Protein AF-A0A0C9X9T3-F1 (afdb_monomer_lite)

Foldseek 3Di:
DVVVVVVVVVPPPPDDDDDDDDDDDDDDDDDDDDDDDDDDDDDDDDDDDDDDPPPPPDDDDDPDPDPDDDDDDDDDDDDDDDDDDDDDDDDDDDDDDDDDDDDDDDDDDPPDDDPVNVVVVVVVVCVVQVVVVVVDPDDDDPPDPDDDRPDDDPVVVPPPPPVLVVLLPDDDPDPVSVVVSVVSVVVVVVVVVVVVVVVVVVVVVVVVVVVVVVVVVVVVVVVVCVVVVVPPPVDPVPDDDPDDPVVVVVVVVVVVVVVVVVVVL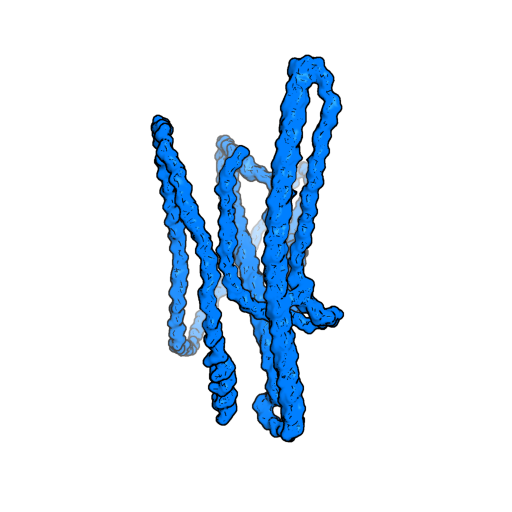VVLLVVLVVVLVVQQVVLVVVQVVLVVVQVVLVVVLVVLQVVLVVVVVVCVVVVHDDDDDRDDRDDRDDRDDGDDSVVSSPPPDDPPPPDDDPPPVDPPPPCPPPVPPPPPPDDD

Sequence (380 aa):
MLRRLQDLEEAESDSEDAEEPESHPAKERESVVRADTPRPSTSTSNLTTRHTHSTNLIPIPTITRTTRSAAHTTIPSDSSTSATTHSTDHASSPPTSTPTQSTTTPPTQSTKPTHLDILKDTVAALKKMNLTYLTTPTTTASSDPMPKTTTRTRAQVTAIPNTTAAALTIQPITSNELLLLTALREAESRNARAEVHAFELQASNILNEAYTERLWKALEAREEKRGKKKGIKLVGDGLPKLLSGDNFYELAQAKEKEVHEVLKQKEARKEGRVAYDAAIEEWAVADQERKDERDAIKANNTQTKAAWDKRKAAAVKKKKKFTEPKPKATPLPKAIPRPKLKDFLDGGGGVVSAGEAEDNAGSDGDEVGSEGSVSDDDDA

Structure (mmCIF, N/CA/C/O backbone):
data_AF-A0A0C9X9T3-F1
#
_entry.id   AF-A0A0C9X9T3-F1
#
loop_
_atom_site.group_PDB
_atom_site.id
_atom_site.type_symbol
_atom_site.label_atom_id
_atom_site.label_alt_id
_atom_site.label_comp_id
_atom_site.label_asym_id
_atom_site.label_entity_id
_atom_site.label_seq_id
_atom_site.pdbx_PDB_ins_code
_atom_site.Cartn_x
_atom_site.Cartn_y
_atom_site.Cartn_z
_atom_site.occupancy
_atom_site.B_iso_or_equiv
_atom_site.auth_seq_id
_atom_site.auth_comp_id
_atom_site.auth_asym_id
_atom_site.auth_atom_id
_atom_site.pdbx_PDB_model_num
ATOM 1 N N . MET A 1 1 ? -16.160 -24.684 43.772 1.00 45.44 1 MET A N 1
ATOM 2 C CA . MET A 1 1 ? -16.306 -25.976 43.065 1.00 45.44 1 MET A CA 1
ATOM 3 C C . MET A 1 1 ? -16.172 -25.847 41.548 1.00 45.44 1 MET A C 1
ATOM 5 O O . MET A 1 1 ? -15.545 -26.716 40.975 1.00 45.44 1 MET A O 1
ATOM 9 N N . LEU A 1 2 ? -16.609 -24.754 40.905 1.00 43.16 2 LEU A N 1
ATOM 10 C CA . LEU A 1 2 ? -16.445 -24.558 39.449 1.00 43.16 2 LEU A CA 1
ATOM 11 C C . LEU A 1 2 ? -15.025 -24.220 38.933 1.00 43.16 2 LEU A C 1
ATOM 13 O O . LEU A 1 2 ? -14.828 -24.209 37.731 1.00 43.16 2 LEU A O 1
ATOM 17 N N . ARG A 1 3 ? -14.028 -23.975 39.796 1.00 45.69 3 ARG A N 1
ATOM 18 C CA . ARG A 1 3 ? -12.616 -23.819 39.368 1.00 45.69 3 ARG A CA 1
ATOM 19 C C . ARG A 1 3 ? -11.818 -25.124 39.351 1.00 45.69 3 ARG A C 1
ATOM 21 O O . ARG A 1 3 ? -10.667 -25.103 38.970 1.00 45.69 3 ARG A O 1
ATOM 28 N N . ARG A 1 4 ? -12.407 -26.243 39.786 1.00 50.09 4 ARG A N 1
ATOM 29 C CA . ARG A 1 4 ? -11.709 -27.538 39.877 1.00 50.09 4 ARG A CA 1
ATOM 30 C C . ARG A 1 4 ? -11.967 -28.467 38.689 1.00 50.09 4 ARG A C 1
ATOM 32 O O . ARG A 1 4 ? -11.434 -29.564 38.678 1.00 50.09 4 ARG A O 1
ATOM 39 N N . LEU A 1 5 ? -12.803 -28.044 37.741 1.00 50.81 5 LEU A N 1
ATOM 40 C CA . LEU A 1 5 ? -13.131 -28.813 36.537 1.00 50.81 5 LEU A CA 1
ATOM 41 C C . LEU A 1 5 ? -12.386 -28.327 35.290 1.00 50.81 5 LEU A C 1
ATOM 43 O O . LEU A 1 5 ? -12.499 -28.969 34.261 1.00 50.81 5 LEU A O 1
ATOM 47 N N . GLN A 1 6 ? -11.622 -27.234 35.378 1.00 52.91 6 GLN A N 1
ATOM 48 C CA . GLN A 1 6 ? -10.831 -26.739 34.247 1.00 52.91 6 GLN A CA 1
ATOM 49 C C . GLN A 1 6 ? -9.397 -27.297 34.253 1.00 52.91 6 GLN A C 1
ATOM 51 O O . GLN A 1 6 ? -8.801 -27.447 33.198 1.00 52.91 6 GLN A O 1
ATOM 56 N N . ASP A 1 7 ? -8.898 -27.725 35.417 1.00 50.00 7 ASP A N 1
ATOM 57 C CA . ASP A 1 7 ? -7.556 -28.313 35.564 1.00 50.00 7 ASP A CA 1
ATOM 58 C C . ASP A 1 7 ? -7.515 -29.830 35.260 1.00 50.00 7 ASP A C 1
ATOM 60 O O . ASP A 1 7 ? -6.483 -30.464 35.446 1.00 50.00 7 ASP A O 1
ATOM 64 N N . LEU A 1 8 ? -8.634 -30.440 34.841 1.00 51.25 8 LEU A N 1
ATOM 65 C CA . LEU A 1 8 ? -8.698 -31.869 34.482 1.00 51.25 8 LEU A CA 1
ATOM 66 C C . LEU A 1 8 ? -8.760 -32.125 32.970 1.00 51.25 8 LEU A C 1
ATOM 68 O O . LEU A 1 8 ? -8.665 -33.277 32.569 1.00 51.25 8 LEU A O 1
ATOM 72 N N . GLU A 1 9 ? -8.875 -31.084 32.141 1.00 52.53 9 GLU A N 1
ATOM 73 C CA . GLU A 1 9 ? -8.876 -31.219 30.674 1.00 52.53 9 GLU A CA 1
ATOM 74 C C . GLU A 1 9 ? -7.477 -30.986 30.060 1.00 52.53 9 GLU A C 1
ATOM 76 O O . GLU A 1 9 ? -7.233 -31.351 28.918 1.00 52.53 9 GLU A O 1
ATOM 81 N N . GLU A 1 10 ? -6.512 -30.467 30.833 1.00 53.28 10 GLU A N 1
ATOM 82 C CA . GLU A 1 10 ? -5.105 -30.307 30.407 1.00 53.28 10 GLU A CA 1
ATOM 83 C C . GLU A 1 10 ? -4.209 -31.525 30.722 1.00 53.28 10 GLU A C 1
ATOM 85 O O . GLU A 1 10 ? -3.011 -31.489 30.457 1.00 53.28 10 GLU A O 1
ATOM 90 N N . ALA A 1 11 ? -4.757 -32.621 31.262 1.00 51.03 11 ALA A N 1
ATOM 91 C CA . ALA A 1 11 ? -3.974 -33.798 31.665 1.00 51.03 11 ALA A CA 1
ATOM 92 C C . ALA A 1 11 ? -4.025 -34.986 30.678 1.00 51.03 11 ALA A C 1
ATOM 94 O O . ALA A 1 11 ? -3.514 -36.053 31.008 1.00 51.03 11 ALA A O 1
ATOM 95 N N . GLU A 1 12 ? -4.619 -34.833 29.488 1.00 52.59 12 GLU A N 1
ATOM 96 C CA . GLU A 1 12 ? -4.870 -35.958 28.562 1.00 52.59 12 GLU A CA 1
ATOM 97 C C . GLU A 1 12 ? -4.310 -35.745 27.138 1.00 52.59 12 GLU A C 1
ATOM 99 O O . GLU A 1 12 ? -4.824 -36.279 26.161 1.00 52.59 12 GLU A O 1
ATOM 104 N N . SER A 1 13 ? -3.235 -34.966 26.977 1.00 51.59 13 SER A N 1
ATOM 105 C CA . SER A 1 13 ? -2.533 -34.830 25.681 1.00 51.59 13 SER A CA 1
ATOM 106 C C . SER A 1 13 ? -1.012 -34.899 25.800 1.00 51.59 13 SER A C 1
ATOM 108 O O . SER A 1 13 ? -0.296 -34.253 25.043 1.00 51.59 13 SER A O 1
ATOM 110 N N . ASP A 1 14 ? -0.529 -35.708 26.743 1.00 53.06 14 ASP A N 1
ATOM 111 C CA . ASP A 1 14 ? 0.896 -35.999 26.924 1.00 53.06 14 ASP A CA 1
ATOM 112 C C . ASP A 1 14 ? 1.107 -37.522 27.009 1.00 53.06 14 ASP A C 1
ATOM 114 O O . ASP A 1 14 ? 1.503 -38.082 28.029 1.00 53.06 14 ASP A O 1
ATOM 118 N N . SER A 1 15 ? 0.728 -38.227 25.939 1.00 51.47 15 SER A N 1
ATOM 119 C CA . SER A 1 15 ? 1.136 -39.614 25.700 1.00 51.47 15 SER A CA 1
ATOM 120 C C . SER A 1 15 ? 0.941 -39.980 24.230 1.00 51.47 15 SER A C 1
ATOM 122 O O . SER A 1 15 ? -0.170 -40.300 23.818 1.00 51.47 15 SER A O 1
ATOM 124 N N . GLU A 1 16 ? 2.012 -39.904 23.445 1.00 52.75 16 GLU A N 1
ATOM 125 C CA . GLU A 1 16 ? 2.523 -41.018 22.629 1.00 52.75 16 GLU A CA 1
ATOM 126 C C . GLU A 1 16 ? 3.689 -40.514 21.769 1.00 52.75 16 GLU A C 1
ATOM 128 O O . GLU A 1 16 ? 3.560 -40.181 20.592 1.00 52.75 16 GLU A O 1
ATOM 133 N N . ASP A 1 17 ? 4.861 -40.492 22.410 1.00 52.31 17 ASP A N 1
ATOM 134 C CA . ASP A 1 17 ? 6.128 -40.829 21.770 1.00 52.31 17 ASP A CA 1
ATOM 135 C C . ASP A 1 17 ? 5.973 -42.181 21.057 1.00 52.31 17 ASP A C 1
ATOM 137 O O . ASP A 1 17 ? 6.019 -43.247 21.677 1.00 52.31 17 ASP A O 1
ATOM 141 N N . ALA A 1 18 ? 5.793 -42.139 19.740 1.00 53.62 18 ALA A N 1
ATOM 142 C CA . ALA A 1 18 ? 6.139 -43.245 18.865 1.00 53.62 18 ALA A CA 1
ATOM 143 C C . ALA A 1 18 ? 7.440 -42.870 18.155 1.00 53.62 18 ALA A C 1
ATOM 145 O O . ALA A 1 18 ? 7.449 -42.134 17.169 1.00 53.62 18 ALA A O 1
ATOM 146 N N . GLU A 1 19 ? 8.547 -43.368 18.701 1.00 51.28 19 GLU A N 1
ATOM 147 C CA . GLU A 1 19 ? 9.823 -43.407 18.005 1.00 51.28 19 GLU A CA 1
ATOM 148 C C . GLU A 1 19 ? 9.677 -44.179 16.685 1.00 51.28 19 GLU A C 1
ATOM 150 O O . GLU A 1 19 ? 9.478 -45.396 16.685 1.00 51.28 19 GLU A O 1
ATOM 155 N N . GLU A 1 20 ? 9.827 -43.485 15.555 1.00 49.00 20 GLU A N 1
ATOM 156 C CA . GLU A 1 20 ? 10.223 -44.122 14.300 1.00 49.00 20 GLU A CA 1
ATOM 157 C C . GLU A 1 20 ? 11.736 -43.941 14.091 1.00 49.00 20 GLU A C 1
ATOM 159 O O . GLU A 1 20 ? 12.229 -42.808 14.067 1.00 49.00 20 GLU A O 1
ATOM 164 N N . PRO A 1 21 ? 12.498 -45.042 13.951 1.00 57.84 21 PRO A N 1
ATOM 165 C CA . PRO A 1 21 ? 13.944 -44.992 13.825 1.00 57.84 21 PRO A CA 1
ATOM 166 C C . PRO A 1 21 ? 14.412 -44.565 12.428 1.00 57.84 21 PRO A C 1
ATOM 168 O O . PRO A 1 21 ? 13.879 -44.964 11.395 1.00 57.84 21 PRO A O 1
ATOM 171 N N . GLU A 1 22 ? 15.491 -43.786 12.464 1.00 49.12 22 GLU A N 1
ATOM 172 C CA . GLU A 1 22 ? 16.482 -43.481 11.433 1.00 49.12 22 GLU A CA 1
ATOM 173 C C . GLU A 1 22 ? 16.422 -44.286 10.119 1.00 49.12 22 GLU A C 1
ATOM 175 O O . GLU A 1 22 ? 16.664 -45.491 10.062 1.00 49.12 22 GLU A O 1
ATOM 180 N N . SER A 1 23 ? 16.292 -43.555 9.011 1.00 52.53 23 SER A N 1
ATOM 181 C CA . SER A 1 23 ? 16.689 -44.012 7.678 1.00 52.53 23 SER A CA 1
ATOM 182 C C . SER A 1 23 ? 17.373 -42.860 6.935 1.00 52.53 23 SER A C 1
ATOM 184 O O . SER A 1 23 ? 16.796 -42.203 6.067 1.00 52.53 23 SER A O 1
ATOM 186 N N . HIS A 1 24 ? 18.634 -42.605 7.287 1.00 47.59 24 HIS A N 1
ATOM 187 C CA . HIS A 1 24 ? 19.547 -41.779 6.499 1.00 47.59 24 HIS A CA 1
ATOM 188 C C . HIS A 1 24 ? 20.000 -42.542 5.240 1.00 47.59 24 HIS A C 1
ATOM 190 O O . HIS A 1 24 ? 20.699 -43.549 5.371 1.00 47.59 24 HIS A O 1
ATOM 196 N N . PRO A 1 25 ? 19.719 -42.071 4.010 1.00 55.81 25 PRO A N 1
ATOM 197 C CA . PRO A 1 25 ? 20.450 -42.552 2.851 1.00 55.81 25 PRO A CA 1
ATOM 198 C C . PRO A 1 25 ? 21.830 -41.889 2.818 1.00 55.81 25 PRO A C 1
ATOM 200 O O . PRO A 1 25 ? 21.976 -40.684 2.594 1.00 55.81 25 PRO A O 1
ATOM 203 N N . ALA A 1 26 ? 22.850 -42.715 3.041 1.00 46.88 26 ALA A N 1
ATOM 204 C CA . ALA A 1 26 ? 24.244 -42.417 2.767 1.00 46.88 26 ALA A CA 1
ATOM 205 C C . ALA A 1 26 ? 24.399 -41.878 1.334 1.00 46.88 26 ALA A C 1
ATOM 207 O O . ALA A 1 26 ? 24.248 -42.614 0.360 1.00 46.88 26 ALA A O 1
ATOM 208 N N . LYS A 1 27 ? 24.715 -40.586 1.199 1.00 47.72 27 LYS A N 1
ATOM 209 C CA . LYS A 1 27 ? 25.276 -40.041 -0.039 1.00 47.72 27 LYS A CA 1
ATOM 210 C C . LYS A 1 27 ? 26.790 -40.081 0.066 1.00 47.72 27 LYS A C 1
ATOM 212 O O . LYS A 1 27 ? 27.410 -39.329 0.819 1.00 47.72 27 LYS A O 1
ATOM 217 N N . GLU A 1 28 ? 27.336 -41.021 -0.689 1.00 48.41 28 GLU A N 1
ATOM 218 C CA . GLU A 1 28 ? 28.743 -41.203 -0.995 1.00 48.41 28 GLU A CA 1
ATOM 219 C C . GLU A 1 28 ? 29.396 -39.865 -1.359 1.00 48.41 28 GLU A C 1
ATOM 221 O O . GLU A 1 28 ? 28.999 -39.166 -2.292 1.00 48.41 28 GLU A O 1
ATOM 226 N N . ARG A 1 29 ? 30.429 -39.505 -0.596 1.00 40.56 29 ARG A N 1
ATOM 227 C CA . ARG A 1 29 ? 31.401 -38.495 -0.996 1.00 40.56 29 ARG A CA 1
ATOM 228 C C . ARG A 1 29 ? 32.352 -39.151 -1.990 1.00 40.56 29 ARG A C 1
ATOM 230 O O . ARG A 1 29 ? 33.344 -39.751 -1.584 1.00 40.56 29 ARG A O 1
ATOM 237 N N . GLU A 1 30 ? 32.064 -39.025 -3.282 1.00 49.84 30 GLU A N 1
ATOM 238 C CA . GLU A 1 30 ? 33.071 -39.251 -4.317 1.00 49.84 30 GLU A CA 1
ATOM 239 C C . GLU A 1 30 ? 34.133 -38.148 -4.235 1.00 49.84 30 GLU A C 1
ATOM 241 O O . GLU A 1 30 ? 33.939 -36.990 -4.609 1.00 49.84 30 GLU A O 1
ATOM 246 N N . SER A 1 31 ? 35.288 -38.534 -3.706 1.00 48.62 31 SER A N 1
ATOM 247 C CA . SER A 1 31 ? 36.536 -37.792 -3.765 1.00 48.62 31 SER A CA 1
ATOM 248 C C . SER A 1 31 ? 37.074 -37.796 -5.198 1.00 48.62 31 SER A C 1
ATOM 250 O O . SER A 1 31 ? 37.817 -38.698 -5.586 1.00 48.62 31 SER A O 1
ATOM 252 N N . VAL A 1 32 ? 36.740 -36.776 -5.988 1.00 49.03 32 VAL A N 1
ATOM 253 C CA . VAL A 1 32 ? 37.445 -36.509 -7.248 1.00 49.03 32 VAL A CA 1
ATOM 254 C C . VAL A 1 32 ? 38.650 -35.620 -6.961 1.00 49.03 32 VAL A C 1
ATOM 256 O O . VAL A 1 32 ? 38.563 -34.402 -6.826 1.00 49.03 32 VAL A O 1
ATOM 259 N N . VAL A 1 33 ? 39.797 -36.289 -6.884 1.00 52.94 33 VAL A N 1
ATOM 260 C CA . VAL A 1 33 ? 41.137 -35.725 -7.035 1.00 52.94 33 VAL A CA 1
ATOM 261 C C . VAL A 1 33 ? 41.185 -34.945 -8.351 1.00 52.94 33 VAL A C 1
ATOM 263 O O . VAL A 1 33 ? 41.043 -35.531 -9.425 1.00 52.94 33 VAL A O 1
ATOM 266 N N . ARG A 1 34 ? 41.409 -33.628 -8.294 1.00 41.62 34 ARG A N 1
ATOM 267 C CA . ARG A 1 34 ? 41.775 -32.849 -9.481 1.00 41.62 34 ARG A CA 1
ATOM 268 C C . ARG A 1 34 ? 43.044 -32.055 -9.217 1.00 41.62 34 ARG A C 1
ATOM 270 O O . ARG A 1 34 ? 43.148 -31.308 -8.253 1.00 41.62 34 ARG A O 1
ATOM 277 N N . ALA A 1 35 ? 44.007 -32.343 -10.079 1.00 42.47 35 ALA A N 1
ATOM 278 C CA . ALA A 1 35 ? 45.406 -31.997 -10.004 1.00 42.47 35 ALA A CA 1
ATOM 279 C C . ALA A 1 35 ? 45.691 -30.492 -10.071 1.00 42.47 35 ALA A C 1
ATOM 281 O O . ALA A 1 35 ? 45.046 -29.745 -10.811 1.00 42.47 35 ALA A O 1
ATOM 282 N N . ASP A 1 36 ? 46.749 -30.126 -9.350 1.00 44.91 36 ASP A N 1
ATOM 283 C CA . ASP A 1 36 ? 47.575 -28.940 -9.532 1.00 44.91 36 ASP A CA 1
ATOM 284 C C . ASP A 1 36 ? 47.832 -28.620 -11.010 1.00 44.91 36 ASP A C 1
ATOM 286 O O . ASP A 1 36 ? 48.373 -29.431 -11.764 1.00 44.91 36 ASP A O 1
ATOM 290 N N . THR A 1 37 ? 47.538 -27.381 -11.399 1.00 50.34 37 THR A N 1
ATOM 291 C CA . THR A 1 37 ? 48.242 -26.703 -12.493 1.00 50.34 37 THR A CA 1
ATOM 292 C C . THR A 1 37 ? 48.520 -25.254 -12.082 1.00 50.34 37 THR A C 1
ATOM 294 O O . THR A 1 37 ? 47.595 -24.557 -11.665 1.00 50.34 37 THR A O 1
ATOM 297 N N . PRO A 1 38 ? 49.770 -24.762 -12.191 1.00 60.28 38 PRO A N 1
ATOM 298 C CA . PRO A 1 38 ? 50.110 -23.395 -11.824 1.00 60.28 38 PRO A CA 1
ATOM 299 C C . PRO A 1 38 ? 49.896 -22.459 -13.019 1.00 60.28 38 PRO A C 1
ATOM 301 O O . PRO A 1 38 ? 50.297 -22.760 -14.147 1.00 60.28 38 PRO A O 1
ATOM 304 N N . ARG A 1 39 ? 49.307 -21.284 -12.785 1.00 40.28 39 ARG A N 1
ATOM 305 C CA . ARG A 1 39 ? 49.291 -20.184 -13.762 1.00 40.28 39 ARG A CA 1
ATOM 306 C C . ARG A 1 39 ? 49.306 -18.816 -13.070 1.00 40.28 39 ARG A C 1
ATOM 308 O O . ARG A 1 39 ? 49.062 -18.747 -11.871 1.00 40.28 39 ARG A O 1
ATOM 315 N N . PRO A 1 40 ? 49.733 -17.755 -13.776 1.00 52.91 40 PRO A N 1
ATOM 316 C CA . PRO A 1 40 ? 50.806 -16.901 -13.310 1.00 52.91 40 PRO A CA 1
ATOM 317 C C . PRO A 1 40 ? 50.300 -15.580 -12.744 1.00 52.91 40 PRO A C 1
ATOM 319 O O . PRO A 1 40 ? 49.290 -15.025 -13.171 1.00 52.91 40 PRO A O 1
ATOM 322 N N . SER A 1 41 ? 51.096 -15.058 -11.822 1.00 43.97 41 SER A N 1
ATOM 323 C CA . SER A 1 41 ? 50.983 -13.747 -11.210 1.00 43.97 41 SER A CA 1
ATOM 324 C C . SER A 1 41 ? 50.971 -12.631 -12.258 1.00 43.97 41 SER A C 1
ATOM 326 O O . SER A 1 41 ? 51.980 -12.375 -12.914 1.00 43.97 41 SER A O 1
ATOM 328 N N . THR A 1 42 ? 49.864 -11.899 -12.351 1.00 43.34 42 THR A N 1
ATOM 329 C CA . THR A 1 42 ? 49.872 -10.523 -12.854 1.00 43.34 42 THR A CA 1
ATOM 330 C C . THR A 1 42 ? 49.521 -9.591 -11.710 1.00 43.34 42 THR A C 1
ATOM 332 O O . THR A 1 42 ? 48.378 -9.488 -11.276 1.00 43.34 42 THR A O 1
ATOM 335 N N . SER A 1 43 ? 50.573 -8.943 -11.219 1.00 41.47 43 SER A N 1
ATOM 336 C CA . SER A 1 43 ? 50.545 -7.780 -10.347 1.00 41.47 43 SER A CA 1
ATOM 337 C C . SER A 1 43 ? 49.691 -6.680 -10.982 1.00 41.47 43 SER A C 1
ATOM 339 O O . SER A 1 43 ? 49.951 -6.262 -12.110 1.00 41.47 43 SER A O 1
ATOM 341 N N . THR A 1 44 ? 48.659 -6.210 -10.285 1.00 36.53 44 THR A N 1
ATOM 342 C CA . THR A 1 44 ? 48.014 -4.929 -10.586 1.00 36.53 44 THR A CA 1
ATOM 343 C C . THR A 1 44 ? 47.760 -4.212 -9.270 1.00 36.53 44 THR A C 1
ATOM 345 O O . THR A 1 44 ? 47.099 -4.703 -8.362 1.00 36.53 44 THR A O 1
ATOM 348 N N . SER A 1 45 ? 48.415 -3.069 -9.168 1.00 38.69 45 SER A N 1
ATOM 349 C CA . SER A 1 45 ? 48.530 -2.183 -8.025 1.00 38.69 45 SER A CA 1
ATOM 350 C C . SER A 1 45 ? 47.231 -1.435 -7.713 1.00 38.69 45 SER A C 1
ATOM 352 O O . SER A 1 45 ? 46.696 -0.746 -8.573 1.00 38.69 45 SER A O 1
ATOM 354 N N . ASN A 1 46 ? 46.819 -1.537 -6.448 1.00 40.53 46 ASN A N 1
ATOM 355 C CA . ASN A 1 46 ? 46.336 -0.490 -5.539 1.00 40.53 46 ASN A CA 1
ATOM 356 C C . ASN A 1 46 ? 45.494 0.673 -6.102 1.00 40.53 46 ASN A C 1
ATOM 358 O O . ASN A 1 46 ? 46.032 1.573 -6.741 1.00 40.53 46 ASN A O 1
ATOM 362 N N . LEU A 1 47 ? 44.252 0.785 -5.612 1.00 34.50 47 LEU A N 1
ATOM 363 C CA . LEU A 1 47 ? 43.701 2.059 -5.131 1.00 34.50 47 LEU A CA 1
ATOM 364 C C . LEU A 1 47 ? 42.648 1.796 -4.033 1.00 34.50 47 LEU A C 1
ATOM 366 O O . LEU A 1 47 ? 41.462 1.617 -4.290 1.00 34.50 47 LEU A O 1
ATOM 370 N N . THR A 1 48 ? 43.100 1.733 -2.779 1.00 34.66 48 THR A N 1
ATOM 371 C CA . THR A 1 48 ? 42.229 1.661 -1.597 1.00 34.66 48 THR A CA 1
ATOM 372 C C . THR A 1 48 ? 41.623 3.039 -1.336 1.00 34.66 48 THR A C 1
ATOM 374 O O . THR A 1 48 ? 42.224 3.873 -0.658 1.00 34.66 48 THR A O 1
ATOM 377 N N . THR A 1 49 ? 40.418 3.288 -1.843 1.00 46.28 49 THR A N 1
ATOM 378 C CA . THR A 1 49 ? 39.594 4.420 -1.401 1.00 46.28 49 THR A CA 1
ATOM 379 C C . THR A 1 49 ? 38.934 4.043 -0.079 1.00 46.28 49 THR A C 1
ATOM 381 O O . THR A 1 49 ? 37.957 3.301 -0.041 1.00 46.28 49 THR A O 1
ATOM 384 N N . ARG A 1 50 ? 39.485 4.541 1.033 1.00 33.31 50 ARG A N 1
ATOM 385 C CA . ARG A 1 50 ? 38.834 4.486 2.348 1.00 33.31 50 ARG A CA 1
ATOM 386 C C . ARG A 1 50 ? 37.545 5.314 2.303 1.00 33.31 50 ARG A C 1
ATOM 388 O O . ARG A 1 50 ? 37.597 6.537 2.397 1.00 33.31 50 ARG A O 1
ATOM 395 N N . HIS A 1 51 ? 36.395 4.658 2.187 1.00 34.50 51 HIS A N 1
ATOM 396 C CA . HIS A 1 51 ? 35.112 5.242 2.566 1.00 34.50 51 HIS A CA 1
ATOM 397 C C . HIS A 1 51 ? 34.962 5.139 4.085 1.00 34.50 51 HIS A C 1
ATOM 399 O O . HIS A 1 51 ? 34.755 4.067 4.646 1.00 34.50 51 HIS A O 1
ATOM 405 N N . THR A 1 52 ? 35.118 6.267 4.772 1.00 48.72 52 THR A N 1
ATOM 406 C CA . THR A 1 52 ? 34.716 6.399 6.170 1.00 48.72 52 THR A CA 1
ATOM 407 C C . THR A 1 52 ? 33.195 6.488 6.212 1.00 48.72 52 THR A C 1
ATOM 409 O O . THR A 1 52 ? 32.627 7.534 5.896 1.00 48.72 52 THR A O 1
ATOM 412 N N . HIS A 1 53 ? 32.530 5.401 6.598 1.00 37.59 53 HIS A N 1
ATOM 413 C CA . HIS A 1 53 ? 31.129 5.442 7.001 1.00 37.59 53 HIS A CA 1
ATOM 414 C C . HIS A 1 53 ? 31.025 6.259 8.292 1.00 37.59 53 HIS A C 1
ATOM 416 O O . HIS A 1 53 ? 31.268 5.766 9.389 1.00 37.59 53 HIS A O 1
ATOM 422 N N . SER A 1 54 ? 30.720 7.548 8.143 1.00 42.28 54 SER A N 1
ATOM 423 C CA . SER A 1 54 ? 30.342 8.421 9.249 1.00 42.28 54 SER A CA 1
ATOM 424 C C . SER A 1 54 ? 28.894 8.112 9.621 1.00 42.28 54 SER A C 1
ATOM 426 O O . SER A 1 54 ? 27.953 8.705 9.094 1.00 42.28 54 SER A O 1
ATOM 428 N N . THR A 1 55 ? 28.704 7.130 10.496 1.00 41.41 55 THR A N 1
ATOM 429 C CA . THR A 1 55 ? 27.435 6.903 11.189 1.00 41.41 55 THR A CA 1
ATOM 430 C C . THR A 1 55 ? 27.236 8.017 12.211 1.00 41.41 55 THR A C 1
ATOM 432 O O . THR A 1 55 ? 27.565 7.872 13.388 1.00 41.41 55 THR A O 1
ATOM 435 N N . ASN A 1 56 ? 26.697 9.148 11.755 1.00 43.12 56 ASN A N 1
ATOM 436 C CA . ASN A 1 56 ? 26.072 10.127 12.636 1.00 43.12 56 ASN A CA 1
ATOM 437 C C . ASN A 1 56 ? 24.785 9.504 13.193 1.00 43.12 56 ASN A C 1
ATOM 439 O O . ASN A 1 56 ? 23.706 9.645 12.621 1.00 43.12 56 ASN A O 1
ATOM 443 N N . LEU A 1 57 ? 24.922 8.778 14.302 1.00 40.91 57 LEU A N 1
ATOM 444 C CA . LEU A 1 57 ? 23.809 8.394 15.160 1.00 40.91 57 LEU A CA 1
ATOM 445 C C . LEU A 1 57 ? 23.185 9.679 15.708 1.00 40.91 57 LEU A C 1
ATOM 447 O O . LEU A 1 57 ? 23.756 10.344 16.571 1.00 40.91 57 LEU A O 1
ATOM 451 N N . ILE A 1 58 ? 22.023 10.041 15.171 1.00 43.94 58 ILE A N 1
ATOM 452 C CA . ILE A 1 58 ? 21.164 11.073 15.744 1.00 43.94 58 ILE A CA 1
ATOM 453 C C . ILE A 1 58 ? 20.684 10.528 17.100 1.00 43.94 58 ILE A C 1
ATOM 455 O O . ILE A 1 58 ? 20.034 9.481 17.123 1.00 43.94 58 ILE A O 1
ATOM 459 N N . PRO A 1 59 ? 21.009 11.174 18.234 1.00 46.53 59 PRO A N 1
ATOM 460 C CA . PRO A 1 59 ? 20.555 10.711 19.536 1.00 46.53 59 PRO A CA 1
ATOM 461 C C . PRO A 1 59 ? 19.031 10.832 19.615 1.00 46.53 59 PRO A C 1
ATOM 463 O O . PRO A 1 59 ? 18.468 11.924 19.537 1.00 46.53 59 PRO A O 1
ATOM 466 N N . ILE A 1 60 ? 18.365 9.688 19.763 1.00 50.41 60 ILE A N 1
ATOM 467 C CA . ILE A 1 60 ? 16.935 9.610 20.054 1.00 50.41 60 ILE A CA 1
ATOM 468 C C . ILE A 1 60 ? 16.724 10.212 21.454 1.00 50.41 60 ILE A C 1
ATOM 470 O O . ILE A 1 60 ? 17.391 9.780 22.398 1.00 50.41 60 ILE A O 1
ATOM 474 N N . PRO A 1 61 ? 15.835 11.205 21.632 1.00 46.16 61 PRO A N 1
ATOM 475 C CA . PRO A 1 61 ? 15.560 11.757 22.948 1.00 46.16 61 PRO A CA 1
ATOM 476 C C . PRO A 1 61 ? 14.860 10.704 23.814 1.00 46.16 61 PRO A C 1
ATOM 478 O O . PRO A 1 61 ? 13.712 10.332 23.575 1.00 46.16 61 PRO A O 1
ATOM 481 N N . THR A 1 62 ? 15.557 10.235 24.848 1.00 46.94 62 THR A N 1
ATOM 482 C CA . THR A 1 62 ? 14.984 9.422 25.923 1.00 46.94 62 THR A CA 1
ATOM 483 C C . THR A 1 62 ? 13.915 10.238 26.648 1.00 46.94 62 THR A C 1
ATOM 485 O O . THR A 1 62 ? 14.225 11.145 27.419 1.00 46.94 62 THR A O 1
ATOM 488 N N . ILE A 1 63 ? 12.642 9.921 26.409 1.00 43.94 63 ILE A N 1
ATOM 489 C CA . ILE A 1 63 ? 11.517 10.522 27.128 1.00 43.94 63 ILE A CA 1
ATOM 490 C C . ILE A 1 63 ? 11.436 9.855 28.506 1.00 43.94 63 ILE A C 1
ATOM 492 O O . ILE A 1 63 ? 10.807 8.810 28.680 1.00 43.94 63 ILE A O 1
ATOM 496 N N . THR A 1 64 ? 12.086 10.443 29.510 1.00 41.16 64 THR A N 1
ATOM 497 C CA . THR A 1 64 ? 11.890 10.063 30.911 1.00 41.16 64 THR A CA 1
ATOM 498 C C . THR A 1 64 ? 10.495 10.494 31.361 1.00 41.16 64 THR A C 1
ATOM 500 O O . THR A 1 64 ? 10.188 11.667 31.569 1.00 41.16 64 THR A O 1
ATOM 503 N N . ARG A 1 65 ? 9.612 9.505 31.500 1.00 35.81 65 ARG A N 1
ATOM 504 C CA . ARG A 1 65 ? 8.259 9.652 32.038 1.00 35.81 65 ARG A CA 1
ATOM 505 C C . ARG A 1 65 ? 8.334 9.939 33.543 1.00 35.81 65 ARG A C 1
ATOM 507 O O . ARG A 1 65 ? 8.295 9.026 34.361 1.00 35.81 65 ARG A O 1
ATOM 514 N N . THR A 1 66 ? 8.432 11.216 33.908 1.00 40.31 66 THR A N 1
ATOM 515 C CA . THR A 1 66 ? 8.297 11.686 35.294 1.00 40.31 66 THR A CA 1
ATOM 516 C C . THR A 1 66 ? 6.858 11.485 35.765 1.00 40.31 66 THR A C 1
ATOM 518 O O . THR A 1 66 ? 5.947 12.220 35.384 1.00 40.31 66 THR A O 1
ATOM 521 N N . THR A 1 67 ? 6.634 10.486 36.615 1.00 45.59 67 THR A N 1
ATOM 522 C CA . THR A 1 67 ? 5.386 10.324 37.366 1.00 45.59 67 THR A CA 1
ATOM 523 C C . THR A 1 67 ? 5.323 11.394 38.453 1.00 45.59 67 THR A C 1
ATOM 525 O O . THR A 1 67 ? 5.870 11.230 39.544 1.00 45.59 67 THR A O 1
ATOM 528 N N . ARG A 1 68 ? 4.687 12.530 38.147 1.00 37.41 68 ARG A N 1
ATOM 529 C CA . ARG A 1 68 ? 4.440 13.589 39.128 1.00 37.41 68 ARG A CA 1
ATOM 530 C C . ARG A 1 68 ? 3.296 13.157 40.045 1.00 37.41 68 ARG A C 1
ATOM 532 O O . ARG A 1 68 ? 2.136 13.133 39.646 1.00 37.41 68 ARG A O 1
ATOM 539 N N . SER A 1 69 ? 3.677 12.789 41.263 1.00 39.94 69 SER A N 1
ATOM 540 C CA . SER A 1 69 ? 2.803 12.565 42.410 1.00 39.94 69 SER A CA 1
ATOM 541 C C . SER A 1 69 ? 1.932 13.800 42.671 1.00 39.94 69 SER A C 1
ATOM 543 O O . SER A 1 69 ? 2.432 14.928 42.706 1.00 39.94 69 SER A O 1
ATOM 545 N N . ALA A 1 70 ? 0.626 13.582 42.808 1.00 39.44 70 ALA A N 1
ATOM 546 C CA . ALA A 1 70 ? -0.361 14.612 43.090 1.00 39.44 70 ALA A CA 1
ATOM 547 C C . ALA A 1 70 ? -0.281 15.020 44.569 1.00 39.44 70 ALA A C 1
ATOM 549 O O . ALA A 1 70 ? -0.794 14.326 45.443 1.00 39.44 70 ALA A O 1
ATOM 550 N N . ALA A 1 71 ? 0.350 16.161 44.844 1.00 40.53 71 ALA A N 1
ATOM 551 C CA . ALA A 1 71 ? 0.194 16.860 46.112 1.00 40.53 71 ALA A CA 1
ATOM 552 C C . ALA A 1 71 ? -0.915 17.912 45.969 1.00 40.53 71 ALA A C 1
ATOM 554 O O . ALA A 1 71 ? -0.828 18.827 45.147 1.00 40.53 71 ALA A O 1
ATOM 555 N N . HIS A 1 72 ? -1.963 17.742 46.775 1.00 45.25 72 HIS A N 1
ATOM 556 C CA . HIS A 1 72 ? -3.022 18.710 47.039 1.00 45.25 72 HIS A CA 1
ATOM 557 C C . HIS A 1 72 ? -2.436 20.111 47.276 1.00 45.25 72 HIS A C 1
ATOM 559 O O . HIS A 1 72 ? -1.669 20.309 48.214 1.00 45.25 72 HIS A O 1
ATOM 565 N N . THR A 1 73 ? -2.825 21.088 46.455 1.00 41.81 73 THR A N 1
ATOM 566 C CA . THR A 1 73 ? -2.625 22.511 46.753 1.00 41.81 73 THR A CA 1
ATOM 567 C C . THR A 1 73 ? -3.990 23.142 46.978 1.00 41.81 73 THR A C 1
ATOM 569 O O . THR A 1 73 ? -4.771 23.338 46.049 1.00 41.81 73 THR A O 1
ATOM 572 N N . THR A 1 74 ? -4.274 23.395 48.250 1.00 43.41 74 THR A N 1
ATOM 573 C CA . THR A 1 74 ? -5.382 24.208 48.744 1.00 43.41 74 THR A CA 1
ATOM 574 C C . THR A 1 74 ? -5.191 25.647 48.269 1.00 43.41 74 THR A C 1
ATOM 576 O O . THR A 1 74 ? -4.159 26.254 48.544 1.00 43.41 74 THR A O 1
ATOM 579 N N . ILE A 1 75 ? -6.175 26.183 47.549 1.00 44.97 75 ILE A N 1
ATOM 580 C CA . ILE A 1 75 ? -6.227 27.589 47.135 1.00 44.97 75 ILE A CA 1
ATOM 581 C C . ILE A 1 75 ? -6.854 28.388 48.288 1.00 44.97 75 ILE A C 1
ATOM 583 O O . ILE A 1 75 ? -7.996 28.088 48.646 1.00 44.97 75 ILE A O 1
ATOM 587 N N . PRO A 1 76 ? -6.168 29.382 48.880 1.00 53.84 76 PRO A N 1
ATOM 588 C CA . PRO A 1 76 ? -6.807 30.310 49.796 1.00 53.84 76 PRO A CA 1
ATOM 589 C C . PRO A 1 76 ? -7.593 31.362 49.008 1.00 53.84 76 PRO A C 1
ATOM 591 O O . PRO A 1 76 ? -7.115 31.944 48.034 1.00 53.84 76 PRO A O 1
ATOM 594 N N . SER A 1 77 ? -8.832 31.570 49.440 1.00 46.47 77 SER A N 1
ATOM 595 C CA . SER A 1 77 ? -9.651 32.720 49.086 1.00 46.47 77 SER A CA 1
ATOM 596 C C . SER A 1 77 ? -9.100 33.951 49.792 1.00 46.47 77 SER A C 1
ATOM 598 O O . SER A 1 77 ? -9.007 33.925 51.012 1.00 46.47 77 SER A O 1
ATOM 600 N N . ASP A 1 78 ? -8.816 35.022 49.053 1.00 39.41 78 ASP A N 1
ATOM 601 C CA . ASP A 1 78 ? -8.686 36.350 49.645 1.00 39.41 78 ASP A CA 1
ATOM 602 C C . ASP A 1 78 ? -9.422 37.400 48.813 1.00 39.41 78 ASP A C 1
ATOM 604 O O . ASP A 1 78 ? -9.196 37.623 47.623 1.00 39.41 78 ASP A O 1
ATOM 608 N N . SER A 1 79 ? -10.354 38.020 49.517 1.00 48.75 79 SER A N 1
ATOM 609 C CA . SER A 1 79 ? -11.052 39.267 49.267 1.00 48.75 79 SER A CA 1
ATOM 610 C C . SER A 1 79 ? -10.135 40.481 49.445 1.00 48.75 79 SER A C 1
ATOM 612 O O . SER A 1 79 ? -9.493 40.574 50.488 1.00 48.75 79 SER A O 1
ATOM 614 N N . SER A 1 80 ? -10.174 41.467 48.536 1.00 38.25 80 SER A N 1
ATOM 615 C CA . SER A 1 80 ? -10.243 42.906 48.889 1.00 38.25 80 SER A CA 1
ATOM 616 C C . SER A 1 80 ? -10.084 43.876 47.703 1.00 38.25 80 SER A C 1
ATOM 618 O O . SER A 1 80 ? -9.045 43.924 47.061 1.00 38.25 80 SER A O 1
ATOM 620 N N . THR A 1 81 ? -11.139 44.674 47.504 1.00 39.50 81 THR A N 1
ATOM 621 C CA . THR A 1 81 ? -11.211 46.155 47.559 1.00 39.50 81 THR A CA 1
ATOM 622 C C . THR A 1 81 ? -10.349 47.092 46.680 1.00 39.50 81 THR A C 1
ATOM 624 O O . THR A 1 81 ? -9.127 47.028 46.664 1.00 39.50 81 THR A O 1
ATOM 627 N N . SER A 1 82 ? -11.064 48.112 46.159 1.00 37.12 82 SER A N 1
ATOM 628 C CA . SER A 1 82 ? -10.658 49.513 45.871 1.00 37.12 82 SER A CA 1
ATOM 629 C C . SER A 1 82 ? -10.044 49.798 44.486 1.00 37.12 82 SER A C 1
ATOM 631 O O . SER A 1 82 ? -8.952 49.352 44.177 1.00 37.12 82 SER A O 1
ATOM 633 N N . ALA A 1 83 ? -10.782 50.413 43.548 1.00 41.94 83 ALA A N 1
ATOM 634 C CA . ALA A 1 83 ? -11.041 51.859 43.368 1.00 41.94 83 ALA A CA 1
ATOM 635 C C . ALA A 1 83 ? -9.876 52.633 42.714 1.00 41.94 83 ALA A C 1
ATOM 637 O O . ALA A 1 83 ? -8.778 52.634 43.256 1.00 41.94 83 ALA A O 1
ATOM 638 N N . THR A 1 84 ? -10.138 53.339 41.598 1.00 38.81 84 THR A N 1
ATOM 639 C CA . THR A 1 84 ? -9.774 54.760 41.342 1.00 38.81 84 THR A CA 1
ATOM 640 C C . THR A 1 84 ? -10.070 55.162 39.884 1.00 38.81 84 THR A C 1
ATOM 642 O O . THR A 1 84 ? -9.717 54.479 38.929 1.00 38.81 84 THR A O 1
ATOM 645 N N . THR A 1 85 ? -10.768 56.289 39.763 1.00 56.50 85 THR A N 1
ATOM 646 C CA . THR A 1 85 ? -11.221 57.060 38.591 1.00 56.50 85 THR A CA 1
ATOM 647 C C . THR A 1 85 ? -10.117 57.892 37.925 1.00 56.50 85 THR A C 1
ATOM 649 O O . THR A 1 85 ? -9.258 58.338 38.663 1.00 56.50 85 THR A O 1
ATOM 652 N N . HIS A 1 86 ? -10.224 58.201 36.618 1.00 45.53 86 HIS A N 1
ATOM 653 C CA . HIS A 1 86 ? -9.872 59.461 35.891 1.00 45.53 86 HIS A CA 1
ATOM 654 C C . HIS A 1 86 ? -10.184 59.189 34.392 1.00 45.53 86 HIS A C 1
ATOM 656 O O . HIS A 1 86 ? -9.667 58.217 33.857 1.00 45.53 86 HIS A O 1
ATOM 662 N N . SER A 1 87 ? -11.140 59.787 33.664 1.00 42.44 87 SER A N 1
ATOM 663 C CA . SER A 1 87 ? -11.516 61.184 33.364 1.00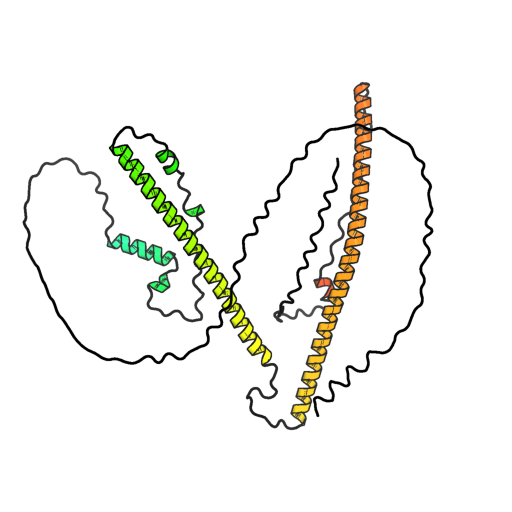 42.44 87 SER A CA 1
ATOM 664 C C . SER A 1 87 ? -10.400 62.019 32.736 1.00 42.44 87 SER A C 1
ATOM 666 O O . SER A 1 87 ? -9.528 62.473 33.468 1.00 42.44 87 SER A O 1
ATOM 668 N N . THR A 1 88 ? -10.454 62.256 31.415 1.00 49.47 88 THR A N 1
ATOM 669 C CA . THR A 1 88 ? -10.065 63.529 30.766 1.00 49.47 88 THR A CA 1
ATOM 670 C C . THR A 1 88 ? -10.660 63.604 29.348 1.00 49.47 88 THR A C 1
ATOM 672 O O . THR A 1 88 ? -10.236 62.883 28.446 1.00 49.47 88 THR A O 1
ATOM 675 N N . ASP A 1 89 ? -11.635 64.497 29.173 1.00 46.75 89 ASP A N 1
ATOM 676 C CA . ASP A 1 89 ? -12.107 65.028 27.891 1.00 46.75 89 ASP A CA 1
ATOM 677 C C . ASP A 1 89 ? -11.101 66.037 27.316 1.00 46.75 89 ASP A C 1
ATOM 679 O O . ASP A 1 89 ? -10.546 66.841 28.062 1.00 46.75 89 ASP A O 1
ATOM 683 N N . HIS A 1 90 ? -10.956 66.096 25.989 1.00 48.78 90 HIS A N 1
ATOM 684 C CA . HIS A 1 90 ? -10.513 67.314 25.304 1.00 48.78 90 HIS A CA 1
ATOM 685 C C . HIS A 1 90 ? -11.167 67.444 23.924 1.00 48.78 90 HIS A C 1
ATOM 687 O O . HIS A 1 90 ? -10.865 66.709 22.986 1.00 48.78 90 HIS A O 1
ATOM 693 N N . ALA A 1 91 ? -12.047 68.439 23.813 1.00 52.28 91 ALA A N 1
ATOM 694 C CA . ALA A 1 91 ? -12.519 69.021 22.566 1.00 52.28 91 ALA A CA 1
ATOM 695 C C . ALA A 1 91 ? -11.632 70.222 22.194 1.00 52.28 91 ALA A C 1
ATOM 697 O O . ALA A 1 91 ? -11.316 71.029 23.068 1.00 52.28 91 ALA A O 1
ATOM 698 N N . SER A 1 92 ? -11.282 70.389 20.912 1.00 45.88 92 SER A N 1
ATOM 699 C CA . SER A 1 92 ? -11.041 71.720 20.337 1.00 45.88 92 SER A CA 1
ATOM 700 C C . SER A 1 92 ? -11.127 71.733 18.803 1.00 45.88 92 SER A C 1
ATOM 702 O O . SER A 1 92 ? -10.665 70.825 18.119 1.00 45.88 92 SER A O 1
ATOM 704 N N . SER A 1 93 ? -11.778 72.790 18.332 1.00 44.97 93 SER A N 1
ATOM 705 C CA . SER A 1 93 ? -12.334 73.149 17.018 1.00 44.97 93 SER A CA 1
ATOM 706 C C . SER A 1 93 ? -11.313 73.550 15.908 1.00 44.97 93 SER A C 1
ATOM 708 O O . SER A 1 93 ? -10.109 73.523 16.157 1.00 44.97 93 SER A O 1
ATOM 710 N N . PRO A 1 94 ? -11.772 73.898 14.672 1.00 71.75 94 PRO A N 1
ATOM 711 C CA . PRO A 1 94 ? -11.043 73.798 13.392 1.00 71.75 94 PRO A CA 1
ATOM 712 C C . PRO A 1 94 ? -10.479 75.146 12.882 1.00 71.75 94 PRO A C 1
ATOM 714 O O . PRO A 1 94 ? -10.572 76.155 13.581 1.00 71.75 94 PRO A O 1
ATOM 717 N N . PRO A 1 95 ? -9.965 75.208 11.631 1.00 60.09 95 PRO A N 1
ATOM 718 C CA . PRO A 1 95 ? -10.528 76.224 10.728 1.00 60.09 95 PRO A CA 1
ATOM 719 C C . PRO A 1 95 ? -10.670 75.853 9.234 1.00 60.09 95 PRO A C 1
ATOM 721 O O . PRO A 1 95 ? -9.936 75.058 8.652 1.00 60.09 95 PRO A O 1
ATOM 724 N N . THR A 1 96 ? -11.640 76.547 8.637 1.00 46.28 96 THR A N 1
ATOM 725 C CA . THR A 1 96 ? -12.068 76.650 7.235 1.00 46.28 96 THR A CA 1
ATOM 726 C C . THR A 1 96 ? -11.120 77.504 6.383 1.00 46.28 96 THR A C 1
ATOM 728 O O . THR A 1 96 ? -10.702 78.569 6.830 1.00 46.28 96 THR A O 1
ATOM 731 N N . SER A 1 97 ? -10.865 77.123 5.121 1.00 38.31 97 SER A N 1
ATOM 732 C CA . SER A 1 97 ? -10.425 78.026 4.034 1.00 38.31 97 SER A CA 1
ATOM 733 C C . SER A 1 97 ? -10.694 77.415 2.644 1.00 38.31 97 SER A C 1
ATOM 735 O O . SER A 1 97 ? -10.254 76.311 2.344 1.00 38.31 97 SER A O 1
ATOM 737 N N . THR A 1 98 ? -11.374 78.178 1.788 1.00 39.06 98 THR A N 1
ATOM 738 C CA . THR A 1 98 ? -11.603 78.019 0.328 1.00 39.06 98 THR A CA 1
ATOM 739 C C . THR A 1 98 ? -11.467 79.429 -0.285 1.00 39.06 98 THR A C 1
ATOM 741 O O . THR A 1 98 ? -11.617 80.376 0.490 1.00 39.06 98 THR A O 1
ATOM 744 N N . PRO A 1 99 ? -11.358 79.669 -1.615 1.00 60.59 99 PRO A N 1
ATOM 745 C CA . PRO A 1 99 ? -10.975 78.822 -2.761 1.00 60.59 99 PRO A CA 1
ATOM 746 C C . PRO A 1 99 ? -9.942 79.508 -3.712 1.00 60.59 99 PRO A C 1
ATOM 748 O O . PRO A 1 99 ? -9.730 80.716 -3.662 1.00 60.59 99 PRO A O 1
ATOM 751 N N . THR A 1 100 ? -9.355 78.792 -4.680 1.00 40.12 100 THR A N 1
ATOM 752 C CA . THR A 1 100 ? -8.860 79.398 -5.941 1.00 40.12 100 THR A CA 1
ATOM 753 C C . THR A 1 100 ? -9.018 78.392 -7.078 1.00 40.12 100 THR A C 1
ATOM 755 O O . THR A 1 100 ? -8.534 77.266 -7.004 1.00 40.12 100 THR A O 1
ATOM 758 N N . GLN A 1 101 ? -9.768 78.798 -8.101 1.00 44.59 101 GLN A N 1
ATOM 759 C CA . GLN A 1 101 ? -10.063 78.034 -9.309 1.00 44.59 101 GLN A CA 1
ATOM 760 C C . GLN A 1 101 ? -8.922 78.205 -10.319 1.00 44.59 101 GLN A C 1
ATOM 762 O O . GLN A 1 101 ? -8.471 79.325 -10.551 1.00 44.59 101 GLN A O 1
ATOM 767 N N . SER A 1 102 ? -8.512 77.119 -10.975 1.00 36.78 102 SER A N 1
ATOM 768 C CA . SER A 1 102 ? -8.008 77.143 -12.354 1.00 36.78 102 SER A CA 1
ATOM 769 C C . SER A 1 102 ? -8.205 75.766 -12.992 1.00 36.78 102 SER A C 1
ATOM 771 O O . SER A 1 102 ? -7.740 74.739 -12.508 1.00 36.78 102 SER A O 1
ATOM 773 N N . THR A 1 103 ? -8.991 75.796 -14.056 1.00 43.41 103 THR A N 1
ATOM 774 C CA . THR A 1 103 ? -9.541 74.729 -14.890 1.00 43.41 103 THR A CA 1
ATOM 775 C C . THR A 1 103 ? -8.473 74.042 -15.741 1.00 43.41 103 THR A C 1
ATOM 777 O O . THR A 1 103 ? -7.798 74.748 -16.479 1.00 43.41 103 THR A O 1
ATOM 780 N N . THR A 1 104 ? -8.372 72.702 -15.733 1.00 43.97 104 THR A N 1
ATOM 781 C CA . THR A 1 104 ? -7.889 71.869 -16.868 1.00 43.97 104 THR A CA 1
ATOM 782 C C . THR A 1 104 ? -8.268 70.384 -16.648 1.00 43.97 104 THR A C 1
ATOM 784 O O . THR A 1 104 ? -7.727 69.733 -15.765 1.00 43.97 104 THR A O 1
ATOM 787 N N . THR A 1 105 ? -9.231 69.899 -17.453 1.00 45.03 105 THR A N 1
ATOM 788 C CA . THR A 1 105 ? -9.618 68.504 -17.829 1.00 45.03 105 THR A CA 1
ATOM 789 C C . THR A 1 105 ? -9.659 67.362 -16.781 1.00 45.03 105 THR A C 1
ATOM 791 O O . THR A 1 105 ? -8.619 67.001 -16.234 1.00 45.03 105 THR A O 1
ATOM 794 N N . PRO A 1 106 ? -10.814 66.676 -16.577 1.00 51.16 106 PRO A N 1
ATOM 795 C CA . PRO A 1 106 ? -10.914 65.544 -15.653 1.00 51.16 106 PRO A CA 1
ATOM 796 C C . PRO A 1 106 ? -10.394 64.223 -16.264 1.00 51.16 106 PRO A C 1
ATOM 798 O O . PRO A 1 106 ? -10.889 63.800 -17.311 1.00 51.16 106 PRO A O 1
ATOM 801 N N . PRO A 1 107 ? -9.459 63.516 -15.604 1.00 57.16 107 PRO A N 1
ATOM 802 C CA . PRO A 1 107 ? -9.229 62.094 -15.833 1.00 57.16 107 PRO A CA 1
ATOM 803 C C . PRO A 1 107 ? -10.379 61.279 -15.223 1.00 57.16 107 PRO A C 1
ATOM 805 O O . PRO A 1 107 ? -10.913 61.638 -14.172 1.00 57.16 107 PRO A O 1
ATOM 808 N N . THR A 1 108 ? -10.753 60.177 -15.874 1.00 51.75 108 THR A N 1
ATOM 809 C CA . THR A 1 108 ? -11.721 59.182 -15.392 1.00 51.75 108 THR A CA 1
ATOM 810 C C . THR A 1 108 ? -11.461 58.867 -13.918 1.00 51.75 108 THR A C 1
ATOM 812 O O . THR A 1 108 ? -10.457 58.242 -13.574 1.00 51.75 108 THR A O 1
ATOM 815 N N . GLN A 1 109 ? -12.337 59.353 -13.034 1.00 48.59 109 GLN A N 1
ATOM 816 C CA . GLN A 1 109 ? -12.216 59.140 -11.598 1.00 48.59 109 GLN A CA 1
ATOM 817 C C . GLN A 1 109 ? -12.432 57.655 -11.319 1.00 48.59 109 GLN A C 1
ATOM 819 O O . GLN A 1 109 ? -13.554 57.158 -11.342 1.00 48.59 109 GLN A O 1
ATOM 824 N N . SER A 1 110 ? -11.331 56.948 -11.077 1.00 50.16 110 SER A N 1
ATOM 825 C CA . SER A 1 110 ? -11.334 55.638 -10.439 1.00 50.16 110 SER A CA 1
ATOM 826 C C . SER A 1 110 ? -12.023 55.789 -9.083 1.00 50.16 110 SER A C 1
ATOM 828 O O . SER A 1 110 ? -11.459 56.347 -8.137 1.00 50.16 110 SER A O 1
ATOM 830 N N . THR A 1 111 ? -13.291 55.386 -9.014 1.00 70.88 111 THR A N 1
ATOM 831 C CA . THR A 1 111 ? -14.072 55.353 -7.780 1.00 70.88 111 THR A CA 1
ATOM 832 C C . THR A 1 111 ? -13.400 54.379 -6.831 1.00 70.88 111 THR A C 1
ATOM 834 O O . THR A 1 111 ? -13.447 53.165 -7.027 1.00 70.88 111 THR A O 1
ATOM 837 N N . LYS A 1 112 ? -12.731 54.930 -5.816 1.00 78.69 112 LYS A N 1
ATOM 838 C CA . LYS A 1 112 ? -12.147 54.147 -4.732 1.00 78.69 112 LYS A CA 1
ATOM 839 C C . LYS A 1 112 ? -13.267 53.306 -4.103 1.00 78.69 112 LYS A C 1
ATOM 841 O O . LYS A 1 112 ? -14.311 53.880 -3.785 1.00 78.69 112 LYS A O 1
ATOM 846 N N . PRO A 1 113 ? -13.078 51.986 -3.939 1.00 80.06 113 PRO A N 1
ATOM 847 C CA . PRO A 1 113 ? -14.079 51.134 -3.309 1.00 80.06 113 PRO A CA 1
ATOM 848 C C . PRO A 1 113 ? -14.398 51.682 -1.919 1.00 80.06 113 PRO A C 1
ATOM 850 O O . PRO A 1 113 ? -13.492 52.069 -1.172 1.00 80.06 113 PRO A O 1
ATOM 853 N N . THR A 1 114 ? -15.684 51.763 -1.578 1.00 89.94 114 THR A N 1
ATOM 854 C CA . THR A 1 114 ? -16.063 52.222 -0.242 1.00 89.94 114 THR A CA 1
ATOM 855 C C . THR A 1 114 ? -15.706 51.149 0.787 1.00 89.94 114 THR A C 1
ATOM 857 O O . THR A 1 114 ? -15.681 49.957 0.485 1.00 89.94 114 THR A O 1
ATOM 860 N N . HIS A 1 115 ? -15.434 51.551 2.031 1.00 84.94 115 HIS A N 1
ATOM 861 C CA . HIS A 1 115 ? -15.119 50.621 3.128 1.00 84.94 115 HIS A CA 1
ATOM 862 C C . HIS A 1 115 ? -16.187 49.522 3.298 1.00 84.94 115 HIS A C 1
ATOM 864 O O . HIS A 1 115 ? -15.882 48.387 3.659 1.00 84.94 115 HIS A O 1
ATOM 870 N N . LEU A 1 116 ? -17.443 49.850 2.984 1.00 90.12 116 LEU A N 1
ATOM 871 C CA . LEU A 1 116 ? -18.560 48.914 3.016 1.00 90.12 116 LEU A CA 1
ATOM 872 C C . LEU A 1 116 ? -18.434 47.809 1.953 1.00 90.12 116 LEU A C 1
ATOM 874 O O . LEU A 1 116 ? -18.789 46.665 2.227 1.00 90.12 116 LEU A O 1
ATOM 878 N N . ASP A 1 117 ? -17.921 48.131 0.766 1.00 84.50 117 ASP A N 1
ATOM 879 C CA . ASP A 1 117 ? -17.724 47.159 -0.315 1.00 84.50 117 ASP A CA 1
ATOM 880 C C . ASP A 1 117 ? -16.588 46.191 0.031 1.00 84.50 117 ASP A C 1
ATOM 882 O O . ASP A 1 117 ? -16.739 44.982 -0.123 1.00 84.50 117 ASP A O 1
ATOM 886 N N . ILE A 1 118 ? -15.508 46.702 0.638 1.00 84.00 118 ILE A N 1
ATOM 887 C CA . ILE A 1 118 ? -14.404 45.875 1.152 1.00 84.00 118 ILE A CA 1
ATOM 888 C C . ILE A 1 118 ? -14.918 44.896 2.219 1.00 84.00 118 ILE A C 1
ATOM 890 O O . ILE A 1 118 ? -14.575 43.716 2.191 1.00 84.00 118 ILE A O 1
ATOM 894 N N . LEU A 1 119 ? -15.775 45.356 3.140 1.00 84.44 119 LEU A N 1
ATOM 895 C CA . LEU A 1 119 ? -16.383 44.493 4.159 1.00 84.44 119 LEU A CA 1
ATOM 896 C C . LEU A 1 119 ? -17.317 43.433 3.561 1.00 84.44 119 LEU A C 1
ATOM 898 O O . LEU A 1 119 ? -17.344 42.299 4.032 1.00 84.44 119 LEU A O 1
ATOM 902 N N . LYS A 1 120 ? -18.085 43.770 2.522 1.00 86.88 120 LYS A N 1
ATOM 903 C CA . LYS A 1 120 ? -18.950 42.794 1.844 1.00 86.88 120 LYS A CA 1
ATOM 904 C C . LYS A 1 120 ? -18.133 41.719 1.135 1.00 86.88 120 LYS A C 1
ATOM 906 O O . LYS A 1 120 ? -18.467 40.540 1.257 1.00 86.88 120 LYS A O 1
ATOM 911 N N . ASP A 1 121 ? -17.054 42.108 0.464 1.00 81.06 121 ASP A N 1
ATOM 912 C CA . ASP A 1 121 ? -16.167 41.176 -0.231 1.00 81.06 121 ASP A CA 1
ATO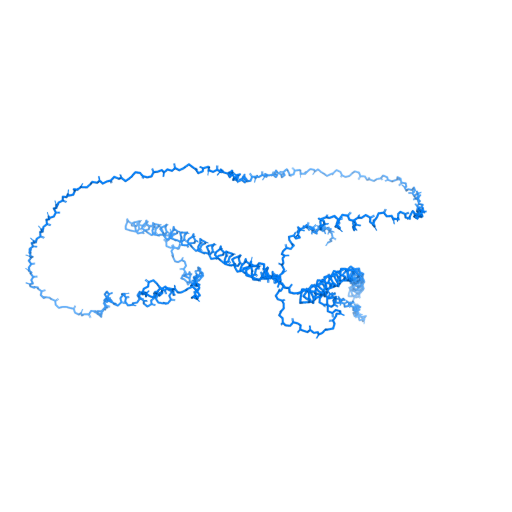M 913 C C . ASP A 1 121 ? -15.409 40.272 0.742 1.00 81.06 121 ASP A C 1
ATOM 915 O O . ASP A 1 121 ? -15.316 39.065 0.507 1.00 81.06 121 ASP A O 1
ATOM 919 N N . THR A 1 122 ? -14.931 40.799 1.875 1.00 75.31 122 THR A N 1
ATOM 920 C CA . THR A 1 122 ? -14.281 39.964 2.896 1.00 75.31 122 THR A CA 1
ATOM 921 C C . THR A 1 122 ? -15.261 38.977 3.523 1.00 75.31 122 THR A C 1
ATOM 923 O O . THR A 1 122 ? -14.925 37.802 3.662 1.00 75.31 122 THR A O 1
ATOM 926 N N . VAL A 1 123 ? -16.498 39.395 3.817 1.00 79.62 123 VAL A N 1
ATOM 927 C CA . VAL A 1 123 ? -17.554 38.495 4.312 1.00 79.62 123 VAL A CA 1
ATOM 928 C C . VAL A 1 123 ? -17.916 37.435 3.267 1.00 79.62 123 VAL A C 1
ATOM 930 O O . VAL A 1 123 ? -18.089 36.268 3.617 1.00 79.62 123 VAL A O 1
ATOM 933 N N . ALA A 1 124 ? -18.005 37.793 1.984 1.00 79.12 124 ALA A N 1
ATOM 934 C CA . ALA A 1 124 ? -18.255 36.835 0.907 1.00 79.12 124 ALA A CA 1
ATOM 935 C C . ALA A 1 124 ? -17.098 35.830 0.746 1.00 79.12 124 ALA A C 1
ATOM 937 O O . ALA A 1 124 ? -17.339 34.631 0.578 1.00 79.12 124 ALA A O 1
ATOM 938 N N . ALA A 1 125 ? -15.848 36.286 0.866 1.00 72.88 125 ALA A N 1
ATOM 939 C CA . ALA A 1 125 ? -14.666 35.427 0.852 1.00 72.88 125 ALA A CA 1
ATOM 940 C C . ALA A 1 125 ? -14.622 34.484 2.070 1.00 72.88 125 ALA A C 1
ATOM 942 O O . ALA A 1 125 ? -14.374 33.290 1.905 1.00 72.88 125 ALA A O 1
ATOM 943 N N 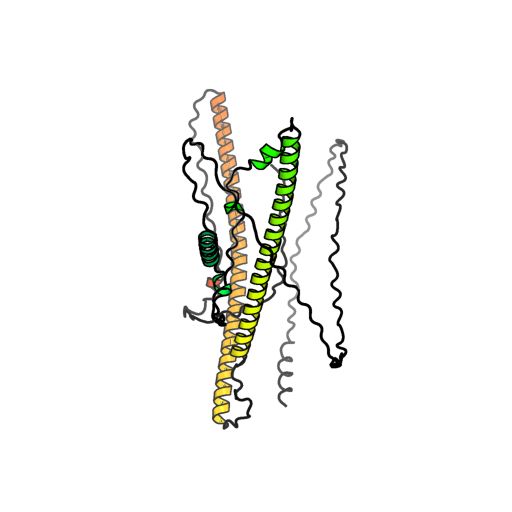. LEU A 1 126 ? -14.952 34.978 3.268 1.00 67.56 126 LEU A N 1
ATOM 944 C CA . LEU A 1 126 ? -15.074 34.181 4.497 1.00 67.56 126 LEU A CA 1
ATOM 945 C C . LEU A 1 126 ? -16.167 33.112 4.387 1.00 67.56 126 LEU A C 1
ATOM 947 O O . LEU A 1 126 ? -15.930 31.957 4.742 1.00 67.56 126 LEU A O 1
ATOM 951 N N . LYS A 1 127 ? -17.331 33.461 3.819 1.00 74.69 127 LYS A N 1
ATOM 952 C CA . LYS A 1 127 ? -18.405 32.496 3.526 1.00 74.69 127 LYS A CA 1
ATOM 953 C C . LYS A 1 127 ? -17.932 31.372 2.604 1.00 74.69 127 LYS A C 1
ATOM 955 O O . LYS A 1 127 ? -18.335 30.228 2.782 1.00 74.69 127 LYS A O 1
ATOM 960 N N . LYS A 1 128 ? -17.047 31.678 1.652 1.00 74.12 128 LYS A N 1
ATOM 961 C CA . LYS A 1 128 ? -16.467 30.691 0.731 1.00 74.12 128 LYS A CA 1
ATOM 962 C C . LYS A 1 128 ? -15.431 29.775 1.397 1.00 74.12 128 LYS A C 1
ATOM 964 O O . LYS A 1 128 ? -15.206 28.675 0.907 1.00 74.12 128 LYS A O 1
ATOM 969 N N . MET A 1 129 ? -14.814 30.198 2.501 1.00 64.88 129 MET A N 1
ATOM 970 C CA . MET A 1 129 ? -13.799 29.424 3.231 1.00 64.88 129 MET A CA 1
ATOM 971 C C . MET A 1 129 ? -14.381 28.445 4.268 1.00 64.88 129 MET A C 1
ATOM 973 O O . MET A 1 129 ? -13.639 27.958 5.113 1.00 64.88 129 MET A O 1
ATOM 977 N N . ASN A 1 130 ? -15.686 28.143 4.226 1.00 63.38 130 ASN A N 1
ATOM 978 C CA . ASN A 1 130 ? -16.386 27.316 5.224 1.00 63.38 130 ASN A CA 1
ATOM 979 C C . ASN A 1 130 ? -16.240 27.817 6.675 1.00 63.38 130 ASN A C 1
ATOM 981 O O . ASN A 1 130 ? -16.542 27.077 7.600 1.00 63.38 130 ASN A O 1
ATOM 985 N N . LEU A 1 131 ? -15.833 29.072 6.897 1.00 65.62 131 LEU A N 1
ATOM 986 C CA . LEU A 1 131 ? -15.686 29.688 8.226 1.00 65.62 131 LEU A CA 1
ATOM 987 C C . LEU A 1 131 ? -16.995 30.319 8.731 1.00 65.62 131 LEU A C 1
ATOM 989 O O . LEU A 1 131 ? -16.995 31.084 9.694 1.00 65.62 131 LEU A O 1
ATOM 993 N N . THR A 1 132 ? -18.128 30.020 8.086 1.00 66.88 132 THR A N 1
ATOM 994 C CA . THR A 1 132 ? -19.447 30.566 8.443 1.00 66.88 132 THR A CA 1
ATOM 995 C C . THR A 1 132 ? -19.804 30.312 9.902 1.00 66.88 132 THR A C 1
ATOM 997 O O . THR A 1 132 ? -20.397 31.192 10.527 1.00 66.88 132 THR A O 1
ATOM 1000 N N . TYR A 1 133 ? -19.348 29.184 10.455 1.00 67.94 133 TYR A N 1
ATOM 1001 C CA . TYR A 1 133 ? -19.546 28.801 11.852 1.00 67.94 133 TYR A CA 1
ATOM 1002 C C . TYR A 1 133 ? -18.972 29.809 12.864 1.00 67.94 133 TYR A C 1
ATOM 1004 O O . TYR A 1 133 ? -19.459 29.866 13.985 1.00 67.94 133 TYR A O 1
ATOM 1012 N N . LEU A 1 134 ? -17.993 30.646 12.490 1.00 69.06 134 LEU A N 1
ATOM 1013 C CA . LEU A 1 134 ? -17.460 31.694 13.376 1.00 69.06 134 LEU A CA 1
ATOM 1014 C C . LEU A 1 134 ? -18.351 32.942 13.447 1.00 69.06 134 LEU A C 1
ATOM 1016 O O . LEU A 1 134 ? -18.235 33.731 14.380 1.00 69.06 134 LEU A O 1
ATOM 1020 N N . THR A 1 135 ? -19.208 33.152 12.445 1.00 73.38 135 THR A N 1
ATOM 1021 C CA . THR A 1 135 ? -20.034 34.370 12.319 1.00 73.38 135 THR A CA 1
ATOM 1022 C C . THR A 1 135 ? -21.508 34.132 12.618 1.00 73.38 135 THR A C 1
ATOM 1024 O O . THR A 1 135 ? -22.242 35.080 12.890 1.00 73.38 135 THR A O 1
ATOM 1027 N N . THR A 1 136 ? -21.960 32.878 12.571 1.00 74.56 136 THR A N 1
ATOM 1028 C CA . THR A 1 136 ? -23.326 32.509 12.933 1.00 74.56 136 THR A CA 1
ATOM 1029 C C . THR A 1 136 ? -23.391 32.153 14.418 1.00 74.56 136 THR A C 1
ATOM 1031 O O . THR A 1 136 ? -22.642 31.280 14.844 1.00 74.56 136 THR A O 1
ATOM 1034 N N . PRO A 1 137 ? -24.311 32.735 15.206 1.00 79.19 137 PRO A N 1
ATOM 1035 C CA . PRO A 1 137 ? -24.475 32.416 16.631 1.00 79.19 137 PRO A CA 1
ATOM 1036 C C . PRO A 1 137 ? -25.044 31.007 16.893 1.00 79.19 137 PRO A C 1
ATOM 1038 O O . PRO A 1 137 ? -25.385 30.673 18.025 1.00 79.19 137 PRO A O 1
ATOM 1041 N N . THR A 1 138 ? -25.188 30.179 15.859 1.00 76.50 138 THR A N 1
ATOM 1042 C CA . THR A 1 138 ? -25.722 28.824 15.959 1.00 76.50 138 THR A CA 1
ATOM 1043 C C . THR A 1 138 ? -24.682 27.899 16.579 1.00 76.50 138 THR A C 1
ATOM 1045 O O . THR A 1 138 ? -23.611 27.684 16.018 1.00 76.50 138 THR A O 1
ATOM 1048 N N . THR A 1 139 ? -25.008 27.345 17.743 1.00 69.75 139 THR A N 1
ATOM 1049 C CA . THR A 1 139 ? -24.192 26.345 18.434 1.00 69.75 139 THR A CA 1
ATOM 1050 C C . THR A 1 139 ? -24.125 25.069 17.593 1.00 69.75 139 THR A C 1
ATOM 1052 O O . THR A 1 139 ? -25.159 24.470 17.310 1.00 69.75 139 THR A O 1
ATOM 1055 N N . THR A 1 140 ? -22.922 24.662 17.186 1.00 65.75 140 THR A N 1
ATOM 1056 C CA . THR A 1 140 ? -22.672 23.397 16.475 1.00 65.75 140 THR A CA 1
ATOM 1057 C C . THR A 1 140 ? -23.146 22.205 17.304 1.00 65.75 140 THR A C 1
ATOM 1059 O O . THR A 1 140 ? -22.808 22.094 18.486 1.00 65.75 140 THR A O 1
ATOM 1062 N N . ALA A 1 141 ? -23.919 21.312 16.688 1.00 76.31 141 ALA A N 1
ATOM 1063 C CA . ALA A 1 141 ? -24.357 20.061 17.292 1.00 76.31 141 ALA A CA 1
ATOM 1064 C C . ALA A 1 141 ? -23.302 18.963 17.085 1.00 76.31 141 ALA A C 1
ATOM 1066 O O . ALA A 1 141 ? -22.552 18.973 16.115 1.00 76.31 141 ALA A O 1
ATOM 1067 N N . SER A 1 142 ? -23.282 17.960 17.969 1.00 71.06 142 SER A N 1
ATOM 1068 C CA . SER A 1 142 ? -22.390 16.787 17.869 1.00 71.06 142 SER A CA 1
ATOM 1069 C C . SER A 1 142 ? -22.534 15.999 16.557 1.00 71.06 142 SER A C 1
ATOM 1071 O O . SER A 1 142 ? -21.666 15.191 16.238 1.00 71.06 142 SER A O 1
ATOM 1073 N N . SER A 1 143 ? -23.645 16.179 15.841 1.00 74.44 143 SER A N 1
ATOM 1074 C CA . SER A 1 143 ? -23.931 15.545 14.553 1.00 74.44 143 SER A CA 1
ATOM 1075 C C . SER A 1 143 ? -23.393 16.319 13.349 1.00 74.44 143 SER A C 1
ATOM 1077 O O . SER A 1 143 ? -23.458 15.803 12.235 1.00 74.44 143 SER A O 1
ATOM 1079 N N . ASP A 1 144 ? -22.918 17.553 13.533 1.00 75.69 144 ASP A N 1
ATOM 1080 C CA . ASP A 1 144 ? -22.445 18.365 12.418 1.00 75.69 144 ASP A CA 1
ATOM 1081 C C . ASP A 1 144 ? -21.079 17.847 11.937 1.00 75.69 144 ASP A C 1
ATOM 1083 O O . ASP A 1 144 ? -20.178 17.621 12.753 1.00 75.69 144 ASP A O 1
ATOM 1087 N N . PRO A 1 145 ? -20.891 17.633 10.621 1.00 68.69 145 PRO A N 1
ATOM 1088 C CA . PRO A 1 145 ? -19.627 17.142 10.097 1.00 68.69 145 PRO A CA 1
ATOM 1089 C C . PRO A 1 145 ? -18.522 18.155 10.393 1.00 68.69 145 PRO A C 1
ATOM 1091 O O . PRO A 1 145 ? -18.668 19.349 10.119 1.00 68.69 145 PRO A O 1
ATOM 1094 N N . MET A 1 146 ? -17.399 17.669 10.926 1.00 70.44 146 MET A N 1
ATOM 1095 C CA . MET A 1 146 ? -16.245 18.512 11.225 1.00 70.44 146 MET A CA 1
ATOM 1096 C C . MET A 1 146 ? -15.823 19.274 9.953 1.00 70.44 146 MET A C 1
ATOM 1098 O O . MET A 1 146 ? -15.708 18.657 8.885 1.00 70.44 146 MET A O 1
ATOM 1102 N N . PRO A 1 147 ? -15.642 20.607 10.014 1.00 70.00 147 PRO A N 1
ATOM 1103 C CA . PRO A 1 147 ? -15.323 21.397 8.835 1.00 70.00 147 PRO A CA 1
ATOM 1104 C C . PRO A 1 147 ? -13.989 20.930 8.252 1.00 70.00 147 PRO A C 1
ATOM 1106 O O . PRO A 1 147 ? -12.936 21.096 8.860 1.00 70.00 147 PRO A O 1
ATOM 1109 N N . LYS A 1 148 ? -14.033 20.354 7.047 1.00 66.50 148 LYS A N 1
ATOM 1110 C CA . LYS A 1 148 ? -12.829 19.945 6.321 1.00 66.50 148 LYS A CA 1
ATOM 1111 C C . LYS A 1 148 ? -12.103 21.191 5.844 1.00 66.50 148 LYS A C 1
ATOM 1113 O O . LYS A 1 148 ? -12.549 21.874 4.915 1.00 66.50 148 LYS A O 1
ATOM 1118 N N . THR A 1 149 ? -10.980 21.498 6.475 1.00 62.47 149 THR A N 1
ATOM 1119 C CA . THR A 1 149 ? -10.108 22.591 6.057 1.00 62.47 149 THR A CA 1
ATOM 1120 C C . THR A 1 149 ? -9.457 22.226 4.726 1.00 62.47 149 THR A C 1
ATOM 1122 O O . THR A 1 149 ? -8.440 21.538 4.674 1.00 62.47 149 THR A O 1
ATOM 1125 N N . THR A 1 150 ? -10.052 22.672 3.617 1.00 61.75 150 THR A N 1
ATOM 1126 C CA . THR A 1 150 ? -9.420 22.561 2.297 1.00 61.75 150 THR A CA 1
ATOM 1127 C C . THR A 1 150 ? -8.206 23.472 2.284 1.00 61.75 150 THR A C 1
ATOM 1129 O O . THR A 1 150 ? -8.330 24.687 2.119 1.00 61.75 150 THR A O 1
ATOM 1132 N N . THR A 1 151 ? -7.022 22.895 2.472 1.00 62.12 151 THR A N 1
ATOM 1133 C CA . THR A 1 151 ? -5.803 23.684 2.371 1.00 62.12 151 THR A CA 1
ATOM 1134 C C . THR A 1 151 ? -5.449 23.860 0.903 1.00 62.12 151 THR A C 1
ATOM 1136 O O . THR A 1 151 ? -5.220 22.887 0.186 1.00 62.12 151 THR A O 1
ATOM 1139 N N . ARG A 1 152 ? -5.428 25.108 0.426 1.00 62.25 152 ARG A N 1
ATOM 1140 C CA . ARG A 1 152 ? -4.967 25.408 -0.931 1.00 62.25 152 ARG A CA 1
ATOM 1141 C C . ARG A 1 152 ? -3.489 25.058 -1.049 1.00 62.25 152 ARG A C 1
ATOM 1143 O O . ARG A 1 152 ? -2.651 25.624 -0.357 1.00 62.25 152 ARG A O 1
ATOM 1150 N N . THR A 1 153 ? -3.167 24.149 -1.957 1.00 58.62 153 THR A N 1
ATOM 1151 C CA . THR A 1 153 ? -1.789 23.812 -2.306 1.00 58.62 153 THR A CA 1
ATOM 1152 C C . THR A 1 153 ? -1.094 25.001 -2.971 1.00 58.62 153 THR A C 1
ATOM 1154 O O . THR A 1 153 ? -1.667 25.670 -3.834 1.00 58.62 153 THR A O 1
ATOM 1157 N N . ARG A 1 154 ? 0.176 25.228 -2.600 1.00 55.62 154 ARG A N 1
ATOM 1158 C CA . ARG A 1 154 ? 1.069 26.304 -3.087 1.00 55.62 154 ARG A CA 1
ATOM 1159 C C . ARG A 1 154 ? 1.008 26.527 -4.604 1.00 55.62 154 ARG A C 1
ATOM 1161 O O . ARG A 1 154 ? 1.041 27.667 -5.056 1.00 55.62 154 ARG A O 1
ATOM 1168 N N . ALA A 1 155 ? 0.844 25.449 -5.372 1.00 60.44 155 ALA A N 1
ATOM 1169 C CA . ALA A 1 155 ? 0.746 25.473 -6.830 1.00 60.44 155 ALA A CA 1
ATOM 1170 C C . ALA A 1 155 ? -0.363 26.399 -7.371 1.00 60.44 155 ALA A C 1
ATOM 1172 O O . ALA A 1 155 ? -0.235 26.913 -8.477 1.00 60.44 155 ALA A O 1
ATOM 1173 N N . GLN A 1 156 ? -1.429 26.650 -6.602 1.00 61.97 156 GLN A N 1
ATOM 1174 C CA . GLN A 1 156 ? -2.512 27.549 -7.016 1.00 61.97 156 GLN A CA 1
ATOM 1175 C C . GLN A 1 156 ? -2.202 29.037 -6.784 1.00 61.97 156 GLN A C 1
ATOM 1177 O O . GLN A 1 156 ? -2.898 29.886 -7.336 1.00 61.97 156 GLN A O 1
ATOM 1182 N N . VAL A 1 157 ? -1.185 29.367 -5.980 1.00 58.16 157 VAL A N 1
ATOM 1183 C CA . VAL A 1 157 ? -0.819 30.756 -5.641 1.00 58.16 157 VAL A CA 1
ATOM 1184 C C . VAL A 1 157 ? 0.368 31.251 -6.478 1.00 58.16 157 VAL A C 1
ATOM 1186 O O . VAL A 1 157 ? 0.475 32.441 -6.752 1.00 58.16 157 VAL A O 1
ATOM 1189 N N . THR A 1 158 ? 1.230 30.356 -6.967 1.00 53.19 158 THR A N 1
ATOM 1190 C CA . THR A 1 158 ? 2.499 30.711 -7.634 1.00 53.19 158 THR A CA 1
ATOM 1191 C C . THR A 1 158 ? 2.440 30.782 -9.166 1.00 53.19 158 THR A C 1
ATOM 1193 O O . THR A 1 158 ? 3.475 30.694 -9.817 1.00 53.19 158 THR A O 1
ATOM 1196 N N . ALA A 1 159 ? 1.264 30.937 -9.783 1.00 53.25 159 ALA A N 1
ATOM 1197 C CA . ALA A 1 159 ? 1.162 31.032 -11.248 1.00 53.25 159 ALA A CA 1
ATOM 1198 C C . ALA A 1 159 ? 1.672 32.370 -11.829 1.00 53.25 159 ALA A C 1
ATOM 1200 O O . ALA A 1 159 ? 1.711 32.538 -13.047 1.00 53.25 159 ALA A O 1
ATOM 1201 N N . ILE A 1 160 ? 2.063 33.326 -10.982 1.00 63.91 160 ILE A N 1
ATOM 1202 C CA . ILE A 1 160 ? 2.695 34.566 -11.433 1.00 63.91 160 ILE A CA 1
ATOM 1203 C C . ILE A 1 160 ? 4.192 34.276 -11.632 1.00 63.91 160 ILE A C 1
ATOM 1205 O O . ILE A 1 160 ? 4.846 33.837 -10.683 1.00 63.91 160 ILE A O 1
ATOM 1209 N N . PRO A 1 161 ? 4.748 34.477 -12.841 1.00 64.38 161 PRO A N 1
ATOM 1210 C CA . PRO A 1 161 ? 6.161 34.235 -13.109 1.00 64.38 161 PRO A CA 1
ATOM 1211 C C . PRO A 1 161 ? 7.034 35.050 -12.150 1.00 64.38 161 PRO A C 1
ATOM 1213 O O . PRO A 1 161 ? 6.691 36.172 -11.785 1.00 64.38 161 PRO A O 1
ATOM 1216 N N . ASN A 1 162 ? 8.157 34.458 -11.743 1.00 66.31 162 ASN A N 1
ATOM 1217 C CA . ASN A 1 162 ? 9.045 34.900 -10.666 1.00 66.31 162 ASN A CA 1
ATOM 1218 C C . ASN A 1 162 ? 9.822 36.190 -11.033 1.00 66.31 162 ASN A C 1
ATOM 1220 O O . ASN A 1 162 ? 11.040 36.184 -11.200 1.00 66.31 162 ASN A O 1
ATOM 1224 N N . THR A 1 163 ? 9.107 37.301 -11.231 1.00 77.69 163 THR A N 1
ATOM 1225 C CA . THR A 1 163 ? 9.654 38.610 -11.633 1.00 77.69 163 THR A CA 1
ATOM 1226 C C . THR A 1 163 ? 10.504 39.253 -10.537 1.00 77.69 163 THR A C 1
ATOM 1228 O O . THR A 1 163 ? 11.385 40.060 -10.832 1.00 77.69 163 THR A O 1
ATOM 1231 N N . THR A 1 164 ? 10.291 38.865 -9.279 1.00 83.00 164 THR A N 1
ATOM 1232 C CA . THR A 1 164 ? 11.034 39.359 -8.114 1.00 83.00 164 THR A CA 1
ATOM 1233 C C . THR A 1 164 ? 12.494 38.918 -8.143 1.00 83.00 164 THR A C 1
ATOM 1235 O O . THR A 1 164 ? 13.377 39.745 -7.933 1.00 83.00 164 THR A O 1
ATOM 1238 N N . ALA A 1 165 ? 12.769 37.661 -8.505 1.00 86.88 165 ALA A N 1
ATOM 1239 C CA . ALA A 1 165 ? 14.133 37.145 -8.617 1.00 86.88 165 ALA A CA 1
ATOM 1240 C C . ALA A 1 165 ? 14.965 37.937 -9.640 1.00 86.88 165 ALA A C 1
ATOM 1242 O O . ALA A 1 165 ? 16.116 38.274 -9.376 1.00 86.88 165 ALA A O 1
ATOM 1243 N N . ALA A 1 166 ? 14.364 38.301 -10.779 1.00 90.00 166 ALA A N 1
ATOM 1244 C CA . ALA A 1 166 ? 15.017 39.147 -11.776 1.00 90.00 166 ALA A CA 1
ATOM 1245 C C . ALA A 1 166 ? 15.275 40.567 -11.238 1.00 90.00 166 ALA A C 1
ATOM 1247 O O . ALA A 1 166 ? 16.376 41.092 -11.404 1.00 90.00 166 ALA A O 1
ATOM 1248 N N . ALA A 1 167 ? 14.311 41.166 -10.529 1.00 90.31 167 ALA A N 1
ATOM 1249 C CA . ALA A 1 167 ? 14.456 42.503 -9.946 1.00 90.31 167 ALA A CA 1
ATOM 1250 C C . ALA A 1 167 ? 15.594 42.596 -8.909 1.00 90.31 167 ALA A C 1
ATOM 1252 O O . ALA A 1 167 ? 16.249 43.631 -8.808 1.00 90.31 167 ALA A O 1
ATOM 1253 N N . LEU A 1 168 ? 15.884 41.511 -8.183 1.00 92.62 168 LEU A N 1
ATOM 1254 C CA . LEU A 1 168 ? 16.963 41.464 -7.186 1.00 92.62 168 LEU A CA 1
ATOM 1255 C C . LEU A 1 168 ? 18.377 41.461 -7.787 1.00 92.62 168 LEU A C 1
ATOM 1257 O O . LEU A 1 168 ? 19.339 41.724 -7.061 1.00 92.62 168 LEU A O 1
ATOM 1261 N N . THR A 1 169 ? 18.507 41.173 -9.088 1.00 95.12 169 THR A N 1
ATOM 1262 C CA . THR A 1 169 ? 19.798 41.156 -9.804 1.00 95.12 169 THR A CA 1
ATOM 1263 C C . THR A 1 169 ? 20.211 42.517 -10.369 1.00 95.12 169 THR A C 1
ATOM 1265 O O . THR A 1 169 ? 21.351 42.676 -10.806 1.00 95.12 169 THR A O 1
ATOM 1268 N N . ILE A 1 170 ? 19.316 43.510 -10.349 1.00 95.19 170 ILE A N 1
ATOM 1269 C CA . ILE A 1 170 ? 19.580 44.854 -10.874 1.00 95.19 170 ILE A CA 1
ATOM 1270 C C . ILE A 1 170 ? 20.608 45.562 -9.977 1.00 95.19 170 ILE A C 1
ATOM 1272 O O . ILE A 1 170 ? 20.441 45.627 -8.758 1.00 95.19 170 ILE A O 1
ATOM 1276 N N . GLN A 1 171 ? 21.668 46.115 -10.578 1.00 97.00 171 GLN A N 1
ATOM 1277 C CA . GLN A 1 171 ? 22.618 46.975 -9.867 1.00 97.00 171 GLN A CA 1
ATOM 1278 C C . GLN A 1 171 ? 22.054 48.401 -9.775 1.00 97.00 171 GLN A C 1
ATOM 1280 O O . GLN A 1 171 ? 21.805 49.003 -10.821 1.00 97.00 171 GLN A O 1
ATOM 1285 N N . PRO A 1 172 ? 21.841 48.951 -8.565 1.00 97.31 172 PRO A N 1
ATOM 1286 C CA . PRO A 1 172 ? 21.296 50.294 -8.413 1.00 97.31 172 PRO A CA 1
ATOM 1287 C C . PRO A 1 172 ? 22.338 51.349 -8.803 1.00 97.31 172 PRO A C 1
ATOM 1289 O O . PRO A 1 172 ? 23.484 51.293 -8.354 1.00 97.31 172 PRO A O 1
ATOM 1292 N N . ILE A 1 173 ? 21.929 52.326 -9.610 1.00 98.12 173 ILE A N 1
ATOM 1293 C CA . ILE A 1 173 ? 22.759 53.462 -10.042 1.00 98.12 173 ILE A CA 1
ATOM 1294 C C . ILE A 1 173 ? 22.475 54.686 -9.162 1.00 98.12 173 ILE A C 1
ATOM 1296 O O . ILE A 1 173 ? 23.369 55.488 -8.888 1.00 98.12 173 ILE A O 1
ATOM 1300 N N . THR A 1 174 ? 21.234 54.827 -8.688 1.00 98.44 174 THR A N 1
ATOM 1301 C CA . THR A 1 174 ? 20.787 55.966 -7.874 1.00 98.44 174 THR A CA 1
ATOM 1302 C C . THR A 1 174 ? 20.542 55.582 -6.409 1.00 98.44 174 THR A C 1
ATOM 1304 O O . THR A 1 174 ? 20.283 54.425 -6.073 1.00 98.44 174 THR A O 1
ATOM 1307 N N . SER A 1 175 ? 20.586 56.562 -5.499 1.00 97.81 175 SER A N 1
ATOM 1308 C CA . SER A 1 175 ? 20.291 56.347 -4.070 1.00 97.81 175 SER A CA 1
ATOM 1309 C C . SER A 1 175 ? 18.853 55.869 -3.822 1.00 97.81 175 SER A C 1
ATOM 1311 O O . SER A 1 175 ? 18.614 55.054 -2.932 1.00 97.81 175 SER A O 1
ATOM 1313 N N . ASN A 1 176 ? 17.900 56.333 -4.634 1.00 97.38 176 ASN A N 1
ATOM 1314 C CA . ASN A 1 176 ? 16.501 55.914 -4.559 1.00 97.38 176 ASN A CA 1
ATOM 1315 C C . ASN A 1 176 ? 16.322 54.447 -4.979 1.00 97.38 176 ASN A C 1
ATOM 1317 O O . ASN A 1 176 ? 15.583 53.713 -4.324 1.00 97.38 176 ASN A O 1
ATOM 1321 N N . GLU A 1 177 ? 17.019 53.999 -6.029 1.00 96.00 177 GLU A N 1
ATOM 1322 C CA . GLU A 1 177 ? 17.023 52.588 -6.439 1.00 96.00 177 GLU A CA 1
ATOM 1323 C C . GLU A 1 177 ? 17.587 51.685 -5.340 1.00 96.00 177 GLU A C 1
ATOM 1325 O O . GLU A 1 177 ? 17.026 50.624 -5.073 1.00 96.00 177 GLU A O 1
ATOM 1330 N N . LEU A 1 178 ? 18.646 52.121 -4.649 1.00 97.00 178 LEU A N 1
ATOM 1331 C CA . LEU A 1 178 ? 19.204 51.383 -3.515 1.00 97.00 178 LEU A CA 1
ATOM 1332 C C . LEU A 1 178 ? 18.188 51.234 -2.369 1.00 97.00 178 LEU A C 1
ATOM 1334 O O . LEU A 1 178 ? 18.055 50.148 -1.797 1.00 97.00 178 LEU A O 1
ATOM 1338 N N . LEU A 1 179 ? 17.452 52.302 -2.046 1.00 97.75 179 LEU A N 1
ATOM 1339 C CA . LEU A 1 179 ? 16.406 52.269 -1.022 1.00 97.75 179 LEU A CA 1
ATOM 1340 C C . LEU A 1 179 ? 15.268 51.313 -1.412 1.00 97.75 179 LEU A C 1
ATOM 1342 O O . LEU A 1 179 ? 14.852 50.491 -0.595 1.00 97.75 179 LEU A O 1
ATOM 1346 N N . LEU A 1 180 ? 14.806 51.372 -2.665 1.00 96.88 180 LEU A N 1
ATOM 1347 C CA . LEU A 1 180 ? 13.768 50.477 -3.185 1.00 96.88 180 LEU A CA 1
ATOM 1348 C C . LEU A 1 180 ? 14.219 49.013 -3.186 1.00 96.88 180 LEU A C 1
ATOM 1350 O O . LEU A 1 180 ? 13.460 48.144 -2.761 1.00 96.88 180 LEU A O 1
ATOM 1354 N N . LEU A 1 181 ? 15.456 48.732 -3.600 1.00 96.25 181 LEU A N 1
ATOM 1355 C CA . LEU A 1 181 ? 16.019 47.381 -3.581 1.00 96.25 181 LEU A CA 1
ATOM 1356 C C . LEU A 1 181 ? 16.131 46.836 -2.149 1.00 96.25 181 LEU A C 1
ATOM 1358 O O . LEU A 1 181 ? 15.872 45.658 -1.907 1.00 96.25 181 LEU A O 1
ATOM 1362 N N . THR A 1 182 ? 16.472 47.696 -1.186 1.00 97.12 182 THR A N 1
ATOM 1363 C CA . THR A 1 182 ? 16.520 47.339 0.241 1.00 97.12 182 THR A CA 1
ATOM 1364 C C . THR A 1 182 ? 15.126 47.009 0.775 1.00 97.12 182 THR A C 1
ATOM 1366 O O . THR A 1 182 ? 14.940 45.958 1.388 1.00 97.12 182 THR A O 1
ATOM 1369 N N . ALA A 1 183 ? 14.133 47.852 0.479 1.00 96.31 183 ALA A N 1
ATOM 1370 C CA . ALA A 1 183 ? 12.742 47.608 0.852 1.00 96.31 183 ALA A CA 1
ATOM 1371 C C . ALA A 1 183 ? 12.185 46.326 0.205 1.00 96.31 183 ALA A C 1
ATOM 1373 O O . ALA A 1 183 ? 11.468 45.569 0.858 1.00 96.31 183 ALA A O 1
ATOM 1374 N N . LEU A 1 184 ? 12.554 46.046 -1.052 1.00 95.38 184 LEU A N 1
ATOM 1375 C CA . LEU A 1 184 ? 12.158 44.828 -1.761 1.00 95.38 184 LEU A CA 1
ATOM 1376 C C . LEU A 1 184 ? 12.727 43.571 -1.090 1.00 95.38 184 LEU A C 1
ATOM 1378 O O . LEU A 1 184 ? 11.980 42.626 -0.847 1.00 95.38 184 LEU A O 1
ATOM 1382 N N . ARG A 1 185 ? 14.018 43.574 -0.731 1.00 95.69 185 ARG A N 1
ATOM 1383 C CA . ARG A 1 185 ? 14.658 42.464 0.002 1.00 95.69 185 ARG A CA 1
ATOM 1384 C C . ARG A 1 185 ? 14.026 42.238 1.372 1.00 95.69 185 ARG A C 1
ATOM 1386 O O . ARG A 1 185 ? 13.812 41.099 1.780 1.00 95.69 185 ARG A O 1
ATOM 1393 N N . GLU A 1 186 ? 13.710 43.313 2.090 1.00 97.00 186 GLU A N 1
ATOM 1394 C CA . GLU A 1 186 ? 13.033 43.200 3.380 1.00 97.00 186 GLU A CA 1
ATOM 1395 C C . GLU A 1 186 ? 11.618 42.623 3.226 1.00 97.00 186 GLU A C 1
ATOM 1397 O O . GLU A 1 186 ? 11.223 41.735 3.988 1.00 97.00 186 GLU A O 1
ATOM 1402 N N . ALA A 1 187 ? 10.861 43.086 2.228 1.00 92.31 187 ALA A N 1
ATOM 1403 C CA . ALA A 1 187 ? 9.530 42.571 1.928 1.00 92.31 187 ALA A CA 1
ATOM 1404 C C . ALA A 1 187 ? 9.567 41.082 1.545 1.00 92.31 187 ALA A C 1
ATOM 1406 O O . ALA A 1 187 ? 8.764 40.306 2.060 1.00 92.31 187 ALA A O 1
ATOM 1407 N N . GLU A 1 188 ? 10.530 40.664 0.720 1.00 92.06 188 GLU A N 1
ATOM 1408 C CA . GLU A 1 188 ? 10.741 39.257 0.369 1.00 92.06 188 GLU A CA 1
ATOM 1409 C C . GLU A 1 188 ? 11.087 38.414 1.603 1.00 92.06 188 GLU A C 1
ATOM 1411 O O . GLU A 1 188 ? 10.487 37.364 1.821 1.00 92.06 188 GLU A O 1
ATOM 1416 N N . SER A 1 189 ? 11.974 38.905 2.474 1.00 93.06 189 SER A N 1
ATOM 1417 C CA . SER A 1 189 ? 12.304 38.240 3.739 1.00 93.06 189 SER A CA 1
ATOM 1418 C C . SER A 1 189 ? 11.083 38.083 4.657 1.00 93.06 189 SER A C 1
ATOM 1420 O O . SER A 1 189 ? 10.906 37.045 5.303 1.00 93.06 189 SER A O 1
ATOM 1422 N N . ARG A 1 190 ? 10.207 39.093 4.734 1.00 92.75 190 ARG A N 1
ATOM 1423 C CA . ARG A 1 190 ? 8.938 38.991 5.477 1.00 92.75 190 ARG A CA 1
ATOM 1424 C C . ARG A 1 190 ? 7.992 37.978 4.833 1.00 92.75 190 ARG A C 1
ATOM 1426 O O . ARG A 1 190 ? 7.408 37.181 5.562 1.00 92.75 190 ARG A O 1
ATOM 1433 N N . ASN A 1 191 ? 7.876 37.972 3.506 1.00 88.50 191 ASN A N 1
ATOM 1434 C CA . ASN A 1 191 ? 7.031 37.018 2.792 1.00 88.50 191 ASN A CA 1
ATOM 1435 C C . ASN A 1 191 ? 7.523 35.576 2.988 1.00 88.50 191 ASN A C 1
ATOM 1437 O O . ASN A 1 191 ? 6.731 34.707 3.327 1.00 88.50 191 ASN A O 1
ATOM 1441 N N . ALA A 1 192 ? 8.834 35.339 2.903 1.00 86.50 192 ALA A N 1
ATOM 1442 C CA . ALA A 1 192 ? 9.430 34.032 3.171 1.00 86.50 192 ALA A CA 1
ATOM 1443 C C . ALA A 1 192 ? 9.122 33.536 4.596 1.00 86.50 192 ALA A C 1
ATOM 1445 O O . ALA A 1 192 ? 8.742 32.383 4.783 1.00 86.50 192 ALA A O 1
ATOM 1446 N N . ARG A 1 193 ? 9.214 34.412 5.608 1.00 92.06 193 ARG A N 1
ATOM 1447 C CA . ARG A 1 193 ? 8.821 34.070 6.989 1.00 92.06 193 ARG A CA 1
ATOM 1448 C C . ARG A 1 193 ? 7.330 33.756 7.114 1.00 92.06 193 ARG A C 1
ATOM 1450 O O . ARG A 1 193 ? 6.971 32.804 7.802 1.00 92.06 193 ARG A O 1
ATOM 1457 N N . ALA A 1 194 ? 6.471 34.530 6.453 1.00 84.44 194 ALA A N 1
ATOM 1458 C CA . ALA A 1 194 ? 5.032 34.284 6.444 1.00 84.44 194 ALA A CA 1
ATOM 1459 C C . ALA A 1 194 ? 4.680 32.954 5.755 1.00 84.44 194 ALA A C 1
ATOM 1461 O O . ALA A 1 194 ? 3.804 32.241 6.238 1.00 84.44 194 ALA A O 1
ATOM 1462 N N . GLU A 1 195 ? 5.385 32.592 4.678 1.00 85.50 195 GLU A N 1
ATOM 1463 C CA . GLU A 1 195 ? 5.237 31.297 4.006 1.00 85.50 195 GLU A CA 1
ATOM 1464 C C . GLU A 1 195 ? 5.596 30.139 4.939 1.00 85.50 195 GLU A C 1
ATOM 1466 O O . GLU A 1 195 ? 4.800 29.215 5.090 1.00 85.50 195 GLU A O 1
ATOM 1471 N N . VAL A 1 196 ? 6.751 30.205 5.610 1.00 87.88 196 VAL A N 1
ATOM 1472 C CA . VAL A 1 196 ? 7.163 29.179 6.584 1.00 87.88 196 VAL A CA 1
ATOM 1473 C C . VAL A 1 196 ? 6.117 29.028 7.689 1.00 87.88 196 VAL A C 1
ATOM 1475 O O . VAL A 1 196 ? 5.649 27.919 7.937 1.00 87.88 196 VAL A O 1
ATOM 1478 N N . HIS A 1 197 ? 5.667 30.136 8.279 1.00 90.25 197 HIS A N 1
ATOM 1479 C CA . HIS A 1 197 ? 4.640 30.112 9.322 1.00 90.25 197 HIS A CA 1
ATOM 1480 C C . HIS A 1 197 ? 3.296 29.547 8.822 1.00 90.25 197 HIS A C 1
ATOM 1482 O O . HIS A 1 197 ? 2.615 28.810 9.535 1.00 90.25 197 HIS A O 1
ATOM 1488 N N . ALA A 1 198 ? 2.904 29.842 7.578 1.00 83.94 198 ALA A N 1
ATOM 1489 C CA . ALA A 1 198 ? 1.704 29.263 6.977 1.00 83.94 198 ALA A CA 1
ATOM 1490 C C . ALA A 1 198 ? 1.824 27.737 6.808 1.00 83.94 198 ALA A C 1
ATOM 1492 O O . ALA A 1 198 ? 0.856 27.020 7.071 1.00 83.94 198 ALA A O 1
ATOM 1493 N N . PHE A 1 199 ? 3.002 27.231 6.426 1.00 83.50 199 PHE A N 1
ATOM 1494 C CA . PHE A 1 199 ? 3.257 25.790 6.362 1.00 83.50 199 PHE A CA 1
ATOM 1495 C C . PHE A 1 199 ? 3.218 25.129 7.740 1.00 83.50 199 PHE A C 1
ATOM 1497 O O . PHE A 1 199 ? 2.638 24.054 7.871 1.00 83.50 199 PHE A O 1
ATOM 1504 N N . GLU A 1 200 ? 3.778 25.767 8.768 1.00 87.00 200 GLU A 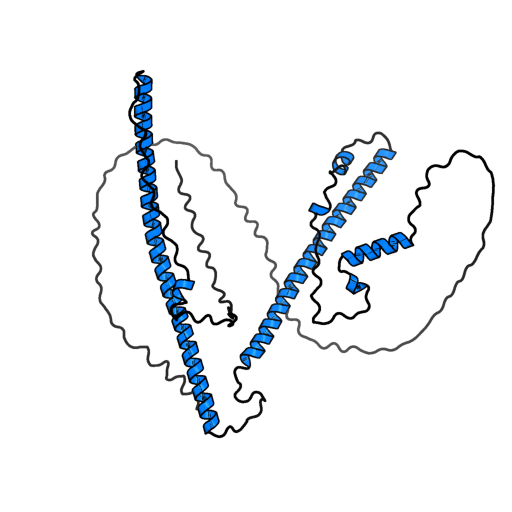N 1
ATOM 1505 C CA . GLU A 1 200 ? 3.722 25.269 10.149 1.00 87.00 200 GLU A CA 1
ATOM 1506 C C . GLU A 1 200 ? 2.275 25.146 10.644 1.00 87.00 200 GLU A C 1
ATOM 1508 O O . GLU A 1 200 ? 1.884 24.104 11.179 1.00 87.00 200 GLU A O 1
ATOM 1513 N N . LEU A 1 201 ? 1.447 26.169 10.402 1.00 86.56 201 LEU A N 1
ATOM 1514 C CA . LEU A 1 201 ? 0.023 26.136 10.743 1.00 86.56 201 LEU A CA 1
ATOM 1515 C C . LEU A 1 201 ? -0.725 25.038 9.984 1.00 86.56 201 LEU A C 1
ATOM 1517 O O . LEU A 1 201 ? -1.525 24.315 10.579 1.00 86.56 201 LEU A O 1
ATOM 1521 N N . GLN A 1 202 ? -0.453 24.882 8.686 1.00 84.94 202 GLN A N 1
ATOM 1522 C CA . GLN A 1 202 ? -1.052 23.818 7.885 1.00 84.94 202 GLN A CA 1
ATOM 1523 C C . GLN A 1 202 ? -0.656 22.431 8.408 1.00 84.94 202 GLN A C 1
ATOM 1525 O O . GLN A 1 202 ? -1.522 21.572 8.566 1.00 84.94 202 GLN A O 1
ATOM 1530 N N . ALA A 1 203 ? 0.629 22.210 8.688 1.00 84.38 203 ALA A N 1
ATOM 1531 C CA . ALA A 1 203 ? 1.130 20.938 9.196 1.00 84.38 203 ALA A CA 1
ATOM 1532 C C . ALA A 1 203 ? 0.516 20.596 10.562 1.00 84.38 203 ALA A C 1
ATOM 1534 O O . ALA A 1 203 ? 0.048 19.476 10.763 1.00 84.38 203 ALA A O 1
ATOM 1535 N N . SER A 1 204 ? 0.450 21.577 11.469 1.00 88.62 204 SER A N 1
ATOM 1536 C CA . SER A 1 204 ? -0.201 21.430 12.776 1.00 88.62 204 SER A CA 1
ATOM 1537 C C . SER A 1 204 ? -1.682 21.066 12.636 1.00 88.62 204 SER A C 1
ATOM 1539 O O . SER A 1 204 ? -2.166 20.149 13.296 1.00 88.62 204 SER A O 1
ATOM 1541 N N . ASN A 1 205 ? -2.399 21.720 11.720 1.00 86.06 205 ASN A N 1
ATOM 1542 C CA . ASN A 1 205 ? -3.811 21.439 11.484 1.00 86.06 205 ASN A CA 1
ATOM 1543 C C . ASN A 1 205 ? -4.050 20.020 10.932 1.00 86.06 205 ASN A C 1
ATOM 1545 O O . ASN A 1 205 ? -4.900 19.304 11.454 1.00 86.06 205 ASN A O 1
ATOM 1549 N N . ILE A 1 206 ? -3.253 19.579 9.950 1.00 84.94 206 ILE A N 1
ATOM 1550 C CA . ILE A 1 206 ? -3.318 18.204 9.415 1.00 84.94 206 ILE A CA 1
ATOM 1551 C C . ILE A 1 206 ? -3.041 17.177 10.524 1.00 84.94 206 ILE A C 1
ATOM 1553 O O . ILE A 1 206 ? -3.715 16.151 10.612 1.00 84.94 206 ILE A O 1
ATOM 1557 N N . LEU A 1 207 ? -2.065 17.449 11.396 1.00 91.81 207 LEU A N 1
ATOM 1558 C CA . LEU A 1 207 ? -1.748 16.565 12.515 1.00 91.81 207 LEU A CA 1
ATOM 1559 C C . LEU A 1 207 ? -2.904 16.483 13.526 1.00 91.81 207 LEU A C 1
ATOM 1561 O O . LEU A 1 207 ? -3.227 15.393 14.000 1.00 91.81 207 LEU A O 1
ATOM 1565 N N . ASN A 1 208 ? -3.545 17.613 13.831 1.00 89.31 208 ASN A N 1
ATOM 1566 C CA . ASN A 1 208 ? -4.705 17.666 14.722 1.00 89.31 208 ASN A CA 1
ATOM 1567 C C . ASN A 1 208 ? -5.915 16.921 14.133 1.00 89.31 208 ASN A C 1
ATOM 1569 O O . ASN A 1 208 ? -6.595 16.193 14.859 1.00 89.31 208 ASN A O 1
ATOM 1573 N N . GLU A 1 209 ? -6.159 17.039 12.826 1.00 84.88 209 GLU A N 1
ATOM 1574 C CA . GLU A 1 209 ? -7.196 16.276 12.119 1.00 84.88 209 GLU A CA 1
ATOM 1575 C C . GLU A 1 209 ? -6.928 14.767 12.233 1.00 84.88 209 GLU A C 1
ATOM 1577 O O . GLU A 1 209 ? -7.756 14.024 12.756 1.00 84.88 209 GLU A O 1
ATOM 1582 N N . ALA A 1 210 ? -5.717 14.316 11.897 1.00 87.31 210 ALA A N 1
ATOM 1583 C CA . ALA A 1 210 ? -5.343 12.907 12.020 1.00 87.31 210 ALA A CA 1
ATOM 1584 C C . ALA A 1 210 ? -5.445 12.378 13.466 1.00 87.31 210 ALA A C 1
ATOM 1586 O O . ALA A 1 210 ? -5.841 11.231 13.694 1.00 87.31 210 ALA A O 1
ATOM 1587 N N . TYR A 1 211 ? -5.090 13.195 14.463 1.00 95.19 211 TYR A N 1
ATOM 1588 C CA . TYR A 1 211 ? -5.210 12.827 15.875 1.00 95.19 211 TYR A CA 1
ATOM 1589 C C . TYR A 1 211 ? -6.673 12.686 16.313 1.00 95.19 211 TYR A C 1
ATOM 1591 O O . TYR A 1 211 ? -7.038 11.687 16.938 1.00 95.19 211 TYR A O 1
ATOM 1599 N N . THR A 1 212 ? -7.518 13.661 15.972 1.00 88.12 212 THR A N 1
ATOM 1600 C CA . THR A 1 212 ? -8.945 13.643 16.327 1.00 88.12 212 THR A CA 1
ATOM 1601 C C . THR A 1 212 ? -9.679 12.490 15.653 1.00 88.12 212 THR A C 1
ATOM 1603 O O . THR A 1 212 ? -10.447 11.805 16.325 1.00 88.12 212 THR A O 1
ATOM 1606 N N . GLU A 1 213 ? -9.369 12.180 14.391 1.00 87.38 213 GLU A N 1
ATOM 1607 C CA . GLU A 1 213 ? -9.901 10.999 13.703 1.00 87.38 213 GLU A CA 1
ATOM 1608 C C . GLU A 1 213 ? -9.539 9.689 14.415 1.00 87.38 213 GLU A C 1
ATOM 1610 O O . GLU A 1 213 ? -10.395 8.821 14.600 1.00 87.38 213 GLU A O 1
ATOM 1615 N N . ARG A 1 214 ? -8.279 9.528 14.845 1.00 92.06 214 ARG A N 1
ATOM 1616 C CA . ARG A 1 214 ? -7.853 8.343 15.613 1.00 92.06 214 ARG A CA 1
ATOM 1617 C C . ARG A 1 214 ? -8.592 8.244 16.940 1.00 92.06 214 ARG A C 1
ATOM 1619 O O . ARG A 1 214 ? -9.015 7.153 17.319 1.00 92.06 214 ARG A O 1
ATOM 1626 N N . LEU A 1 215 ? -8.750 9.367 17.639 1.00 93.44 215 LEU A N 1
ATOM 1627 C CA . LEU A 1 215 ? -9.462 9.414 18.911 1.00 93.44 215 LEU A CA 1
ATOM 1628 C C . LEU A 1 215 ? -10.938 9.036 18.741 1.00 93.44 215 LEU A C 1
ATOM 1630 O O . LEU A 1 215 ? -11.449 8.241 19.527 1.00 93.44 215 LEU A O 1
ATOM 1634 N N . TRP A 1 216 ? -11.593 9.552 17.700 1.00 90.00 216 TRP A N 1
ATOM 1635 C CA . TRP A 1 216 ? -12.975 9.214 17.357 1.00 90.00 216 TRP A CA 1
ATOM 1636 C C . TRP A 1 216 ? -13.134 7.727 17.058 1.00 90.00 216 TRP A C 1
ATOM 1638 O O . TRP A 1 216 ? -13.953 7.074 17.696 1.00 90.00 216 TRP A O 1
ATOM 1648 N N . LYS A 1 217 ? -12.290 7.160 16.189 1.00 84.75 217 LYS A N 1
ATOM 1649 C CA . LYS A 1 217 ? -12.306 5.719 15.882 1.00 84.75 217 LYS A CA 1
ATOM 1650 C C . LYS A 1 217 ? -12.071 4.858 17.124 1.00 84.75 217 LYS A C 1
ATOM 1652 O O . LYS A 1 217 ? -12.718 3.832 17.303 1.00 84.75 217 LYS A O 1
ATOM 1657 N N . ALA A 1 218 ? -11.160 5.266 18.008 1.00 88.06 218 ALA A N 1
ATOM 1658 C CA . ALA A 1 218 ? -10.909 4.551 19.258 1.00 88.06 218 ALA A CA 1
ATOM 1659 C C . ALA A 1 218 ? -12.114 4.604 20.212 1.00 88.06 218 ALA A C 1
ATOM 1661 O O . ALA A 1 218 ? -12.390 3.632 20.920 1.00 88.06 218 ALA A O 1
ATOM 1662 N N . LEU A 1 219 ? -12.823 5.734 20.241 1.00 87.88 219 LEU A N 1
ATOM 1663 C CA . LEU A 1 219 ? -14.027 5.918 21.041 1.00 87.88 219 LEU A CA 1
ATOM 1664 C C . LEU A 1 219 ? -15.181 5.080 20.479 1.00 87.88 219 LEU A C 1
ATOM 1666 O O . LEU A 1 219 ? -15.763 4.303 21.230 1.00 87.88 219 LEU A O 1
ATOM 1670 N N . GLU A 1 220 ? -15.419 5.142 19.171 1.00 83.88 220 GLU A N 1
ATOM 1671 C CA . GLU A 1 220 ? -16.404 4.328 18.454 1.00 83.88 220 GLU A CA 1
ATOM 1672 C C . GLU A 1 220 ? -16.147 2.831 18.668 1.00 83.88 220 GLU A C 1
ATOM 1674 O O . GLU A 1 220 ? -17.022 2.118 19.151 1.00 83.88 220 GLU A O 1
ATOM 1679 N N . ALA A 1 221 ? -14.910 2.361 18.475 1.00 82.12 221 ALA A N 1
ATOM 1680 C CA . ALA A 1 221 ? -14.543 0.969 18.736 1.00 82.12 221 ALA A CA 1
ATOM 1681 C C . ALA A 1 221 ? -14.753 0.571 20.208 1.00 82.12 221 ALA A C 1
ATOM 1683 O O . ALA A 1 221 ? -15.069 -0.579 20.517 1.00 82.12 221 ALA A O 1
ATOM 1684 N N . ARG A 1 222 ? -14.570 1.495 21.161 1.00 79.94 222 ARG A N 1
ATOM 1685 C CA . ARG A 1 222 ? -14.840 1.235 22.583 1.00 79.94 222 ARG A CA 1
ATOM 1686 C C . ARG A 1 222 ? -16.337 1.164 22.868 1.00 79.94 222 ARG A C 1
ATOM 1688 O O . ARG A 1 222 ? -16.741 0.345 23.695 1.00 79.94 222 ARG A O 1
ATOM 1695 N N . GLU A 1 223 ? -17.141 2.009 22.237 1.00 82.06 223 GLU A N 1
ATOM 1696 C CA . GLU A 1 223 ? -18.600 1.998 22.345 1.00 82.06 223 GLU A CA 1
ATOM 1697 C C . GLU A 1 223 ? -19.197 0.755 21.694 1.00 82.06 223 GLU A C 1
ATOM 1699 O O . GLU A 1 223 ? -20.007 0.073 22.320 1.00 82.06 223 GLU A O 1
ATOM 1704 N N . GLU A 1 224 ? -18.701 0.372 20.523 1.00 79.19 224 GLU A N 1
ATOM 1705 C CA . GLU A 1 224 ? -19.069 -0.856 19.834 1.00 79.19 224 GLU A CA 1
ATOM 1706 C C . GLU A 1 224 ? -18.658 -2.085 20.649 1.00 79.19 224 GLU A C 1
ATOM 1708 O O . GLU A 1 224 ? -19.487 -2.951 20.911 1.00 79.19 224 GLU A O 1
ATOM 1713 N N . LYS A 1 225 ? -17.430 -2.133 21.186 1.00 80.69 225 LYS A N 1
ATOM 1714 C CA . LYS A 1 225 ? -17.015 -3.198 22.120 1.00 80.69 225 LYS A CA 1
ATOM 1715 C C . LYS A 1 225 ? -17.863 -3.215 23.386 1.00 80.69 225 LYS A C 1
ATOM 1717 O O . LYS A 1 225 ? -18.117 -4.289 23.923 1.00 80.69 225 LYS A O 1
ATOM 1722 N N . ARG A 1 226 ? -18.303 -2.060 23.895 1.00 74.69 226 ARG A N 1
ATOM 1723 C CA . ARG A 1 226 ? -19.244 -1.991 25.026 1.00 74.69 226 ARG A CA 1
ATOM 1724 C C . ARG A 1 226 ? -20.632 -2.495 24.638 1.00 74.69 226 ARG A C 1
ATOM 1726 O O . ARG A 1 226 ? -21.267 -3.119 25.480 1.00 74.69 226 ARG A O 1
ATOM 1733 N N . GLY A 1 227 ? -21.075 -2.270 23.403 1.00 68.94 227 GLY A N 1
ATOM 1734 C CA . GLY A 1 227 ? -22.306 -2.817 22.834 1.00 68.94 227 GLY A CA 1
ATOM 1735 C C . GLY A 1 227 ? -22.231 -4.332 22.632 1.00 68.94 227 GLY A C 1
ATOM 1736 O O . GLY A 1 227 ? -23.070 -5.051 23.157 1.00 68.94 227 GLY A O 1
ATOM 1737 N N . LYS A 1 228 ? -21.177 -4.831 21.979 1.00 67.19 228 LYS A N 1
ATOM 1738 C CA . LYS A 1 228 ? -20.937 -6.253 21.677 1.00 67.19 228 LYS A CA 1
ATOM 1739 C C . LYS A 1 228 ? -20.601 -7.087 22.918 1.00 67.19 228 LYS A C 1
ATOM 1741 O O . LYS A 1 228 ? -21.028 -8.228 23.030 1.00 67.19 228 LYS A O 1
ATOM 1746 N N . LYS A 1 229 ? -19.907 -6.523 23.921 1.00 56.22 229 LYS A N 1
ATOM 1747 C CA . LYS A 1 229 ? -19.714 -7.162 25.245 1.00 56.22 229 LYS A CA 1
ATOM 1748 C C . LYS A 1 229 ? -20.936 -7.062 26.163 1.00 56.22 229 LYS A C 1
ATOM 1750 O O . LYS A 1 229 ? -20.902 -7.634 27.251 1.00 56.22 229 LYS A O 1
ATOM 1755 N N . LYS A 1 230 ? -22.039 -6.445 25.715 1.00 53.44 230 LYS A N 1
ATOM 1756 C CA . LYS A 1 230 ? -23.375 -6.878 26.156 1.00 53.44 230 LYS A CA 1
ATOM 1757 C C . LYS A 1 230 ? -23.772 -8.187 25.463 1.00 53.44 230 LYS A C 1
ATOM 1759 O O . LYS A 1 230 ? -24.956 -8.452 25.308 1.00 53.44 230 LYS A O 1
ATOM 1764 N N . GLY A 1 231 ? -22.806 -9.038 25.102 1.00 51.50 231 GLY A N 1
ATOM 1765 C CA . GLY A 1 231 ? -22.984 -10.478 25.136 1.00 51.50 231 GLY A CA 1
ATOM 1766 C C . GLY A 1 231 ? -23.771 -10.771 26.394 1.00 51.50 231 GLY A C 1
ATOM 1767 O O . GLY A 1 231 ? -23.326 -10.422 27.488 1.00 51.50 231 GLY A O 1
ATOM 1768 N N . ILE A 1 232 ? -24.993 -11.229 26.160 1.00 51.59 232 ILE A N 1
ATOM 1769 C CA . ILE A 1 232 ? -26.093 -11.411 27.088 1.00 51.59 232 ILE A CA 1
ATOM 1770 C C . ILE A 1 232 ? -25.516 -11.730 28.466 1.00 51.59 232 ILE A C 1
ATOM 1772 O O . ILE A 1 232 ? -25.229 -12.880 28.807 1.00 51.59 232 ILE A O 1
ATOM 1776 N N . LYS A 1 233 ? -25.294 -10.691 29.286 1.00 54.00 233 LYS A N 1
ATOM 1777 C CA . LYS A 1 233 ? -25.332 -10.900 30.723 1.00 54.00 233 LYS A CA 1
ATOM 1778 C C . LYS A 1 233 ? -26.730 -11.449 30.874 1.00 54.00 233 LYS A C 1
ATOM 1780 O O . LYS A 1 233 ? -27.678 -10.745 30.532 1.00 54.00 233 LYS A O 1
ATOM 1785 N N . LEU A 1 234 ? -26.828 -12.710 31.295 1.00 55.94 234 LEU A N 1
ATOM 1786 C CA . LEU A 1 234 ? -28.087 -13.447 31.436 1.00 55.94 234 LEU A CA 1
ATOM 1787 C C . LEU A 1 234 ? -29.158 -12.611 32.170 1.00 55.94 234 LEU A C 1
ATOM 1789 O O . LEU A 1 234 ? -30.348 -12.871 32.046 1.00 55.94 234 LEU A O 1
ATOM 1793 N N . VAL A 1 235 ? -28.723 -11.560 32.879 1.00 50.59 235 VAL A N 1
ATOM 1794 C CA . VAL A 1 235 ? -29.537 -10.439 33.325 1.00 50.59 235 VAL A CA 1
ATOM 1795 C C . VAL A 1 235 ? -28.834 -9.099 33.022 1.00 50.59 235 VAL A C 1
ATOM 1797 O O . VAL A 1 235 ? -27.882 -8.712 33.705 1.00 50.59 235 VAL A O 1
ATOM 1800 N N . GLY A 1 236 ? -29.278 -8.383 31.983 1.00 54.12 236 GLY A N 1
ATOM 1801 C CA . GLY A 1 236 ? -28.734 -7.079 31.554 1.00 54.12 236 GLY A CA 1
ATOM 1802 C C . GLY A 1 236 ? -28.879 -5.948 32.582 1.00 54.12 236 GLY A C 1
ATOM 1803 O O . GLY A 1 236 ? -28.239 -4.906 32.451 1.00 54.12 236 GLY A O 1
ATOM 1804 N N . ASP A 1 237 ? -29.646 -6.192 33.641 1.00 61.69 237 ASP A N 1
ATOM 1805 C CA . ASP A 1 237 ? -30.039 -5.196 34.639 1.00 61.69 237 ASP A CA 1
ATOM 1806 C C . ASP A 1 237 ? -29.078 -5.178 35.843 1.00 61.69 237 ASP A C 1
ATOM 1808 O O . ASP A 1 237 ? -29.201 -4.349 36.740 1.00 61.69 237 ASP A O 1
ATOM 1812 N N . GLY A 1 238 ? -28.139 -6.134 35.915 1.00 61.88 238 GLY A N 1
ATOM 1813 C CA . GLY A 1 238 ? -27.272 -6.324 37.083 1.00 61.88 238 GLY A CA 1
ATOM 1814 C C . GLY A 1 238 ? -27.994 -6.845 38.335 1.00 61.88 238 GLY A C 1
ATOM 1815 O O . GLY A 1 238 ? -27.327 -7.173 39.313 1.00 61.88 238 GLY A O 1
ATOM 1816 N N . LEU A 1 239 ? -29.326 -6.974 38.304 1.00 56.69 239 LEU A N 1
ATOM 1817 C CA . LEU A 1 239 ? -30.097 -7.656 39.337 1.00 56.69 239 LEU A CA 1
ATOM 1818 C C . LEU A 1 239 ? -30.056 -9.175 39.113 1.00 56.69 239 LEU A C 1
ATOM 1820 O O . LEU A 1 239 ? -30.250 -9.628 37.988 1.00 56.69 239 LEU A O 1
ATOM 1824 N N . PRO A 1 240 ? -29.865 -9.992 40.158 1.00 55.97 240 PRO A N 1
ATOM 1825 C CA . PRO A 1 240 ? -30.063 -11.430 40.059 1.00 55.97 240 PRO A CA 1
ATOM 1826 C C . PRO A 1 240 ? -31.553 -11.725 39.819 1.00 55.97 240 PRO A C 1
ATOM 1828 O O . PRO A 1 240 ? -32.363 -11.691 40.742 1.00 55.97 240 PRO A O 1
ATOM 1831 N N . LYS A 1 241 ? -31.938 -12.008 38.570 1.00 65.50 241 LYS A N 1
ATOM 1832 C CA . LYS A 1 241 ? -33.224 -12.653 38.273 1.00 65.50 241 LYS A CA 1
ATOM 1833 C C . LYS A 1 241 ? -33.105 -14.129 38.640 1.00 65.50 241 LYS A C 1
ATOM 1835 O O . LYS A 1 241 ? -32.254 -14.824 38.088 1.00 65.50 241 LYS A O 1
ATOM 1840 N N . LEU A 1 242 ? -33.975 -14.612 39.528 1.00 70.06 242 LEU A N 1
ATOM 1841 C CA . LEU A 1 242 ? -34.252 -16.045 39.613 1.00 70.06 242 LEU A CA 1
ATOM 1842 C C . LEU A 1 242 ? -34.961 -16.445 38.315 1.00 70.06 242 LEU A C 1
ATOM 1844 O O . LEU A 1 242 ? -36.170 -16.276 38.178 1.00 70.06 242 LEU A O 1
ATOM 1848 N N . LEU A 1 243 ? -34.195 -16.917 37.335 1.00 71.06 243 LEU A N 1
ATOM 1849 C CA . LEU A 1 243 ? -34.758 -17.669 36.223 1.00 71.06 243 LEU A CA 1
ATOM 1850 C C . LEU A 1 243 ? -35.193 -19.027 36.780 1.00 71.06 243 LEU A C 1
ATOM 1852 O O . LEU A 1 243 ? -34.391 -19.731 37.395 1.00 71.06 243 LEU A O 1
ATOM 1856 N N . SER A 1 244 ? -36.464 -19.379 36.598 1.00 78.06 244 SER A N 1
ATOM 1857 C CA . SER A 1 244 ? -36.947 -20.744 36.815 1.00 78.06 244 SER A CA 1
ATOM 1858 C C . SER A 1 244 ? -36.097 -21.723 35.990 1.00 78.06 244 SER A C 1
ATOM 1860 O O . SER A 1 244 ? -35.688 -21.380 34.879 1.00 78.06 244 SER A O 1
ATOM 1862 N N . GLY A 1 245 ? -35.804 -22.905 36.545 1.00 82.94 245 GLY A N 1
ATOM 1863 C CA . GLY A 1 245 ? -34.766 -23.823 36.045 1.00 82.94 245 GLY A CA 1
ATOM 1864 C C . GLY A 1 245 ? -34.821 -24.133 34.544 1.00 82.94 245 GLY A C 1
ATOM 1865 O O . GLY A 1 245 ? -33.771 -24.181 33.907 1.00 82.94 245 GLY A O 1
ATOM 1866 N N . ASP A 1 246 ? -36.019 -24.243 33.968 1.00 88.06 246 ASP A N 1
ATOM 1867 C CA . ASP A 1 246 ? -36.205 -24.626 32.562 1.00 88.06 246 ASP A CA 1
ATOM 1868 C C . ASP A 1 246 ? -35.721 -23.539 31.586 1.00 88.06 246 ASP A C 1
ATOM 1870 O O . ASP A 1 246 ? -34.927 -23.812 30.687 1.00 88.06 246 ASP A O 1
ATOM 1874 N N . ASN A 1 247 ? -36.083 -22.273 31.825 1.00 81.00 247 ASN A N 1
ATOM 1875 C CA . ASN A 1 247 ? -35.652 -21.148 30.982 1.00 81.00 247 ASN A CA 1
ATOM 1876 C C . ASN A 1 247 ? -34.131 -20.943 31.030 1.00 81.00 247 ASN A C 1
ATOM 1878 O O . ASN A 1 247 ? -33.516 -20.518 30.052 1.00 81.00 247 ASN A O 1
ATOM 1882 N N . PHE A 1 248 ? -33.513 -21.213 32.184 1.00 82.75 248 PHE A N 1
ATOM 1883 C CA . PHE A 1 248 ? -32.059 -21.156 32.316 1.00 82.75 248 PHE A CA 1
ATOM 1884 C C . PHE A 1 248 ? -31.387 -22.254 31.487 1.00 82.75 248 PHE A C 1
ATOM 1886 O O . PHE A 1 248 ? -30.392 -21.984 30.815 1.00 82.75 248 PHE A O 1
ATOM 1893 N N . TYR A 1 249 ? -31.938 -23.470 31.517 1.00 86.50 249 TYR A N 1
ATOM 1894 C CA . TYR A 1 249 ? -31.398 -24.606 30.780 1.00 86.50 249 TYR A CA 1
ATOM 1895 C C . TYR A 1 249 ? -31.458 -24.390 29.261 1.00 86.50 249 TYR A C 1
ATOM 1897 O O . TYR A 1 249 ? -30.455 -24.596 28.578 1.00 86.50 249 TYR A O 1
ATOM 1905 N N . GLU A 1 250 ? -32.580 -23.890 28.734 1.00 88.56 250 GLU A N 1
ATOM 1906 C CA . GLU A 1 250 ? -32.713 -23.576 27.303 1.00 88.56 250 GLU A CA 1
ATOM 1907 C C . GLU A 1 250 ? -31.716 -22.500 26.847 1.00 88.56 250 GLU A C 1
ATOM 1909 O O . GLU A 1 250 ? -31.042 -22.661 25.828 1.00 88.56 250 GLU A O 1
ATOM 1914 N N . LEU A 1 251 ? -31.563 -21.424 27.630 1.00 82.38 251 LEU A N 1
ATOM 1915 C CA . LEU A 1 251 ? -30.596 -20.360 27.342 1.00 82.38 251 LEU A CA 1
ATOM 1916 C C . LEU A 1 251 ? -29.146 -20.856 27.399 1.00 82.38 251 LEU A C 1
ATOM 1918 O O . LEU A 1 251 ? -28.327 -20.455 26.570 1.00 82.38 251 LEU A O 1
ATOM 1922 N N . ALA A 1 252 ? -28.817 -21.716 28.365 1.00 84.88 252 ALA A N 1
ATOM 1923 C CA . ALA A 1 252 ? -27.491 -22.312 28.472 1.00 84.88 252 ALA A CA 1
ATOM 1924 C C . ALA A 1 252 ? -27.184 -23.199 27.255 1.00 84.88 252 ALA A C 1
ATOM 1926 O O . ALA A 1 252 ? -26.122 -23.047 26.652 1.00 84.88 252 ALA A O 1
ATOM 1927 N N . GLN A 1 253 ? -28.136 -24.040 26.839 1.00 90.81 253 GLN A N 1
ATOM 1928 C CA . GLN A 1 253 ? -27.975 -24.915 25.678 1.00 90.81 253 GLN A CA 1
ATOM 1929 C C . GLN A 1 253 ? -27.847 -24.121 24.367 1.00 90.81 253 GLN A C 1
ATOM 1931 O O . GLN A 1 253 ? -27.030 -24.463 23.514 1.00 90.81 253 GLN A O 1
ATOM 1936 N N . ALA A 1 254 ? -28.630 -23.053 24.191 1.00 84.69 254 ALA A N 1
ATOM 1937 C CA . ALA A 1 254 ? -28.519 -22.185 23.019 1.00 84.69 254 ALA A CA 1
ATOM 1938 C C . ALA A 1 254 ? -27.131 -21.532 22.929 1.00 84.69 254 ALA A C 1
ATOM 1940 O O . ALA A 1 254 ? -26.521 -21.512 21.862 1.00 84.69 254 ALA A O 1
ATOM 1941 N N . LYS A 1 255 ? -26.600 -21.064 24.063 1.00 78.62 255 LYS A N 1
ATOM 1942 C CA . LYS A 1 255 ? -25.272 -20.448 24.130 1.00 78.62 255 LYS A CA 1
ATOM 1943 C C . LYS A 1 255 ? -24.144 -21.446 23.873 1.00 78.62 255 LYS A C 1
ATOM 1945 O O . LYS A 1 255 ? -23.160 -21.100 23.231 1.00 78.62 255 LYS A O 1
ATOM 1950 N N . GLU A 1 256 ? -24.269 -22.670 24.370 1.00 88.94 256 GLU A N 1
ATOM 1951 C CA . GLU A 1 256 ? -23.296 -23.734 24.108 1.00 88.94 256 GLU A CA 1
ATOM 1952 C C . GLU A 1 256 ? -23.241 -24.085 22.614 1.00 88.94 256 GLU A C 1
ATOM 1954 O O . GLU A 1 256 ? -22.154 -24.165 22.043 1.00 88.94 256 GLU A O 1
ATOM 1959 N N . LYS A 1 257 ? -24.406 -24.181 21.955 1.00 88.69 257 LYS A N 1
ATOM 1960 C CA . LYS A 1 257 ? -24.496 -24.362 20.496 1.00 88.69 257 LYS A CA 1
ATOM 1961 C C . LYS A 1 257 ? -23.840 -23.210 19.735 1.00 88.69 257 LYS A C 1
ATOM 1963 O O . LYS A 1 257 ? -23.039 -23.463 18.843 1.00 88.69 257 LYS A O 1
ATOM 1968 N N . GLU A 1 258 ? -24.119 -21.966 20.122 1.00 80.81 258 GLU A N 1
ATOM 1969 C CA . GLU A 1 258 ? -23.507 -20.777 19.513 1.00 80.81 258 GLU A CA 1
ATOM 1970 C C . GLU A 1 258 ? -21.975 -20.792 19.652 1.00 80.81 258 GLU A C 1
ATOM 1972 O O . GLU A 1 258 ? -21.258 -20.599 18.673 1.00 80.81 258 GLU A O 1
ATOM 1977 N N . VAL A 1 259 ? -21.451 -21.084 20.849 1.00 83.00 259 VAL A N 1
ATOM 1978 C CA . VAL A 1 259 ? -19.999 -21.190 21.080 1.00 83.00 259 VAL A CA 1
ATOM 1979 C C . VAL A 1 259 ? -19.387 -22.289 20.212 1.00 83.00 259 VAL A C 1
ATOM 1981 O O . VAL A 1 259 ? -18.345 -22.065 19.593 1.00 83.00 259 VAL A O 1
ATOM 1984 N N . HIS A 1 260 ? -20.037 -23.449 20.129 1.00 88.31 260 HIS A N 1
ATOM 1985 C CA . HIS A 1 260 ? -19.571 -24.560 19.306 1.00 88.31 260 HIS A CA 1
ATOM 1986 C C . HIS A 1 260 ? -19.571 -24.205 17.807 1.00 88.31 260 HIS A C 1
ATOM 1988 O O . HIS A 1 260 ? -18.613 -24.508 17.096 1.00 88.31 260 HIS A O 1
ATOM 1994 N N . GLU A 1 261 ? -20.607 -23.528 17.307 1.00 84.69 261 GLU A N 1
ATOM 1995 C CA . GLU A 1 261 ? -20.667 -23.060 15.916 1.00 84.69 261 GLU A CA 1
ATOM 1996 C C . GLU A 1 261 ? -19.576 -22.026 15.608 1.00 84.69 261 GLU A C 1
ATOM 1998 O O . GLU A 1 261 ? -18.903 -22.135 14.580 1.00 84.69 261 GLU A O 1
ATOM 2003 N N . VAL A 1 262 ? -19.334 -21.072 16.511 1.00 79.81 262 VAL A N 1
ATOM 2004 C CA . VAL A 1 262 ? -18.269 -20.065 16.363 1.00 79.81 262 VAL A CA 1
ATOM 2005 C C . VAL A 1 262 ? -16.883 -20.714 16.352 1.00 79.81 262 VAL A C 1
ATOM 2007 O O . VAL A 1 262 ? -16.038 -20.346 15.531 1.00 79.81 262 VAL A O 1
ATOM 2010 N N . LEU A 1 263 ? -16.629 -21.687 17.234 1.00 84.19 263 LEU A N 1
ATOM 2011 C CA . LEU A 1 263 ? -15.366 -22.430 17.251 1.00 84.19 263 LEU A CA 1
ATOM 2012 C C . LEU A 1 263 ? -15.165 -23.213 15.953 1.00 84.19 263 LEU A C 1
ATOM 2014 O O . LEU A 1 263 ? -14.119 -23.068 15.321 1.00 84.19 263 LEU A O 1
ATOM 2018 N N . LYS A 1 264 ? -16.197 -23.925 15.491 1.00 88.69 264 LYS A N 1
ATOM 2019 C CA . LYS A 1 264 ? -16.167 -24.649 14.217 1.00 88.69 264 LYS A CA 1
ATOM 2020 C C . LYS A 1 264 ? -15.884 -23.722 13.029 1.00 88.69 264 LYS A C 1
ATOM 2022 O O . LYS A 1 264 ? -15.074 -24.050 12.166 1.00 88.69 264 LYS A O 1
ATOM 2027 N N . GLN A 1 265 ? -16.502 -22.539 12.981 1.00 85.94 265 GLN A N 1
ATOM 2028 C CA . GLN A 1 265 ? -16.212 -21.544 11.940 1.00 85.94 265 GLN A CA 1
ATOM 2029 C C . GLN A 1 265 ? -14.773 -21.020 12.025 1.00 85.94 265 GLN A C 1
ATOM 2031 O O . GLN A 1 265 ? -14.124 -20.808 11.000 1.00 85.94 265 GLN A O 1
ATOM 2036 N N . LYS A 1 266 ? -14.249 -20.808 13.238 1.00 85.56 266 LYS A N 1
ATOM 2037 C CA . LYS A 1 266 ? -12.864 -20.372 13.445 1.00 85.56 266 LYS A CA 1
ATOM 2038 C C . LYS A 1 266 ? -11.866 -21.433 12.980 1.00 85.56 266 LYS A C 1
ATOM 2040 O O . LYS A 1 266 ? -10.865 -21.070 12.367 1.00 85.56 266 LYS A O 1
ATOM 2045 N N . GLU A 1 267 ? -12.126 -22.706 13.258 1.00 88.69 267 GLU A N 1
ATOM 2046 C CA . GLU A 1 267 ? -11.314 -23.834 12.787 1.00 88.69 267 GLU A CA 1
ATOM 2047 C C . GLU A 1 267 ? -11.343 -23.944 11.262 1.00 88.69 267 GLU A C 1
ATOM 2049 O O . GLU A 1 267 ? -10.278 -23.930 10.649 1.00 88.69 267 GLU A O 1
ATOM 2054 N N . ALA A 1 268 ? -12.525 -23.882 10.641 1.00 89.44 268 ALA A N 1
ATOM 2055 C CA . ALA A 1 268 ? -12.655 -23.881 9.181 1.00 89.44 268 ALA A CA 1
ATOM 2056 C C . ALA A 1 268 ? -11.886 -22.718 8.520 1.00 89.44 268 ALA A C 1
ATOM 2058 O O . ALA A 1 268 ? -11.228 -22.891 7.496 1.00 89.44 268 ALA A O 1
ATOM 2059 N N . ARG A 1 269 ? -11.897 -21.521 9.129 1.00 87.81 269 ARG A N 1
ATOM 2060 C CA . ARG A 1 269 ? -11.098 -20.377 8.648 1.00 87.81 269 ARG A CA 1
ATOM 2061 C C . ARG A 1 269 ? -9.592 -20.603 8.783 1.00 87.81 269 ARG A C 1
ATOM 2063 O O . ARG A 1 269 ? -8.842 -20.070 7.970 1.00 87.81 269 ARG A O 1
ATOM 2070 N N . LYS A 1 270 ? -9.129 -21.313 9.817 1.00 90.31 270 LYS A N 1
ATOM 2071 C CA . LYS A 1 270 ? -7.705 -21.655 9.971 1.00 90.31 270 LYS A CA 1
ATOM 2072 C C . LYS A 1 270 ? -7.286 -22.676 8.922 1.00 90.31 270 LYS A C 1
ATOM 2074 O O . LYS A 1 270 ? -6.285 -22.459 8.252 1.00 90.31 270 LYS A O 1
ATOM 2079 N N . GLU A 1 271 ? -8.080 -23.726 8.746 1.00 91.19 271 GLU A N 1
ATOM 2080 C CA . GLU A 1 271 ? -7.845 -24.760 7.739 1.00 91.19 271 GLU A CA 1
ATOM 2081 C C . GLU A 1 271 ? -7.797 -24.163 6.324 1.00 91.19 271 GLU A C 1
ATOM 2083 O O . GLU A 1 271 ? -6.855 -24.421 5.579 1.00 91.19 271 GLU A O 1
ATOM 2088 N N . GLY A 1 272 ? -8.723 -23.255 5.990 1.00 91.06 272 GLY A N 1
ATOM 2089 C CA . GLY A 1 272 ? -8.705 -22.538 4.711 1.00 91.06 272 GLY A CA 1
ATOM 2090 C C . GLY A 1 272 ? -7.449 -21.682 4.489 1.00 91.06 272 GLY A C 1
ATOM 2091 O O . GLY A 1 272 ? -6.978 -21.569 3.360 1.00 91.06 272 GLY A O 1
ATOM 2092 N N . ARG A 1 273 ? -6.859 -21.106 5.548 1.00 92.75 273 ARG A N 1
ATOM 2093 C CA . ARG A 1 273 ? -5.577 -20.381 5.435 1.00 92.75 273 ARG A CA 1
ATOM 2094 C C . ARG A 1 273 ? -4.414 -21.333 5.182 1.00 92.75 273 ARG A C 1
ATOM 2096 O O . ARG A 1 273 ? -3.642 -21.075 4.271 1.00 92.75 273 ARG A O 1
ATOM 2103 N N . VAL A 1 274 ? -4.348 -22.447 5.911 1.00 95.25 274 VAL A N 1
ATOM 2104 C CA . VAL A 1 274 ? -3.321 -23.481 5.695 1.00 95.25 274 VAL A CA 1
ATOM 2105 C C . VAL A 1 274 ? -3.387 -24.019 4.261 1.00 95.25 274 VAL A C 1
ATOM 2107 O O . VAL A 1 274 ? -2.362 -24.129 3.595 1.00 95.25 274 VAL A O 1
ATOM 2110 N N . ALA A 1 275 ? -4.593 -24.280 3.747 1.00 95.75 275 ALA A N 1
ATOM 2111 C CA . ALA A 1 275 ? -4.786 -24.722 2.368 1.00 95.75 275 ALA A CA 1
ATOM 2112 C C . ALA A 1 275 ? -4.363 -23.660 1.334 1.00 95.75 275 ALA A C 1
ATOM 2114 O O . ALA A 1 275 ? -3.787 -23.997 0.300 1.00 95.75 275 ALA A O 1
ATOM 2115 N N . TYR A 1 276 ? -4.627 -22.379 1.606 1.00 96.06 276 TYR A N 1
ATOM 2116 C CA . TYR A 1 276 ? -4.176 -21.282 0.750 1.00 96.06 276 TYR A CA 1
ATOM 2117 C C . TYR A 1 276 ? -2.649 -21.156 0.731 1.00 96.06 276 TYR A C 1
ATOM 2119 O O . TYR A 1 276 ? -2.073 -20.992 -0.345 1.00 96.06 276 TYR A O 1
ATOM 2127 N N . ASP A 1 277 ? -2.003 -21.248 1.892 1.00 95.06 277 ASP A N 1
ATOM 2128 C CA . ASP A 1 277 ? -0.548 -21.146 2.005 1.00 95.06 277 ASP A CA 1
ATOM 2129 C C . ASP A 1 277 ? 0.130 -22.296 1.242 1.00 95.06 277 ASP A C 1
ATOM 2131 O O . ASP A 1 277 ? 0.992 -22.041 0.400 1.00 95.06 277 ASP A O 1
ATOM 2135 N N . ALA A 1 278 ? -0.363 -23.530 1.400 1.00 97.38 278 ALA A N 1
ATOM 2136 C CA . ALA A 1 278 ? 0.099 -24.682 0.621 1.00 97.38 278 ALA A CA 1
ATOM 2137 C C . ALA A 1 278 ? -0.065 -24.469 -0.899 1.00 97.38 278 ALA A C 1
ATOM 2139 O O . ALA A 1 278 ? 0.861 -24.703 -1.675 1.00 97.38 278 ALA A O 1
ATOM 2140 N N . ALA A 1 279 ? -1.211 -23.947 -1.347 1.00 97.25 279 ALA A N 1
ATOM 2141 C CA . ALA A 1 279 ? -1.436 -23.667 -2.767 1.00 97.25 279 ALA A CA 1
ATOM 2142 C C . ALA A 1 279 ? -0.529 -22.550 -3.316 1.00 97.25 279 ALA A C 1
ATOM 2144 O O . ALA A 1 279 ? -0.173 -22.553 -4.498 1.00 97.25 279 ALA A O 1
ATOM 2145 N N . ILE A 1 280 ? -0.164 -21.568 -2.487 1.00 97.81 280 ILE A N 1
ATOM 2146 C CA . ILE A 1 280 ? 0.785 -20.514 -2.858 1.00 97.81 280 ILE A CA 1
ATOM 2147 C C . ILE A 1 280 ? 2.195 -21.081 -3.025 1.00 97.81 280 ILE A C 1
ATOM 2149 O O . ILE A 1 280 ? 2.880 -20.680 -3.969 1.00 97.81 280 ILE A O 1
ATOM 2153 N N . GLU A 1 281 ? 2.613 -22.005 -2.162 1.00 97.81 281 GLU A N 1
ATOM 2154 C CA . GLU A 1 281 ? 3.901 -22.693 -2.278 1.00 97.81 281 GLU A CA 1
ATOM 2155 C C . GLU A 1 281 ? 3.976 -23.526 -3.563 1.00 97.81 281 GLU A C 1
ATOM 2157 O O . GLU A 1 281 ? 4.904 -23.350 -4.356 1.00 97.81 281 GLU A O 1
ATOM 2162 N N . GLU A 1 282 ? 2.957 -24.344 -3.840 1.00 97.88 282 GLU A N 1
ATOM 2163 C CA . GLU A 1 282 ? 2.870 -25.115 -5.088 1.00 97.88 282 GLU A CA 1
ATOM 2164 C C . GLU A 1 282 ? 2.904 -24.207 -6.326 1.00 97.88 282 GLU A C 1
ATOM 2166 O O . GLU A 1 282 ? 3.625 -24.467 -7.296 1.00 97.88 282 GLU A O 1
ATOM 2171 N N . TRP A 1 283 ? 2.163 -23.095 -6.290 1.00 98.31 283 TRP A N 1
ATOM 2172 C CA . TRP A 1 283 ? 2.176 -22.113 -7.370 1.00 98.31 283 TRP A CA 1
ATOM 2173 C C . TRP A 1 283 ? 3.553 -21.465 -7.551 1.00 98.31 283 TRP A C 1
ATOM 2175 O O . TRP A 1 283 ? 3.964 -21.234 -8.688 1.00 98.31 283 TRP A O 1
ATOM 2185 N N . ALA A 1 284 ? 4.270 -21.168 -6.465 1.00 98.06 284 ALA A N 1
ATOM 2186 C CA . ALA A 1 284 ? 5.595 -20.561 -6.530 1.00 98.06 284 ALA A CA 1
ATOM 2187 C C . ALA A 1 284 ? 6.614 -21.498 -7.195 1.00 98.06 284 ALA A C 1
ATOM 2189 O O . ALA A 1 284 ? 7.379 -21.043 -8.049 1.00 98.06 284 ALA A O 1
ATOM 2190 N N . VAL A 1 285 ? 6.575 -22.796 -6.872 1.00 98.25 285 VAL A N 1
ATOM 2191 C CA . VAL A 1 285 ? 7.409 -23.823 -7.520 1.00 98.25 285 VAL A CA 1
ATOM 2192 C C . VAL A 1 285 ? 7.096 -23.901 -9.017 1.00 98.25 285 VAL A C 1
ATOM 2194 O O . VAL A 1 285 ? 7.994 -23.743 -9.844 1.00 98.25 285 VAL A O 1
ATOM 2197 N N . ALA A 1 286 ? 5.817 -24.030 -9.383 1.00 97.69 286 ALA A N 1
ATOM 2198 C CA . ALA A 1 286 ? 5.407 -24.114 -10.785 1.00 97.69 286 ALA A CA 1
ATOM 2199 C C . ALA A 1 286 ? 5.723 -22.832 -11.584 1.00 97.69 286 ALA A C 1
ATOM 2201 O O . ALA A 1 286 ? 6.087 -22.884 -12.763 1.00 97.69 286 ALA A O 1
ATOM 2202 N N . ASP A 1 287 ? 5.594 -21.652 -10.969 1.00 98.00 287 ASP A N 1
ATOM 2203 C CA . ASP A 1 287 ? 5.944 -20.388 -11.619 1.00 98.00 287 ASP A CA 1
ATOM 2204 C C . ASP A 1 287 ? 7.457 -20.236 -11.810 1.00 98.00 287 ASP A C 1
ATOM 2206 O O . ASP A 1 287 ? 7.881 -19.630 -12.800 1.00 98.00 287 ASP A O 1
ATOM 2210 N N . GLN A 1 288 ? 8.265 -20.788 -10.902 1.00 97.31 288 GLN A N 1
ATOM 2211 C CA . GLN A 1 288 ? 9.716 -20.809 -11.036 1.00 97.31 288 GLN A CA 1
ATOM 2212 C C . GLN A 1 288 ? 10.156 -21.712 -12.193 1.00 97.31 288 GLN A C 1
ATOM 2214 O O . GLN A 1 288 ? 10.841 -21.229 -13.094 1.00 97.31 288 GLN A O 1
ATOM 2219 N N . GLU A 1 289 ? 9.665 -22.952 -12.260 1.00 98.12 289 GLU A N 1
ATOM 2220 C CA . GLU A 1 289 ? 9.941 -23.863 -13.384 1.00 98.12 289 GLU A CA 1
ATOM 2221 C C . GLU A 1 289 ? 9.561 -23.222 -14.729 1.00 98.12 289 GLU A C 1
ATOM 2223 O O . GLU A 1 289 ? 10.340 -23.194 -15.686 1.00 98.12 289 GLU A O 1
ATOM 2228 N N . ARG A 1 290 ? 8.388 -22.580 -14.785 1.00 98.25 290 ARG A N 1
ATOM 2229 C CA . ARG A 1 290 ? 7.931 -21.834 -15.963 1.00 98.25 290 ARG A CA 1
ATOM 2230 C C . ARG A 1 290 ? 8.875 -20.681 -16.338 1.00 98.25 290 ARG A C 1
ATOM 2232 O O . ARG A 1 290 ? 9.010 -20.361 -17.526 1.00 98.25 290 ARG A O 1
ATOM 2239 N N . LYS A 1 291 ? 9.462 -19.970 -15.367 1.00 97.88 291 LYS A N 1
ATOM 2240 C CA . LYS A 1 291 ? 10.441 -18.896 -15.638 1.00 97.88 291 LYS A CA 1
ATOM 2241 C C . LYS A 1 291 ? 11.715 -19.476 -16.234 1.00 97.88 291 LYS A C 1
ATOM 2243 O O . LYS A 1 291 ? 12.151 -18.959 -17.265 1.00 97.88 291 LYS A O 1
ATOM 2248 N N . ASP A 1 292 ? 12.220 -20.562 -15.665 1.00 97.94 292 ASP A N 1
ATOM 2249 C CA . ASP A 1 292 ? 13.440 -21.225 -16.122 1.00 97.94 292 ASP A CA 1
ATOM 2250 C C . ASP A 1 292 ? 13.276 -21.741 -17.561 1.00 97.94 292 ASP A C 1
ATOM 2252 O O . ASP A 1 292 ? 14.098 -21.447 -18.435 1.00 97.94 292 ASP A O 1
ATOM 2256 N N . GLU A 1 293 ? 12.147 -22.388 -17.873 1.00 98.25 293 GLU A N 1
ATOM 2257 C CA . GLU A 1 293 ? 11.806 -22.796 -19.243 1.00 98.25 293 GLU A CA 1
ATOM 2258 C C . GLU A 1 293 ? 11.721 -21.604 -20.202 1.00 98.25 293 GLU A C 1
ATOM 2260 O O . GLU A 1 293 ? 12.248 -21.631 -21.320 1.00 98.25 293 GLU A O 1
ATOM 2265 N N . ARG A 1 294 ? 11.054 -20.524 -19.778 1.00 98.19 294 ARG A N 1
ATOM 2266 C CA . ARG A 1 294 ? 10.912 -19.311 -20.590 1.00 98.19 294 ARG A CA 1
ATOM 2267 C C . ARG A 1 294 ? 12.278 -18.717 -20.920 1.00 98.19 294 ARG A C 1
ATOM 2269 O O . ARG A 1 294 ? 12.486 -18.261 -22.049 1.00 98.19 294 ARG A O 1
ATOM 2276 N N . ASP A 1 295 ? 13.184 -18.686 -19.955 1.00 97.56 295 ASP A N 1
ATOM 2277 C CA . ASP A 1 295 ? 14.498 -18.082 -20.120 1.00 97.56 295 ASP A CA 1
ATOM 2278 C C . ASP A 1 295 ? 15.431 -18.995 -20.941 1.00 97.56 295 ASP A C 1
ATOM 2280 O O . ASP A 1 295 ? 16.119 -18.500 -21.841 1.00 97.56 295 ASP A O 1
ATOM 2284 N N . ALA A 1 296 ? 15.312 -20.323 -20.817 1.00 98.38 296 ALA A N 1
ATOM 2285 C CA . ALA A 1 296 ? 15.935 -21.282 -21.734 1.00 98.38 296 ALA A CA 1
ATOM 2286 C C . ALA A 1 296 ? 15.453 -21.109 -23.193 1.00 98.38 296 ALA A C 1
ATOM 2288 O O . ALA A 1 296 ? 16.263 -21.067 -24.128 1.00 98.38 296 ALA A O 1
ATOM 2289 N N . ILE A 1 297 ? 14.143 -20.926 -23.414 1.00 98.19 297 ILE A N 1
ATOM 2290 C CA . ILE A 1 297 ? 13.578 -20.660 -24.750 1.00 98.19 297 ILE A CA 1
ATOM 2291 C C . ILE A 1 297 ? 14.107 -19.335 -25.315 1.00 98.19 297 ILE A C 1
ATOM 2293 O O . ILE A 1 297 ? 14.451 -19.256 -26.500 1.00 98.19 297 ILE A O 1
ATOM 2297 N N . LYS A 1 298 ? 14.211 -18.283 -24.494 1.00 97.94 298 LYS A N 1
ATOM 2298 C CA . LYS A 1 298 ? 14.796 -16.998 -24.917 1.00 97.94 298 LYS A CA 1
ATOM 2299 C C . LYS A 1 298 ? 16.268 -17.133 -25.295 1.00 97.94 298 LYS A C 1
ATOM 2301 O O . LYS A 1 298 ? 16.671 -16.568 -26.317 1.00 97.94 298 LYS A O 1
ATOM 2306 N N . ALA A 1 299 ? 17.053 -17.877 -24.519 1.00 98.12 299 ALA A N 1
ATOM 2307 C CA . ALA A 1 299 ? 18.456 -18.138 -24.822 1.00 98.12 299 ALA A CA 1
ATOM 2308 C C . ALA A 1 299 ? 18.596 -18.855 -26.175 1.00 98.12 299 ALA A C 1
ATOM 2310 O O . ALA A 1 299 ? 19.337 -18.393 -27.046 1.00 98.12 299 ALA A O 1
ATOM 2311 N N . ASN A 1 300 ? 17.800 -19.901 -26.419 1.00 98.19 300 ASN A N 1
ATOM 2312 C CA . ASN A 1 300 ? 17.788 -20.623 -27.695 1.00 98.19 300 ASN A CA 1
ATOM 2313 C C . ASN A 1 300 ? 17.348 -19.726 -28.874 1.00 98.19 300 ASN A C 1
ATOM 2315 O O . ASN A 1 300 ? 18.028 -19.647 -29.901 1.00 98.19 300 ASN A O 1
ATOM 2319 N N . ASN A 1 301 ? 16.266 -18.957 -28.715 1.00 97.75 301 ASN A N 1
ATOM 2320 C CA . ASN A 1 301 ? 15.810 -17.992 -29.725 1.00 97.75 301 ASN A CA 1
ATOM 2321 C C . ASN A 1 301 ? 16.893 -16.943 -30.054 1.00 97.75 301 ASN A C 1
ATOM 2323 O O . ASN A 1 301 ? 17.047 -16.527 -31.205 1.00 97.75 301 ASN A O 1
ATOM 2327 N N . THR A 1 302 ? 17.675 -16.527 -29.057 1.00 97.81 302 THR A N 1
ATOM 2328 C CA . THR A 1 302 ? 18.786 -15.583 -29.236 1.00 97.81 302 THR A CA 1
ATOM 2329 C C . THR A 1 302 ? 19.949 -16.231 -29.984 1.00 97.81 302 THR A C 1
ATOM 2331 O O . THR A 1 302 ? 20.450 -15.655 -30.952 1.00 97.81 302 THR A O 1
ATOM 2334 N N . GLN A 1 303 ? 20.336 -17.453 -29.609 1.00 98.25 303 GLN A N 1
ATOM 2335 C CA . GLN A 1 303 ? 21.397 -18.208 -30.280 1.00 98.25 303 GLN A CA 1
ATOM 2336 C C . GLN A 1 303 ? 21.053 -18.514 -31.745 1.00 98.25 303 GLN A C 1
ATOM 2338 O O . GLN A 1 303 ? 21.878 -18.289 -32.634 1.00 98.25 303 GLN A O 1
ATOM 2343 N N . THR A 1 304 ? 19.828 -18.965 -32.026 1.00 97.94 304 THR A N 1
ATOM 2344 C CA . THR A 1 304 ? 19.359 -19.263 -33.392 1.00 97.94 304 THR A CA 1
ATOM 2345 C C . THR A 1 304 ? 19.324 -18.012 -34.264 1.00 97.94 304 THR A C 1
ATOM 2347 O O . THR A 1 304 ? 19.785 -18.041 -35.410 1.00 97.94 304 THR A O 1
ATOM 2350 N N . LYS A 1 305 ? 18.866 -16.880 -33.716 1.00 98.19 305 LYS A N 1
ATOM 2351 C CA . LYS A 1 305 ? 18.908 -15.582 -34.397 1.00 98.19 305 LYS A CA 1
ATOM 2352 C C . LYS A 1 305 ? 20.345 -15.129 -34.667 1.00 98.19 305 LYS A C 1
ATOM 2354 O O . LYS A 1 305 ? 20.649 -14.760 -35.798 1.00 98.19 305 LYS A O 1
ATOM 2359 N N . ALA A 1 306 ? 21.241 -15.227 -33.685 1.00 98.25 306 ALA A N 1
ATOM 2360 C CA . ALA A 1 306 ? 22.648 -14.863 -33.847 1.00 98.25 306 ALA A CA 1
ATOM 2361 C C . ALA A 1 306 ? 23.360 -15.743 -34.891 1.00 98.25 306 ALA A C 1
ATOM 2363 O O . ALA A 1 306 ? 24.143 -15.244 -35.700 1.00 98.25 306 ALA A O 1
ATOM 2364 N N . ALA A 1 307 ? 23.076 -17.049 -34.918 1.00 98.31 307 ALA A N 1
ATOM 2365 C CA . ALA A 1 307 ? 23.596 -17.961 -35.934 1.00 98.31 307 ALA A CA 1
ATOM 2366 C C . ALA A 1 307 ? 23.096 -17.591 -37.339 1.00 98.31 307 ALA A C 1
ATOM 2368 O O . ALA A 1 307 ? 23.881 -17.565 -38.291 1.00 98.31 307 ALA A O 1
ATOM 2369 N N . TRP A 1 308 ? 21.813 -17.248 -37.468 1.00 98.56 308 TRP A N 1
ATOM 2370 C CA . TRP A 1 308 ? 21.234 -16.772 -38.722 1.00 98.56 308 TRP A CA 1
ATOM 2371 C C . TRP A 1 308 ? 21.857 -15.445 -39.178 1.00 98.56 308 TRP A C 1
ATOM 2373 O O . TRP A 1 308 ? 22.269 -15.329 -40.333 1.00 98.56 308 TRP A O 1
ATOM 2383 N N . ASP A 1 309 ? 22.027 -14.477 -38.273 1.00 98.06 309 ASP A N 1
ATOM 2384 C CA . ASP A 1 309 ? 22.664 -13.187 -38.565 1.00 98.06 309 ASP A CA 1
ATOM 2385 C C . ASP A 1 309 ? 24.129 -13.367 -39.007 1.00 98.06 309 ASP A C 1
ATOM 2387 O O . ASP A 1 309 ? 24.565 -12.748 -39.983 1.00 98.06 309 ASP A O 1
ATOM 2391 N N . LYS A 1 310 ? 24.880 -14.285 -38.376 1.00 98.38 310 LYS A N 1
ATOM 2392 C CA . LYS A 1 310 ? 26.241 -14.664 -38.803 1.00 98.38 310 LYS A CA 1
ATOM 2393 C C . LYS A 1 310 ? 26.258 -15.244 -40.224 1.00 98.38 310 LYS A C 1
ATOM 2395 O O . LYS A 1 310 ? 27.096 -14.840 -41.035 1.00 98.38 310 LYS A O 1
ATOM 2400 N N . ARG A 1 311 ? 25.333 -16.155 -40.561 1.00 98.25 311 ARG A N 1
ATOM 2401 C CA . ARG A 1 311 ? 25.216 -16.737 -41.917 1.00 98.25 311 ARG A CA 1
ATOM 2402 C C . ARG A 1 311 ? 24.846 -15.681 -42.955 1.00 98.25 311 ARG A C 1
ATOM 2404 O O . ARG A 1 311 ? 25.471 -15.618 -44.016 1.00 98.25 311 ARG A O 1
ATOM 2411 N N . LYS A 1 312 ? 23.898 -14.806 -42.619 1.00 98.25 312 LYS A N 1
ATOM 2412 C CA . LYS A 1 312 ? 23.496 -13.675 -43.456 1.00 98.25 312 LYS A CA 1
ATOM 2413 C C . LYS A 1 312 ? 24.676 -12.744 -43.732 1.00 98.25 312 LYS A C 1
ATOM 2415 O O . LYS A 1 312 ? 24.949 -12.435 -44.890 1.00 98.25 312 LYS A O 1
ATOM 2420 N N . ALA A 1 313 ? 25.428 -12.356 -42.701 1.00 98.12 313 ALA A N 1
ATOM 2421 C CA . ALA A 1 313 ? 26.615 -11.514 -42.849 1.00 98.12 313 ALA A CA 1
ATOM 2422 C C . ALA A 1 313 ? 27.698 -12.177 -43.723 1.00 98.12 313 ALA A C 1
ATOM 2424 O O . ALA A 1 313 ? 28.309 -11.516 -44.566 1.00 98.12 313 ALA A O 1
ATOM 2425 N N . ALA A 1 314 ? 27.916 -13.488 -43.579 1.00 98.00 314 ALA A N 1
ATOM 2426 C CA . ALA A 1 314 ? 28.856 -14.235 -44.415 1.00 98.00 314 ALA A CA 1
ATOM 2427 C C . ALA A 1 314 ? 28.429 -14.290 -45.896 1.00 98.00 314 ALA A C 1
ATOM 2429 O O . ALA A 1 314 ? 29.279 -14.168 -46.782 1.00 98.00 314 ALA A O 1
ATOM 2430 N N . ALA A 1 315 ? 27.130 -14.433 -46.184 1.00 97.88 315 ALA A N 1
ATOM 2431 C CA . ALA A 1 315 ? 26.600 -14.386 -47.549 1.00 97.88 315 ALA A CA 1
ATOM 2432 C C . ALA A 1 315 ? 26.764 -12.994 -48.184 1.00 97.88 315 ALA A C 1
ATOM 2434 O O . ALA A 1 315 ? 27.222 -12.896 -49.326 1.00 97.88 315 ALA A O 1
ATOM 2435 N N . VAL A 1 316 ? 26.499 -11.931 -47.411 1.00 97.69 316 VAL A N 1
ATOM 2436 C CA . VAL A 1 316 ? 26.711 -10.534 -47.828 1.00 97.69 316 VAL A CA 1
ATOM 2437 C C . VAL A 1 316 ? 28.180 -10.279 -48.177 1.00 97.69 316 VAL A C 1
ATOM 2439 O O . VAL A 1 316 ? 28.462 -9.771 -49.261 1.00 97.69 316 VAL A O 1
ATOM 2442 N N . LYS A 1 317 ? 29.132 -10.708 -47.332 1.00 97.69 317 LYS A N 1
ATOM 2443 C CA . LYS A 1 317 ? 30.581 -10.580 -47.607 1.00 97.69 317 LYS A CA 1
ATOM 2444 C C . LYS A 1 317 ? 31.005 -11.271 -48.910 1.00 97.69 317 LYS A C 1
ATOM 2446 O O . LYS A 1 317 ? 31.869 -10.769 -49.619 1.00 97.69 317 LYS A O 1
ATOM 2451 N N . LYS A 1 318 ? 30.377 -12.401 -49.251 1.00 97.94 318 LYS A N 1
ATOM 2452 C CA . LYS A 1 318 ? 30.630 -13.156 -50.493 1.00 97.94 318 LYS A CA 1
ATOM 2453 C C . LYS A 1 318 ? 29.860 -12.619 -51.709 1.00 97.94 318 LYS A C 1
ATOM 2455 O O . LYS A 1 318 ? 29.914 -13.249 -52.762 1.00 97.94 318 LYS A O 1
ATOM 2460 N N . LYS A 1 319 ? 29.123 -11.506 -51.576 1.00 97.44 319 LYS A N 1
ATOM 2461 C CA . LYS A 1 319 ? 28.226 -10.948 -52.609 1.00 97.44 319 LYS A CA 1
ATOM 2462 C C . LYS A 1 319 ? 27.201 -11.968 -53.142 1.00 97.44 319 LYS A C 1
ATOM 2464 O O . LYS A 1 319 ? 26.772 -11.880 -54.290 1.00 97.44 319 LYS A O 1
ATOM 2469 N N . LYS A 1 320 ? 26.801 -12.947 -52.321 1.00 97.56 320 LYS A N 1
ATOM 2470 C CA . LYS A 1 320 ? 25.767 -13.939 -52.662 1.00 97.56 320 LYS A CA 1
ATOM 2471 C C . LYS A 1 320 ? 24.420 -13.503 -52.081 1.00 97.56 320 LYS A C 1
ATOM 2473 O O . LYS A 1 320 ? 24.367 -12.977 -50.971 1.00 97.56 320 LYS A O 1
ATOM 2478 N N . LYS A 1 321 ? 23.322 -13.742 -52.810 1.00 97.31 321 LYS A N 1
ATOM 2479 C CA . LYS A 1 321 ? 21.959 -13.533 -52.287 1.00 97.31 321 LYS A CA 1
ATOM 2480 C C . LYS A 1 321 ? 21.692 -14.542 -51.163 1.00 97.31 321 LYS A C 1
ATOM 2482 O O . LYS A 1 321 ? 21.936 -15.731 -51.344 1.00 97.31 321 LYS A O 1
ATOM 2487 N N . PHE A 1 322 ? 21.213 -14.069 -50.015 1.00 97.88 322 PHE A N 1
ATOM 2488 C CA . PHE A 1 322 ? 20.871 -14.901 -48.860 1.00 97.88 322 PHE A CA 1
ATOM 2489 C C . PHE A 1 322 ? 19.365 -15.202 -48.868 1.00 97.88 322 PHE A C 1
ATOM 2491 O O . PHE A 1 322 ? 18.566 -14.272 -48.775 1.00 97.88 322 PHE A O 1
ATOM 2498 N N . THR A 1 323 ? 18.984 -16.473 -49.025 1.00 97.88 323 THR A N 1
ATOM 2499 C CA . THR A 1 323 ? 17.585 -16.918 -49.206 1.00 97.88 323 THR A CA 1
ATOM 2500 C C . THR A 1 323 ? 16.995 -17.633 -47.990 1.00 97.88 323 THR A C 1
ATOM 2502 O O . THR A 1 323 ? 15.800 -17.922 -47.990 1.00 97.88 323 THR A O 1
ATOM 2505 N N . GLU A 1 324 ? 17.789 -17.916 -46.952 1.00 97.31 324 GLU A N 1
ATOM 2506 C CA . GLU A 1 324 ? 17.282 -18.576 -45.746 1.00 97.31 324 GLU A CA 1
ATOM 2507 C C . GLU A 1 324 ? 16.320 -17.633 -44.995 1.00 97.31 324 GLU A C 1
ATOM 2509 O O . GLU A 1 324 ? 16.714 -16.516 -44.627 1.00 97.31 324 GLU A O 1
ATOM 2514 N N . PRO A 1 325 ? 15.064 -18.046 -44.740 1.00 97.88 325 PRO A N 1
ATOM 2515 C CA . PRO A 1 325 ? 14.113 -17.221 -44.011 1.00 97.88 325 PRO A CA 1
ATOM 2516 C C . PRO A 1 325 ? 14.595 -16.996 -42.577 1.00 97.88 325 PRO A C 1
ATOM 2518 O O . PRO A 1 325 ? 15.294 -17.828 -41.998 1.00 97.88 325 PRO A O 1
ATOM 2521 N N . LYS A 1 326 ? 14.209 -15.860 -41.992 1.00 97.88 326 LYS A N 1
ATOM 2522 C CA . LYS A 1 326 ? 14.516 -15.562 -40.591 1.00 97.88 326 LYS A CA 1
ATOM 2523 C C . LYS A 1 326 ? 13.872 -16.624 -39.688 1.00 97.88 326 LYS A C 1
ATOM 2525 O O . LYS A 1 326 ? 12.683 -16.899 -39.880 1.00 97.88 326 LYS A O 1
ATOM 2530 N N . PRO A 1 327 ? 14.604 -17.205 -38.719 1.00 98.12 327 PRO A N 1
ATOM 2531 C CA . PRO A 1 327 ? 14.029 -18.181 -37.802 1.00 98.12 327 PRO A CA 1
ATOM 2532 C C . PRO A 1 327 ? 12.845 -17.557 -37.054 1.00 98.12 327 PRO A C 1
ATOM 2534 O O . PRO A 1 327 ? 12.910 -16.406 -36.610 1.00 98.12 327 PRO A O 1
ATOM 2537 N N . LYS A 1 328 ? 11.744 -18.308 -36.956 1.00 98.12 328 LYS A N 1
ATOM 2538 C CA . LYS A 1 328 ? 10.575 -17.925 -36.156 1.00 98.12 328 LYS A CA 1
ATOM 2539 C C . LYS A 1 328 ? 10.886 -18.228 -34.692 1.00 98.12 328 LYS A C 1
ATOM 2541 O O . LYS A 1 328 ? 11.376 -19.311 -34.397 1.00 98.12 328 LYS A O 1
ATOM 2546 N N . ALA A 1 329 ? 10.614 -17.280 -33.801 1.00 97.00 329 ALA A N 1
ATOM 2547 C CA . ALA A 1 329 ? 10.818 -17.484 -32.372 1.00 97.00 329 ALA A CA 1
ATOM 2548 C C . ALA A 1 329 ? 9.837 -18.536 -31.837 1.00 97.00 329 ALA A C 1
ATOM 2550 O O . ALA A 1 329 ? 8.646 -18.486 -32.157 1.00 97.00 329 ALA A O 1
ATOM 2551 N N . THR A 1 330 ? 10.330 -19.456 -31.011 1.00 97.19 330 THR A N 1
ATOM 2552 C CA . THR A 1 330 ? 9.481 -20.415 -30.297 1.00 97.19 330 THR A CA 1
ATOM 2553 C C . THR A 1 330 ? 8.565 -19.659 -29.322 1.00 97.19 330 THR A C 1
ATOM 2555 O O . THR A 1 330 ? 9.063 -18.767 -28.622 1.00 97.19 330 THR A O 1
ATOM 2558 N N . PRO A 1 331 ? 7.249 -19.958 -29.274 1.00 97.94 331 PRO A N 1
ATOM 2559 C CA . PRO A 1 331 ? 6.316 -19.320 -28.345 1.00 97.94 331 PRO A CA 1
ATOM 2560 C C . PRO A 1 331 ? 6.731 -19.511 -26.883 1.00 97.94 331 PRO A C 1
ATOM 2562 O O . PRO A 1 331 ? 7.200 -20.579 -26.503 1.00 97.94 331 PRO A O 1
ATOM 2565 N N . LEU A 1 332 ? 6.540 -18.475 -26.066 1.00 97.62 332 LEU A N 1
ATOM 2566 C CA . LEU A 1 332 ? 6.845 -18.515 -24.634 1.00 97.62 332 LEU A CA 1
ATOM 2567 C C . LEU A 1 332 ? 5.660 -19.088 -23.834 1.00 97.62 332 LEU A C 1
ATOM 2569 O O . LEU A 1 332 ? 4.510 -18.808 -24.196 1.00 97.62 332 LEU A O 1
ATOM 2573 N N . PRO A 1 333 ? 5.910 -19.826 -22.734 1.00 97.31 333 PRO A N 1
ATOM 2574 C CA . PRO A 1 333 ? 4.850 -20.305 -21.852 1.00 97.31 333 PRO A CA 1
ATOM 2575 C C . PRO A 1 333 ? 4.105 -19.128 -21.201 1.00 97.31 333 PRO A C 1
ATOM 2577 O O . PRO A 1 333 ? 4.700 -18.102 -20.852 1.00 97.31 333 PRO A O 1
ATOM 2580 N N . LYS A 1 334 ? 2.781 -19.264 -21.055 1.00 97.81 334 LYS A N 1
ATOM 2581 C CA . LYS A 1 334 ? 1.914 -18.256 -20.417 1.00 97.81 334 LYS A CA 1
ATOM 2582 C C . LYS A 1 334 ? 2.029 -18.337 -18.895 1.00 97.81 334 LYS A C 1
ATOM 2584 O O . LYS A 1 334 ? 2.255 -19.414 -18.361 1.00 97.81 334 LYS A O 1
ATOM 2589 N N . ALA A 1 335 ? 1.836 -17.212 -18.208 1.00 97.38 335 ALA A N 1
ATOM 2590 C CA . ALA A 1 335 ? 1.848 -17.163 -16.746 1.00 97.38 335 ALA A CA 1
ATOM 2591 C C . ALA A 1 335 ? 0.703 -17.993 -16.136 1.00 97.38 335 ALA A C 1
ATOM 2593 O O . ALA A 1 335 ? -0.437 -17.905 -16.601 1.00 97.38 335 ALA A O 1
ATOM 2594 N N . ILE A 1 336 ? 1.016 -18.760 -15.089 1.00 96.62 336 ILE A N 1
ATOM 2595 C CA . ILE A 1 336 ? 0.040 -19.513 -14.293 1.00 96.62 336 ILE A CA 1
ATOM 2596 C C . ILE A 1 336 ? -0.651 -18.518 -13.346 1.00 96.62 336 ILE A C 1
ATOM 2598 O O . ILE A 1 336 ? 0.043 -17.739 -12.685 1.00 96.62 336 ILE A O 1
ATOM 2602 N N . PRO A 1 337 ? -1.993 -18.477 -13.275 1.00 97.81 337 PRO A N 1
ATOM 2603 C CA . PRO A 1 337 ? -2.693 -17.542 -12.400 1.00 97.81 337 PRO A CA 1
ATOM 2604 C C . PRO A 1 337 ? -2.378 -17.833 -10.930 1.00 97.81 337 PRO A C 1
ATOM 2606 O O . PRO A 1 337 ? -2.432 -18.981 -10.499 1.00 97.81 337 PRO A O 1
ATOM 2609 N N . ARG A 1 338 ? -2.071 -16.784 -10.162 1.00 97.62 338 ARG A N 1
ATOM 2610 C CA . ARG A 1 338 ? -1.810 -16.901 -8.723 1.00 97.62 338 ARG A CA 1
ATOM 2611 C C . ARG A 1 338 ? -3.105 -17.255 -7.967 1.00 97.62 338 ARG A C 1
ATOM 2613 O O . ARG A 1 338 ? -4.116 -16.586 -8.221 1.00 97.62 338 ARG A O 1
ATOM 2620 N N . PRO A 1 339 ? -3.081 -18.236 -7.043 1.00 97.44 339 PRO A N 1
ATOM 2621 C CA . PRO A 1 339 ? -4.202 -18.541 -6.154 1.00 97.44 339 PRO A CA 1
ATOM 2622 C C . PRO A 1 339 ? -4.671 -17.303 -5.379 1.00 97.44 339 PRO A C 1
ATOM 2624 O O . PRO A 1 339 ? -3.866 -16.427 -5.050 1.00 97.44 339 PRO A O 1
ATOM 2627 N N . LYS A 1 340 ? -5.971 -17.207 -5.081 1.00 96.19 340 LYS A N 1
ATOM 2628 C CA . LYS A 1 340 ? -6.544 -16.097 -4.301 1.00 96.19 340 LYS A CA 1
ATOM 2629 C C . LYS A 1 340 ? -7.156 -16.630 -3.015 1.00 96.19 340 LYS A C 1
ATOM 2631 O O . LYS A 1 340 ? -7.907 -17.592 -3.054 1.00 96.19 340 LYS A O 1
ATOM 2636 N N . LEU A 1 341 ? -6.928 -15.937 -1.899 1.00 91.75 341 LEU A N 1
ATOM 2637 C CA . LEU A 1 341 ? -7.395 -16.352 -0.569 1.00 91.75 341 LEU A CA 1
ATOM 2638 C C . LEU A 1 341 ? -8.909 -16.622 -0.500 1.00 91.75 341 LEU A C 1
ATOM 2640 O O . LEU A 1 341 ? -9.345 -17.564 0.152 1.00 91.75 341 LEU A O 1
ATOM 2644 N N . LYS A 1 342 ? -9.714 -15.830 -1.217 1.00 92.44 342 LYS A N 1
ATOM 2645 C CA . LYS A 1 342 ? -11.173 -16.008 -1.276 1.00 92.44 342 LYS A CA 1
ATOM 2646 C C . LYS A 1 342 ? -11.602 -17.394 -1.775 1.00 92.44 342 LYS A C 1
ATOM 2648 O O . LYS A 1 342 ? -12.621 -17.900 -1.329 1.00 92.44 342 LYS A O 1
ATOM 2653 N N . ASP A 1 343 ? -10.803 -18.023 -2.638 1.00 92.19 343 ASP A N 1
ATOM 2654 C CA . ASP A 1 343 ? -11.125 -19.328 -3.217 1.00 92.19 343 ASP A CA 1
ATOM 2655 C C . ASP A 1 343 ? -10.983 -20.460 -2.169 1.00 92.19 343 ASP A C 1
ATOM 2657 O O . ASP A 1 343 ? -11.523 -21.544 -2.364 1.00 92.19 343 ASP A O 1
ATOM 2661 N N . PHE A 1 344 ? -10.316 -20.190 -1.035 1.00 91.50 344 PHE A N 1
ATOM 2662 C CA . PHE A 1 344 ? -10.079 -21.136 0.067 1.00 91.50 344 PHE A CA 1
ATOM 2663 C C . PHE A 1 344 ? -10.924 -20.846 1.315 1.00 91.50 344 PHE A C 1
ATOM 2665 O O . PHE A 1 344 ? -11.095 -21.718 2.162 1.00 91.50 344 PHE A O 1
ATOM 2672 N N . LEU A 1 345 ? -11.468 -19.631 1.441 1.00 86.62 345 LEU A N 1
ATOM 2673 C CA . LEU A 1 345 ? -12.341 -19.251 2.558 1.00 86.62 345 LEU A CA 1
ATOM 2674 C C . LEU A 1 345 ? -13.829 -19.539 2.279 1.00 86.62 345 LEU A C 1
ATOM 2676 O O . LEU A 1 345 ? -14.584 -19.756 3.224 1.00 86.62 345 LEU A O 1
ATOM 2680 N N . ASP A 1 346 ? -14.239 -19.606 1.007 1.00 74.06 346 ASP A N 1
ATOM 2681 C CA . ASP A 1 346 ? -15.641 -19.791 0.584 1.00 74.06 346 ASP A CA 1
ATOM 2682 C C . ASP A 1 346 ? -16.077 -21.267 0.444 1.00 74.06 346 ASP A C 1
ATOM 2684 O O . ASP A 1 346 ? -17.147 -21.560 -0.097 1.00 74.06 346 ASP A O 1
ATOM 2688 N N . GLY A 1 347 ? -15.296 -22.222 0.968 1.00 60.56 347 GLY A N 1
ATOM 2689 C CA . GLY A 1 347 ? -15.604 -23.663 0.920 1.00 60.56 347 GLY A CA 1
ATOM 2690 C C . GLY A 1 347 ? -16.932 -24.075 1.583 1.00 60.56 347 GLY A C 1
ATOM 2691 O O . GLY A 1 347 ? -17.388 -25.203 1.414 1.00 60.56 347 GLY A O 1
ATOM 2692 N N . GLY A 1 348 ? -17.594 -23.157 2.292 1.00 48.78 348 GLY A N 1
ATOM 2693 C CA . GLY A 1 348 ? -18.934 -23.313 2.855 1.00 48.78 348 GLY A CA 1
ATOM 2694 C C . GLY A 1 348 ? -19.985 -22.496 2.106 1.00 48.78 348 GLY A C 1
ATOM 2695 O O . GLY A 1 348 ? -20.573 -21.593 2.683 1.00 48.78 348 GLY A O 1
ATOM 2696 N N . GLY A 1 349 ? -20.205 -22.798 0.825 1.00 45.28 349 GLY A N 1
ATOM 2697 C CA . GLY A 1 349 ? -21.423 -22.484 0.072 1.00 45.28 349 GLY A CA 1
ATOM 2698 C C . GLY A 1 349 ? -22.041 -21.101 0.284 1.00 45.28 349 GLY A C 1
ATOM 2699 O O . GLY A 1 349 ? -23.008 -20.992 1.021 1.00 45.28 349 GLY A O 1
ATOM 2700 N N . GLY A 1 350 ? -21.570 -20.096 -0.461 1.00 44.16 350 GLY A N 1
ATOM 2701 C CA . GLY A 1 350 ? -22.410 -19.122 -1.181 1.00 44.16 350 GLY A CA 1
ATOM 2702 C C . GLY A 1 350 ? -23.576 -18.424 -0.463 1.00 44.16 350 GLY A C 1
ATOM 2703 O O . GLY A 1 350 ? -24.425 -17.851 -1.145 1.00 44.16 350 GLY A O 1
ATOM 2704 N N . VAL A 1 351 ? -23.656 -18.428 0.866 1.00 46.16 351 VAL A N 1
ATOM 2705 C CA . VAL A 1 351 ? -24.549 -17.550 1.614 1.00 46.16 351 VAL A CA 1
ATOM 2706 C C . VAL A 1 351 ? -23.751 -16.291 1.866 1.00 46.16 351 VAL A C 1
ATOM 2708 O O . VAL A 1 351 ? -22.958 -16.191 2.796 1.00 46.16 351 VAL A O 1
ATOM 2711 N N . VAL A 1 352 ? -23.954 -15.338 0.963 1.00 45.25 352 VAL A N 1
ATOM 2712 C CA . VAL A 1 352 ? -23.617 -13.925 1.117 1.00 45.25 352 VAL A CA 1
ATOM 2713 C C . VAL A 1 352 ? -24.222 -13.437 2.438 1.00 45.25 352 VAL A C 1
ATOM 2715 O O . VAL A 1 352 ? -25.346 -12.939 2.480 1.00 45.25 352 VAL A O 1
ATOM 2718 N N . SER A 1 353 ? -23.492 -13.628 3.538 1.00 43.75 353 SER A N 1
ATOM 2719 C CA . SER A 1 353 ? -23.815 -13.046 4.833 1.00 43.75 353 SER A CA 1
ATOM 2720 C C . SER A 1 353 ? -23.445 -11.571 4.751 1.00 43.75 353 SER A C 1
ATOM 2722 O O . SER A 1 353 ? -22.325 -11.142 5.026 1.00 43.75 353 SER A O 1
ATOM 2724 N N . ALA A 1 354 ? -24.391 -10.802 4.219 1.00 51.59 354 ALA A N 1
ATOM 2725 C CA . ALA A 1 354 ? -24.342 -9.359 4.180 1.00 51.59 354 ALA A CA 1
ATOM 2726 C C . ALA A 1 354 ? -24.452 -8.834 5.616 1.00 51.59 354 ALA A C 1
ATOM 2728 O O . ALA A 1 354 ? -25.550 -8.625 6.123 1.00 51.59 354 ALA A O 1
ATOM 2729 N N . GLY A 1 355 ? -23.307 -8.614 6.260 1.00 47.84 355 GLY A N 1
ATOM 2730 C CA . GLY A 1 355 ? -23.236 -7.797 7.466 1.00 47.84 355 GLY A CA 1
ATOM 2731 C C . GLY A 1 355 ? -22.685 -8.499 8.694 1.00 47.84 355 GLY A C 1
ATOM 2732 O O . GLY A 1 355 ? -23.331 -8.488 9.732 1.00 47.84 355 GLY A O 1
ATOM 2733 N N . GLU A 1 356 ? -21.455 -8.997 8.626 1.00 44.50 356 GLU A N 1
ATOM 2734 C CA . GLU A 1 356 ? -20.618 -9.031 9.822 1.00 44.50 356 GLU A CA 1
ATOM 2735 C C . GLU A 1 356 ? -19.354 -8.233 9.542 1.00 44.50 356 GLU A C 1
ATOM 2737 O O . GLU A 1 356 ? -18.462 -8.647 8.806 1.00 44.50 356 GLU A O 1
ATOM 2742 N N . ALA A 1 357 ? -19.352 -7.016 10.085 1.00 49.78 357 ALA A N 1
ATOM 2743 C CA . ALA A 1 357 ? -18.188 -6.164 10.166 1.00 49.78 357 ALA A CA 1
ATOM 2744 C C . ALA A 1 357 ? -17.072 -6.960 10.842 1.00 49.78 357 ALA A C 1
ATOM 2746 O O . ALA A 1 357 ? -17.161 -7.293 12.027 1.00 49.78 357 ALA A O 1
ATOM 2747 N N . GLU A 1 358 ? -16.051 -7.291 10.054 1.00 45.66 358 GLU A N 1
ATOM 2748 C CA . GLU A 1 358 ? -14.820 -7.878 10.540 1.00 45.66 358 GLU A CA 1
ATOM 2749 C C . GLU A 1 358 ? -14.229 -6.949 11.603 1.00 45.66 358 GLU A C 1
ATOM 2751 O O . GLU A 1 358 ? -13.595 -5.936 11.303 1.00 45.66 358 GLU A O 1
ATOM 2756 N N . ASP A 1 359 ? -14.407 -7.330 12.868 1.00 47.72 359 ASP A N 1
ATOM 2757 C CA . ASP A 1 359 ? -13.462 -7.012 13.927 1.00 47.72 359 ASP A CA 1
ATOM 2758 C C . ASP A 1 359 ? -12.148 -7.719 13.564 1.00 47.72 359 ASP A C 1
ATOM 2760 O O . ASP A 1 359 ? -11.782 -8.756 14.123 1.00 47.72 359 ASP A O 1
ATOM 2764 N N . ASN A 1 360 ? -11.438 -7.139 12.594 1.00 48.50 360 ASN A N 1
ATOM 2765 C CA . ASN A 1 360 ? -10.020 -7.340 12.367 1.00 48.50 360 ASN A CA 1
ATOM 2766 C C . ASN A 1 360 ? -9.301 -6.736 13.580 1.00 48.50 360 ASN A C 1
ATOM 2768 O O . ASN A 1 360 ? -8.759 -5.630 13.552 1.00 48.50 360 ASN A O 1
ATOM 2772 N N . ALA A 1 361 ? -9.417 -7.433 14.712 1.00 49.22 361 ALA A N 1
ATOM 2773 C CA . ALA A 1 361 ? -8.587 -7.226 15.872 1.00 49.22 361 ALA A CA 1
ATOM 2774 C C . ALA A 1 361 ? -7.165 -7.485 15.396 1.00 49.22 361 ALA A C 1
ATOM 2776 O O . ALA A 1 361 ? -6.798 -8.637 15.179 1.00 49.22 361 ALA A O 1
ATOM 2777 N N . GLY A 1 362 ? -6.441 -6.386 15.174 1.00 46.75 362 GLY A N 1
ATOM 2778 C CA . GLY A 1 362 ? -5.052 -6.366 14.758 1.00 46.75 362 GLY A CA 1
ATOM 2779 C C . GLY A 1 362 ? -4.273 -7.431 15.504 1.00 46.75 362 GLY A C 1
ATOM 2780 O O . GLY A 1 362 ? -3.930 -7.272 16.674 1.00 46.75 362 GLY A O 1
ATOM 2781 N N . SER A 1 363 ? -4.026 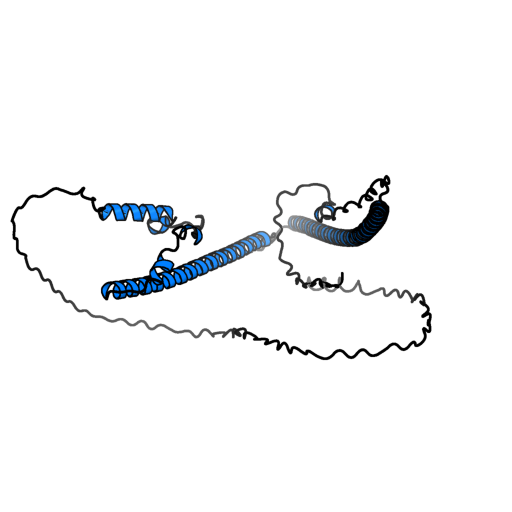-8.530 14.803 1.00 50.09 363 SER A N 1
ATOM 2782 C CA . SER A 1 363 ? -2.803 -9.262 15.009 1.00 50.09 363 SER A CA 1
ATOM 2783 C C . SER A 1 363 ? -1.750 -8.322 14.448 1.00 50.09 363 SER A C 1
ATOM 2785 O O . SER A 1 363 ? -1.612 -8.219 13.230 1.00 50.09 363 SER A O 1
ATOM 2787 N N . ASP A 1 364 ? -1.099 -7.576 15.343 1.00 46.38 364 ASP A N 1
ATOM 2788 C CA . ASP A 1 364 ? 0.281 -7.121 15.170 1.00 46.38 364 ASP A CA 1
ATOM 2789 C C . ASP A 1 364 ? 1.096 -8.382 14.854 1.00 46.38 364 ASP A C 1
ATOM 2791 O O . ASP A 1 364 ? 1.670 -9.031 15.722 1.00 46.38 364 ASP A O 1
ATOM 2795 N N . GLY A 1 365 ? 0.991 -8.839 13.609 1.00 46.75 365 GLY A N 1
ATOM 2796 C CA . GLY A 1 365 ? 1.944 -9.742 13.022 1.00 46.75 365 GLY A CA 1
ATOM 2797 C C . GLY A 1 365 ? 3.141 -8.866 12.770 1.00 46.75 365 GLY A C 1
ATOM 2798 O O . GLY A 1 365 ? 3.094 -8.037 11.863 1.00 46.75 365 GLY A O 1
ATOM 2799 N N . ASP A 1 366 ? 4.143 -9.017 13.633 1.00 45.75 366 ASP A N 1
ATOM 2800 C CA . ASP A 1 366 ? 5.508 -8.609 13.371 1.00 45.75 366 ASP A CA 1
ATOM 2801 C C . ASP A 1 366 ? 5.804 -8.901 11.902 1.00 45.75 366 ASP A C 1
ATOM 2803 O O . ASP A 1 366 ? 5.956 -10.050 11.477 1.00 45.75 366 ASP A O 1
ATOM 2807 N N . GLU A 1 367 ? 5.802 -7.829 11.115 1.00 43.94 367 GLU A N 1
ATOM 2808 C CA . GLU A 1 367 ? 6.306 -7.796 9.761 1.00 43.94 367 GLU A CA 1
ATOM 2809 C C . GLU A 1 367 ? 7.812 -8.005 9.918 1.00 43.94 367 GLU A C 1
ATOM 2811 O O . GLU A 1 367 ? 8.608 -7.067 9.966 1.00 43.94 367 GLU A O 1
ATOM 2816 N N . VAL A 1 368 ? 8.205 -9.267 10.110 1.00 48.62 368 VAL A N 1
ATOM 2817 C CA . VAL A 1 368 ? 9.563 -9.714 9.864 1.00 48.62 368 VAL A CA 1
ATOM 2818 C C . VAL A 1 368 ? 9.793 -9.405 8.401 1.00 48.62 368 VAL A C 1
ATOM 2820 O O . VAL A 1 368 ? 9.364 -10.136 7.510 1.00 48.62 368 VAL A O 1
ATOM 2823 N N . GLY A 1 369 ? 10.395 -8.239 8.176 1.00 42.00 369 GLY A N 1
ATOM 2824 C CA . GLY A 1 369 ? 10.966 -7.842 6.912 1.00 42.00 369 GLY A CA 1
ATOM 2825 C C . GLY A 1 369 ? 11.909 -8.951 6.493 1.00 42.00 369 GLY A C 1
ATOM 2826 O O . GLY A 1 369 ? 13.079 -8.974 6.863 1.00 42.00 369 GLY A O 1
ATOM 2827 N N . SER A 1 370 ? 11.374 -9.904 5.735 1.00 51.78 370 SER A N 1
ATOM 2828 C CA . SER A 1 370 ? 12.150 -10.720 4.831 1.00 51.78 370 SER A CA 1
ATOM 2829 C C . SER A 1 370 ? 12.595 -9.740 3.760 1.00 51.78 370 SER A C 1
ATOM 2831 O O . SER A 1 370 ? 11.944 -9.549 2.733 1.00 51.78 370 SER A O 1
ATOM 2833 N N . GLU A 1 371 ? 13.649 -9.001 4.102 1.00 42.25 371 GLU A N 1
ATOM 2834 C CA . GLU A 1 371 ? 14.451 -8.234 3.178 1.00 42.25 371 GLU A CA 1
ATOM 2835 C C . GLU A 1 371 ? 14.946 -9.255 2.166 1.00 42.25 371 GLU A C 1
ATOM 2837 O O . GLU A 1 371 ? 15.918 -9.979 2.384 1.00 42.25 371 GLU A O 1
ATOM 2842 N N . GLY A 1 372 ? 14.165 -9.386 1.093 1.00 42.03 372 GLY A N 1
ATOM 2843 C CA . GLY A 1 372 ? 14.539 -10.113 -0.093 1.00 42.03 372 GLY A CA 1
ATOM 2844 C C . GLY A 1 372 ? 15.888 -9.571 -0.503 1.00 42.03 372 GLY A C 1
ATOM 2845 O O . GLY A 1 372 ? 15.997 -8.441 -0.978 1.00 42.03 372 GLY A O 1
ATOM 2846 N N . SER A 1 373 ? 16.903 -10.383 -0.234 1.00 52.62 373 SER A N 1
ATOM 2847 C CA . SER A 1 373 ? 18.245 -10.233 -0.742 1.00 52.62 373 SER A CA 1
ATOM 2848 C C . SER A 1 373 ? 18.110 -10.077 -2.252 1.00 52.62 373 SER A C 1
ATOM 2850 O O . SER A 1 373 ? 17.841 -11.036 -2.974 1.00 52.62 373 SER A O 1
ATOM 2852 N N . VAL A 1 374 ? 18.198 -8.829 -2.713 1.00 48.56 374 VAL A N 1
ATOM 2853 C CA . VAL A 1 374 ? 18.517 -8.520 -4.098 1.00 48.56 374 VAL A CA 1
ATOM 2854 C C . VAL A 1 374 ? 19.938 -9.027 -4.259 1.00 48.56 374 VAL A C 1
ATOM 2856 O O . VAL A 1 374 ? 20.906 -8.361 -3.905 1.00 48.56 374 VAL A O 1
ATOM 2859 N N . SER A 1 375 ? 20.037 -10.280 -4.689 1.00 52.25 375 SER A N 1
ATOM 2860 C CA . SER A 1 375 ? 21.218 -10.810 -5.337 1.00 52.25 375 SER A CA 1
ATOM 2861 C C . SER A 1 375 ? 21.394 -10.002 -6.619 1.00 52.25 375 SER A C 1
ATOM 2863 O O . SER A 1 375 ? 20.832 -10.336 -7.665 1.00 52.25 375 SER A O 1
ATOM 2865 N N . ASP A 1 376 ? 22.112 -8.887 -6.501 1.00 49.19 376 ASP A N 1
ATOM 2866 C CA . ASP A 1 376 ? 22.891 -8.330 -7.598 1.00 49.19 376 ASP A CA 1
ATOM 2867 C C . ASP A 1 376 ? 23.958 -9.380 -7.942 1.00 49.19 376 ASP A C 1
ATOM 2869 O O . ASP A 1 376 ? 25.078 -9.354 -7.437 1.00 49.19 376 ASP A O 1
ATOM 2873 N N . ASP A 1 377 ? 23.551 -10.374 -8.733 1.00 54.41 377 ASP A N 1
ATOM 2874 C CA . ASP A 1 377 ? 24.471 -11.129 -9.569 1.00 54.41 377 ASP A CA 1
ATOM 2875 C C . ASP A 1 377 ? 24.789 -10.257 -10.788 1.00 54.41 377 ASP A C 1
ATOM 2877 O O . ASP A 1 377 ? 23.923 -9.909 -11.600 1.00 54.41 377 ASP A O 1
ATOM 2881 N N . ASP A 1 378 ? 26.061 -9.885 -10.832 1.00 57.56 378 ASP A N 1
ATOM 2882 C CA . ASP A 1 378 ? 26.787 -9.233 -11.905 1.00 57.56 378 ASP A CA 1
ATOM 2883 C C . ASP A 1 378 ? 26.718 -9.981 -13.263 1.00 57.56 378 ASP A C 1
ATOM 2885 O O . ASP A 1 378 ? 26.382 -11.161 -13.361 1.00 57.56 378 ASP A O 1
ATOM 2889 N N . ASP A 1 379 ? 27.173 -9.261 -14.297 1.00 49.41 379 ASP A N 1
ATOM 2890 C CA . ASP A 1 379 ? 27.727 -9.729 -15.581 1.00 49.41 379 ASP A CA 1
ATOM 2891 C C . ASP A 1 379 ? 26.789 -10.043 -16.773 1.00 49.41 379 ASP A C 1
ATOM 2893 O O . ASP A 1 379 ? 26.293 -11.156 -16.958 1.00 49.41 379 ASP A O 1
ATOM 2897 N N . ALA A 1 380 ? 26.697 -9.069 -17.702 1.00 44.66 380 ALA A N 1
ATOM 2898 C CA . ALA A 1 380 ? 27.251 -9.175 -19.073 1.00 44.66 380 ALA A CA 1
ATOM 2899 C C . ALA A 1 380 ? 27.156 -7.861 -19.877 1.00 44.66 380 ALA A C 1
ATOM 2901 O O . ALA A 1 380 ? 26.024 -7.367 -20.102 1.00 44.66 380 ALA A O 1
#

Radius of gyration: 42.6 Å; chains: 1; bounding box: 88×124×102 Å

Organism: NCBI:txid1095629

pLDDT: mean 70.58, std 21.71, range [33.31, 98.56]

Secondary structure (DSSP, 8-state):
-TTSSSTTSSSSS--------------------------------------------PPP-------------PPPP----------------------------------PPPHHHHHHHHHHHHHHTTGGGGTS-PPPPTTSPP----PPPGGGT--S--HHHHHTTPPP-SHHHHHHHHHHHHHHHHHHHHHHHHHHHHHHHHHHHHHHHHHHHHHHHHHHHHHHT-S--SSTTSS-----HHHHHHHHHHHHHHHHHHHHHHHHHHHHHHHHHHHHHHHHHHHHHHHHHHHHHHHHHHHHHHHHHHHHHHHHHTT----PPPPPPPPPPPPPPPP-THHHH--STT------------------------------